Protein AF-A0A8B6FRA7-F1 (afdb_monomer)

Radius of gyration: 43.66 Å; Cα contacts (8 Å, |Δi|>4): 523; chains: 1; bounding box: 90×73×115 Å

Nearest PDB structures (foldseek):
  8s24-assembly1_A  TM=5.077E-01  e=8.334E-19  Homo sapiens
  6tay-assembly1_A  TM=5.262E-01  e=1.544E-18  Mus musculus
  6tax-assembly1_A  TM=4.973E-01  e=1.134E-18  Mus musculus
  7oim-assembly1_A  TM=4.992E-01  e=8.984E-18  Mus musculus

Mean predicted aligned error: 13.04 Å

Secondary structure (DSSP, 8-state):
-TTTSSS--HHHHHHHHHHHHHHHHHHTTT--TT-HHHHHHHHHH-TTHHHHHHHHHSHHHHHTS-HHHHHHHHHHHHHHHHHHHHHHHT--BHHHHHHHHHTHHHHHHHHHTSSS-HHHHHHHHHHHHHHHHHHHHHHHHHHHHHHHHHTTTEE-HHHHHHHHH----S-SBHHHHB----GGG--TT----B-SS-S-HHHHHHHHHHHHHTTSHHHHHHHHHHHHHHHHHHTSPEEHHHHIIIIIHHHHHHHHHHHHHHHHT-SBHHHHHHHHTTS-HHHHHHHHHHGGGGS--HHHHHHHHHHHHHHHHHHHHHHHHHHHHHHHHTT--S--HHHHHHHHHHHS----BGGG--HHHHHHHGGGTT--HHHHHHHHHHHHTHHHHHHHHHH-TTTHHHHHHHHHHHHHHHTT-HHHHHHHHHHHHHHHHTHHHHTS--TT--HHHHHHHHHHHHHHHHH-TTHHHHHHHHHHTHHHHHHHHHHTT-HHHHHHHHHHHHHHH-EEEE---GGG--SS-------EEEE--

pLDDT: mean 85.93, std 11.12, range [35.91, 97.31]

Organism: Mytilus galloprovincialis (NCBI:txid29158)

InterPro domains:
  IPR031248 E3 ubiquitin-protein ligase RNF213 [PTHR22605] (8-517)

Foldseek 3Di:
DVVPPPPDDLVVLLVVQAVVQVVQCVVCVVPDLVDLLSLLLVQLPDPCNLVLLLQLPDPSSVVSHDPVSNVSVVSSLVSLVVQQVLLLVQFHQQLSLVSCVVRVVSSLSNVVSDPDDSVSSVVSSVQLVQLVVVLVVLLVLLVVVVVLLVLLQADCVLSVVQSVVFDRPRRGTSCLQWPGDNSVVDCPPDDTGGPRGPDDSVCSVCSVVQVLQVVAPLLSVQLSVQSVVVCVVVVDHHYPVCSVVRRVVVSVVVVVVVLVLLQVLQDWLVNCCVRPVPDDLVSSLVRNCSVVVNPDCPSVVLSSVLNVLVVLLLLLLLVLVLVVLLCVLVVADAAAVLSVVSNVVSVPPPTGRSVPPDVVNSVSSVLCNPRDPLLSLLSVLVSVLSVVLVVCCVQPQVFPVVLVLLLVLQVLQCPPPPVSPVLSVLVSLLSVLLRLVRRVDDSHDHPVSVVVSSVSSVVSCVVPVCNSVSSVSNSVCSVLSVQSVVCSSDNVSSVVVVVVVCQVWNKDWDFDDPVPDDPDDPDDGPGDIDTHD

Structure (mmCIF, N/CA/C/O backbone):
data_AF-A0A8B6FRA7-F1
#
_entry.id   AF-A0A8B6FRA7-F1
#
loop_
_atom_site.group_PDB
_atom_site.id
_atom_site.type_symbol
_atom_site.label_atom_id
_atom_site.label_alt_id
_atom_site.label_comp_id
_atom_site.label_asym_id
_atom_site.label_entity_id
_atom_site.label_seq_id
_atom_site.pdbx_PDB_ins_code
_atom_site.Cartn_x
_atom_site.Cartn_y
_atom_site.Cartn_z
_atom_site.occupancy
_atom_site.B_iso_or_equiv
_atom_site.auth_seq_id
_atom_site.auth_comp_id
_atom_site.auth_asym_id
_atom_site.auth_atom_id
_atom_site.pdbx_PDB_model_num
ATOM 1 N N . MET A 1 1 ? 42.196 26.626 -29.239 1.00 47.09 1 MET A N 1
ATOM 2 C CA . MET A 1 1 ? 42.267 25.907 -30.532 1.00 47.09 1 MET A CA 1
ATOM 3 C C . MET A 1 1 ? 41.400 26.552 -31.620 1.00 47.09 1 MET A C 1
ATOM 5 O O . MET A 1 1 ? 41.957 26.868 -32.654 1.00 47.09 1 MET A O 1
ATOM 9 N N . ASN A 1 2 ? 40.110 26.863 -31.403 1.00 35.91 2 ASN A N 1
ATOM 10 C CA . ASN A 1 2 ? 39.228 27.420 -32.459 1.00 35.91 2 ASN A CA 1
ATOM 11 C C . ASN A 1 2 ? 39.610 28.796 -33.056 1.00 35.91 2 ASN A C 1
ATOM 13 O O . ASN A 1 2 ? 39.202 29.082 -34.174 1.00 35.91 2 ASN A O 1
ATOM 17 N N . ARG A 1 3 ? 40.375 29.644 -32.353 1.00 38.91 3 ARG A N 1
ATOM 18 C CA . ARG A 1 3 ? 40.830 30.947 -32.887 1.00 38.91 3 ARG A CA 1
ATOM 19 C C . ARG A 1 3 ? 42.131 30.885 -33.695 1.00 38.91 3 ARG A C 1
ATOM 21 O O . ARG A 1 3 ? 42.448 31.852 -34.362 1.00 38.91 3 ARG A O 1
ATOM 28 N N . PHE A 1 4 ? 42.870 29.775 -33.654 1.00 46.03 4 PHE A N 1
ATOM 29 C CA . PHE A 1 4 ? 44.224 29.730 -34.218 1.00 46.03 4 PHE A CA 1
ATOM 30 C C . PHE A 1 4 ? 44.296 29.269 -35.676 1.00 46.03 4 PHE A C 1
ATOM 32 O O . PHE A 1 4 ? 45.321 29.490 -36.293 1.00 46.03 4 PHE A O 1
ATOM 39 N N . CYS A 1 5 ? 43.262 28.648 -36.255 1.00 47.81 5 CYS A N 1
ATOM 40 C CA . CYS A 1 5 ? 43.378 28.089 -37.612 1.00 47.81 5 CYS A CA 1
ATOM 41 C C . CYS A 1 5 ? 42.981 29.05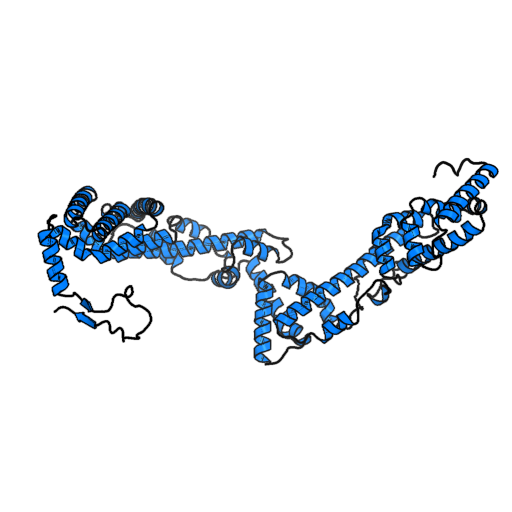3 -38.742 1.00 47.81 5 CYS A C 1
ATOM 43 O O . CYS A 1 5 ? 43.354 28.801 -39.878 1.00 47.81 5 CYS A O 1
ATOM 45 N N . ASN A 1 6 ? 42.265 30.147 -38.465 1.00 49.28 6 ASN A N 1
ATOM 46 C CA . ASN A 1 6 ? 41.717 31.007 -39.526 1.00 49.28 6 ASN A CA 1
ATOM 47 C C . ASN A 1 6 ? 42.654 32.154 -39.967 1.00 49.28 6 ASN A C 1
ATOM 49 O O . ASN A 1 6 ? 42.322 32.853 -40.917 1.00 49.28 6 ASN A O 1
ATOM 53 N N . GLU A 1 7 ? 43.804 32.345 -39.307 1.00 51.19 7 GLU A N 1
ATOM 54 C CA . GLU A 1 7 ? 44.728 33.481 -39.529 1.00 51.19 7 GLU A CA 1
ATOM 55 C C . GLU A 1 7 ? 46.169 33.050 -39.890 1.00 51.19 7 GLU A C 1
ATOM 57 O O . GLU A 1 7 ? 47.074 33.879 -39.932 1.00 51.19 7 GLU A O 1
ATOM 62 N N . LEU A 1 8 ? 46.414 31.756 -40.141 1.00 58.78 8 LEU A N 1
ATOM 63 C CA . LEU A 1 8 ? 47.759 31.212 -40.387 1.00 58.78 8 LEU A CA 1
ATOM 64 C C . LEU A 1 8 ? 48.103 31.146 -41.885 1.00 58.78 8 LEU A C 1
ATOM 66 O O . LEU A 1 8 ? 47.293 30.698 -42.694 1.00 58.78 8 LEU A O 1
ATOM 70 N N . ASP A 1 9 ? 49.344 31.496 -42.239 1.00 68.75 9 ASP A N 1
ATOM 71 C CA . ASP A 1 9 ? 49.954 31.186 -43.546 1.00 68.75 9 ASP A CA 1
ATOM 72 C C . ASP A 1 9 ? 50.008 29.652 -43.754 1.00 68.75 9 ASP A C 1
ATOM 74 O O . ASP A 1 9 ? 50.220 28.887 -42.810 1.00 68.75 9 ASP A O 1
ATOM 78 N N . ILE A 1 10 ? 49.865 29.192 -45.002 1.00 65.31 10 ILE A N 1
ATOM 79 C CA . ILE A 1 10 ? 50.029 27.803 -45.470 1.00 65.31 10 ILE A CA 1
ATOM 80 C C . ILE A 1 10 ? 51.246 27.097 -44.835 1.00 65.31 10 ILE A C 1
ATOM 82 O O . ILE A 1 10 ? 51.150 25.925 -44.455 1.00 65.31 10 ILE A O 1
ATOM 86 N N . LYS A 1 11 ? 52.391 27.779 -44.672 1.00 69.06 11 LYS A N 1
ATOM 87 C CA . LYS A 1 11 ? 53.570 27.201 -43.990 1.00 69.06 11 LYS A CA 1
ATOM 88 C C . LYS A 1 11 ? 53.316 26.906 -42.510 1.00 69.06 11 LYS A C 1
ATOM 90 O O . LYS A 1 11 ? 53.711 25.848 -42.018 1.00 69.06 11 LYS A O 1
ATOM 95 N N . GLN A 1 12 ? 52.650 27.817 -41.808 1.00 73.88 12 GLN A N 1
ATOM 96 C CA . GLN A 1 12 ? 52.301 27.662 -40.396 1.00 73.88 12 GLN A CA 1
ATOM 97 C C . GLN A 1 12 ? 51.203 26.603 -40.208 1.00 73.88 12 GLN A C 1
ATOM 99 O O . GLN A 1 12 ? 51.276 25.805 -39.274 1.00 73.88 12 GLN A O 1
ATOM 104 N N . MET A 1 13 ? 50.245 26.515 -41.140 1.00 71.62 13 MET A N 1
ATOM 105 C CA . MET A 1 13 ? 49.227 25.456 -41.168 1.00 71.62 13 MET A CA 1
ATOM 106 C C . MET A 1 13 ? 49.839 24.058 -41.318 1.00 71.62 13 MET A C 1
ATOM 108 O O . MET A 1 13 ? 49.395 23.118 -40.659 1.00 71.62 13 MET A O 1
ATOM 112 N N . LYS A 1 14 ? 50.886 23.910 -42.141 1.00 77.44 14 LYS A N 1
ATOM 113 C CA . LYS A 1 14 ? 51.572 22.625 -42.339 1.00 77.44 14 LYS A CA 1
ATOM 114 C C . LYS A 1 14 ? 52.324 22.166 -41.085 1.00 77.44 14 LYS A C 1
ATOM 116 O O . LYS A 1 14 ? 52.146 21.029 -40.663 1.00 77.44 14 LYS A O 1
ATOM 121 N N . ALA A 1 15 ? 53.080 23.059 -40.440 1.00 81.44 15 ALA A N 1
ATOM 122 C CA . ALA A 1 15 ? 53.765 22.754 -39.177 1.00 81.44 15 ALA A CA 1
ATOM 123 C C . ALA A 1 15 ? 52.777 22.389 -38.050 1.00 81.44 15 ALA A C 1
ATOM 125 O O . ALA A 1 15 ? 53.018 21.471 -37.265 1.00 81.44 15 ALA A O 1
ATOM 126 N N . PHE A 1 16 ? 51.633 23.076 -38.000 1.00 81.31 16 PHE A N 1
ATOM 127 C CA . PHE A 1 16 ? 50.560 22.778 -37.054 1.00 81.31 16 PHE A CA 1
ATOM 128 C C . PHE A 1 16 ? 49.886 21.422 -37.333 1.00 81.31 16 PHE A C 1
ATOM 130 O O . PHE A 1 16 ? 49.653 20.645 -36.405 1.00 81.31 16 PHE A O 1
ATOM 137 N N . GLY A 1 17 ? 49.621 21.104 -38.604 1.00 84.62 17 GLY A N 1
ATOM 138 C CA . GLY A 1 17 ? 49.092 19.805 -39.031 1.00 84.62 17 GLY A CA 1
ATOM 139 C C . GLY A 1 17 ? 50.029 18.637 -38.708 1.00 84.62 17 GLY A C 1
ATOM 140 O O . GLY A 1 17 ? 49.562 17.584 -38.266 1.00 84.62 17 GLY A O 1
ATOM 141 N N . ASP A 1 18 ? 51.343 18.835 -38.832 1.00 86.62 18 ASP A N 1
ATOM 142 C CA . ASP A 1 18 ? 52.355 17.847 -38.443 1.00 86.62 18 ASP A CA 1
ATOM 143 C C . ASP A 1 18 ? 52.380 17.591 -36.931 1.00 86.62 18 ASP A C 1
ATOM 145 O O . ASP A 1 18 ? 52.409 16.432 -36.506 1.00 86.62 18 ASP A O 1
ATOM 149 N N . LEU A 1 19 ? 52.313 18.647 -36.111 1.00 87.50 19 LEU A N 1
ATOM 150 C CA . LEU A 1 19 ? 52.236 18.520 -34.652 1.00 87.50 19 LEU A CA 1
ATOM 151 C C . LEU A 1 19 ? 50.970 17.765 -34.228 1.00 87.50 19 LEU A C 1
ATOM 153 O O . LEU A 1 19 ? 51.044 16.821 -33.443 1.00 87.50 19 LEU A O 1
ATOM 157 N N . LEU A 1 20 ? 49.812 18.143 -34.774 1.00 86.81 20 LEU A N 1
ATOM 158 C CA . LEU A 1 20 ? 48.545 17.479 -34.471 1.00 86.81 20 LEU A CA 1
ATOM 159 C C . LEU A 1 20 ? 48.527 16.021 -34.920 1.00 86.81 20 LEU A C 1
ATOM 161 O O . LEU A 1 20 ? 48.010 15.180 -34.184 1.00 86.81 20 LEU A O 1
ATOM 165 N N . SER A 1 21 ? 49.117 15.723 -36.081 1.00 91.12 21 SER A N 1
ATOM 166 C CA . SER A 1 21 ? 49.282 14.350 -36.563 1.00 91.12 21 SER A CA 1
ATOM 167 C C . SER A 1 21 ? 50.151 13.538 -35.611 1.00 91.12 21 SER A C 1
ATOM 169 O O . SER A 1 21 ? 49.771 12.431 -35.257 1.00 91.12 21 SER A O 1
ATOM 171 N N . SER A 1 22 ? 51.261 14.103 -35.126 1.00 91.12 22 SER A N 1
ATOM 172 C CA . SER A 1 22 ? 52.128 13.433 -34.152 1.00 91.12 22 SER A CA 1
ATOM 173 C C . SER A 1 22 ? 51.409 13.149 -32.832 1.00 91.12 22 SER A C 1
ATOM 175 O O . SER A 1 22 ? 51.535 12.054 -32.294 1.00 91.12 22 SER A O 1
ATOM 177 N N . VAL A 1 23 ? 50.644 14.117 -32.314 1.00 90.31 23 VAL A N 1
ATOM 178 C CA . VAL A 1 23 ? 49.872 13.946 -31.071 1.00 90.31 23 VAL A CA 1
ATOM 179 C C . VAL A 1 23 ? 48.789 12.885 -31.247 1.00 90.31 23 VAL A C 1
ATOM 181 O O . VAL A 1 23 ? 48.605 12.061 -30.357 1.00 90.31 23 VAL A O 1
ATOM 184 N N . PHE A 1 24 ? 48.090 12.892 -32.385 1.00 90.44 24 PHE A N 1
ATOM 185 C CA . PHE A 1 24 ? 47.056 11.910 -32.699 1.00 90.44 24 PHE A CA 1
ATOM 186 C C . PHE A 1 24 ? 47.642 10.505 -32.824 1.00 90.44 24 PHE A C 1
ATOM 188 O O . PHE A 1 24 ? 47.198 9.606 -32.121 1.00 90.44 24 PHE A O 1
ATOM 195 N N . GLU A 1 25 ? 48.672 10.336 -33.659 1.00 90.88 25 GLU A N 1
ATOM 196 C CA . GLU A 1 25 ? 49.343 9.057 -33.917 1.00 90.88 25 GLU A CA 1
ATOM 197 C C . GLU A 1 25 ? 49.913 8.431 -32.639 1.00 90.88 25 GLU A C 1
ATOM 199 O O . GLU A 1 25 ? 49.780 7.224 -32.453 1.00 90.88 25 GLU A O 1
ATOM 204 N N . GLU A 1 26 ? 50.495 9.236 -31.745 1.00 90.06 26 GLU A N 1
ATOM 205 C CA . GLU A 1 26 ? 50.970 8.751 -30.444 1.00 90.06 26 GLU A CA 1
ATOM 206 C C . GLU A 1 26 ? 49.801 8.341 -29.542 1.00 90.06 26 GLU A C 1
ATOM 208 O O . GLU A 1 26 ? 49.857 7.327 -28.851 1.00 90.06 26 GLU A O 1
ATOM 213 N N . LYS A 1 27 ? 48.700 9.099 -29.573 1.00 86.50 27 LYS A N 1
ATOM 214 C CA . LYS A 1 27 ? 47.527 8.813 -28.746 1.00 86.50 27 LYS A CA 1
ATOM 215 C C . LYS A 1 27 ? 46.750 7.570 -29.167 1.00 86.50 27 LYS A C 1
ATOM 217 O O . LYS A 1 27 ? 46.090 6.981 -28.308 1.00 86.50 27 LYS A O 1
ATOM 222 N N . ILE A 1 28 ? 46.831 7.178 -30.437 1.00 87.75 28 ILE A N 1
ATOM 223 C CA . ILE A 1 28 ? 46.158 5.988 -30.976 1.00 87.75 28 ILE A CA 1
ATOM 224 C C . ILE A 1 28 ? 47.093 4.782 -31.157 1.00 87.75 28 ILE A C 1
ATOM 226 O O . ILE A 1 28 ? 46.706 3.797 -31.774 1.00 87.75 28 ILE A O 1
ATOM 230 N N . LYS A 1 29 ? 48.331 4.852 -30.658 1.00 85.44 29 LYS A N 1
ATOM 231 C CA . LYS A 1 29 ? 49.367 3.837 -30.899 1.00 85.44 29 LYS A CA 1
ATOM 232 C C . LYS A 1 29 ? 48.988 2.436 -30.406 1.00 85.44 29 LYS A C 1
ATOM 234 O O . LYS A 1 29 ? 49.287 1.466 -31.093 1.00 85.44 29 LYS A O 1
ATOM 239 N N . ASP A 1 30 ? 48.296 2.365 -29.271 1.00 81.69 30 ASP A N 1
ATOM 240 C CA . ASP A 1 30 ? 47.848 1.116 -28.636 1.00 81.69 30 ASP A CA 1
ATOM 241 C C . ASP A 1 30 ? 46.350 0.846 -28.870 1.00 81.69 30 ASP A C 1
ATOM 243 O O . ASP A 1 30 ? 45.721 0.075 -28.147 1.00 81.69 30 ASP A O 1
ATOM 247 N N . VAL A 1 31 ? 45.746 1.531 -29.846 1.00 80.06 31 VAL A N 1
ATOM 248 C CA . VAL A 1 31 ? 44.321 1.404 -30.157 1.00 80.06 31 VAL A CA 1
ATOM 249 C C . VAL A 1 31 ? 44.120 0.346 -31.230 1.00 80.06 31 VAL A C 1
ATOM 251 O O . VAL A 1 31 ? 44.684 0.447 -32.320 1.00 80.06 31 VAL A O 1
ATOM 254 N N . ASP A 1 32 ? 43.256 -0.629 -30.948 1.00 81.31 32 ASP A N 1
ATOM 255 C CA . ASP A 1 32 ? 42.764 -1.538 -31.977 1.00 81.31 32 ASP A CA 1
ATOM 256 C C . ASP A 1 32 ? 41.790 -0.793 -32.901 1.00 81.31 32 ASP A C 1
ATOM 258 O O . ASP A 1 32 ? 40.669 -0.445 -32.527 1.00 81.31 32 ASP A O 1
ATOM 262 N N . LEU A 1 33 ? 42.243 -0.525 -34.126 1.00 80.31 33 LEU A N 1
ATOM 263 C CA . LEU A 1 33 ? 41.464 0.175 -35.144 1.00 80.31 33 LEU A CA 1
ATOM 264 C C . LEU A 1 33 ? 40.398 -0.714 -35.811 1.00 80.31 33 LEU A C 1
ATOM 266 O O . LEU A 1 33 ? 39.654 -0.222 -36.660 1.00 80.31 33 LEU A O 1
ATOM 270 N N . HIS A 1 34 ? 40.312 -1.998 -35.453 1.00 78.50 34 HIS A N 1
ATOM 271 C CA . HIS A 1 34 ? 39.285 -2.919 -35.941 1.00 78.50 34 HIS A CA 1
ATOM 272 C C . HIS A 1 34 ? 38.098 -3.068 -34.977 1.00 78.50 34 HIS A C 1
ATOM 274 O O . HIS A 1 34 ? 37.022 -3.492 -35.408 1.00 78.50 34 HIS A O 1
ATOM 280 N N . ASP A 1 35 ? 38.244 -2.670 -33.710 1.00 83.12 35 ASP A N 1
ATOM 281 C CA . ASP A 1 35 ? 37.153 -2.687 -32.733 1.00 83.12 35 ASP A CA 1
ATOM 282 C C . ASP A 1 35 ? 36.307 -1.407 -32.826 1.00 83.12 35 ASP A C 1
ATOM 284 O O . ASP A 1 35 ? 36.637 -0.346 -32.291 1.00 83.12 35 ASP A O 1
ATOM 288 N N . THR A 1 36 ? 35.148 -1.516 -33.476 1.00 80.69 36 THR A N 1
ATOM 289 C CA . THR A 1 36 ? 34.202 -0.404 -33.643 1.00 80.69 36 THR A CA 1
ATOM 290 C C . THR A 1 36 ? 33.663 0.150 -32.322 1.00 80.69 36 THR A C 1
ATOM 292 O O . THR A 1 36 ? 33.362 1.341 -32.232 1.00 80.69 36 THR A O 1
ATOM 295 N N . THR A 1 37 ? 33.541 -0.686 -31.288 1.00 80.81 37 THR A N 1
ATOM 296 C CA . THR A 1 37 ? 33.061 -0.260 -29.965 1.00 80.81 37 THR A CA 1
ATOM 297 C C . THR A 1 37 ? 34.130 0.573 -29.275 1.00 80.81 37 THR A C 1
ATOM 299 O O . THR A 1 37 ? 33.839 1.643 -28.730 1.00 80.81 37 THR A O 1
ATOM 302 N N . PHE A 1 38 ? 35.384 0.125 -29.357 1.00 83.19 38 PHE A N 1
ATOM 303 C CA . PHE A 1 38 ? 36.523 0.872 -28.844 1.00 83.19 38 PHE A CA 1
ATOM 304 C C . PHE A 1 38 ? 36.693 2.206 -29.580 1.00 83.19 38 PHE A C 1
ATOM 306 O O . PHE A 1 38 ? 36.809 3.247 -28.931 1.00 83.19 38 PHE A O 1
ATOM 313 N N . LEU A 1 39 ? 36.630 2.206 -30.918 1.00 89.62 39 LEU A N 1
ATOM 314 C CA . LEU A 1 39 ? 36.712 3.421 -31.737 1.00 89.62 39 LEU A CA 1
ATOM 315 C C . LEU A 1 39 ? 35.648 4.453 -31.346 1.00 89.62 39 LEU A C 1
ATOM 317 O O . LEU A 1 39 ? 35.962 5.636 -31.164 1.00 89.62 39 LEU A O 1
ATOM 321 N N . LEU A 1 40 ? 34.396 4.015 -31.184 1.00 90.50 40 LEU A N 1
ATOM 322 C CA . LEU A 1 40 ? 33.305 4.875 -30.735 1.00 90.50 40 LEU A CA 1
ATOM 323 C C . LEU A 1 40 ? 33.590 5.424 -29.333 1.00 90.50 40 LEU A C 1
ATOM 325 O O . LEU A 1 40 ? 33.582 6.637 -29.130 1.00 90.50 40 LEU A O 1
ATOM 329 N N . ASN A 1 41 ? 33.891 4.554 -28.369 1.00 89.62 41 ASN A N 1
ATOM 330 C CA . ASN A 1 41 ? 34.123 4.960 -26.986 1.00 89.62 41 ASN A CA 1
ATOM 331 C C . ASN A 1 41 ? 35.298 5.947 -26.854 1.00 89.62 41 ASN A C 1
ATOM 333 O O . ASN A 1 41 ? 35.199 6.944 -26.133 1.00 89.62 41 ASN A O 1
ATOM 337 N N . TYR A 1 42 ? 36.381 5.700 -27.594 1.00 88.88 42 TYR A N 1
ATOM 338 C CA . TYR A 1 42 ? 37.562 6.554 -27.648 1.00 88.88 42 TYR A CA 1
ATOM 339 C C . TYR A 1 42 ? 37.236 7.936 -28.224 1.00 88.88 42 TYR A C 1
ATOM 341 O O . TYR A 1 42 ? 37.560 8.955 -27.607 1.00 88.88 42 TYR A O 1
ATOM 349 N N . SER A 1 43 ? 36.517 7.974 -29.354 1.00 90.12 43 SER A N 1
ATOM 350 C CA . SER A 1 43 ? 36.062 9.221 -29.988 1.00 90.12 43 SER A CA 1
ATOM 351 C C . SER A 1 43 ? 35.250 10.080 -29.021 1.00 90.12 43 SER A C 1
ATOM 353 O O . SER A 1 43 ? 35.429 11.293 -28.953 1.00 90.12 43 SER A O 1
ATOM 355 N N . LEU A 1 44 ? 34.367 9.445 -28.246 1.00 90.56 44 LEU A N 1
ATOM 356 C CA . LEU A 1 44 ? 33.471 10.120 -27.308 1.00 90.56 44 LEU A CA 1
ATOM 357 C C . LEU A 1 44 ? 34.160 10.562 -26.008 1.00 90.56 44 LEU A C 1
ATOM 359 O O . LEU A 1 44 ? 33.672 11.475 -25.338 1.00 90.56 44 LEU A O 1
ATOM 363 N N . ALA A 1 45 ? 35.263 9.916 -25.624 1.00 90.00 45 ALA A N 1
ATOM 364 C CA . ALA A 1 45 ? 36.007 10.226 -24.404 1.00 90.00 45 ALA A CA 1
ATOM 365 C C . ALA A 1 45 ? 37.050 11.339 -24.601 1.00 90.00 45 ALA A C 1
ATOM 367 O O . ALA A 1 45 ? 37.359 12.084 -23.665 1.00 90.00 45 ALA A O 1
ATOM 368 N N . TRP A 1 46 ? 37.617 11.467 -25.802 1.00 90.88 46 TRP A N 1
ATOM 369 C CA . TRP A 1 46 ? 38.738 12.370 -26.034 1.00 90.88 46 TRP A CA 1
ATOM 370 C C . TRP A 1 46 ? 38.278 13.791 -26.403 1.00 90.88 46 TRP A C 1
ATOM 372 O O . TRP A 1 46 ? 37.917 14.083 -27.536 1.00 90.88 46 TRP A O 1
ATOM 382 N N . LYS A 1 47 ? 38.337 14.723 -25.441 1.00 89.00 47 LYS A N 1
ATOM 383 C CA . LYS A 1 47 ? 37.833 16.111 -25.592 1.00 89.00 47 LYS A CA 1
ATOM 384 C C . LYS A 1 47 ? 38.298 16.879 -26.850 1.00 89.00 47 LYS A C 1
ATOM 386 O O . LYS A 1 47 ? 37.490 17.619 -27.401 1.00 89.00 47 LYS A O 1
ATOM 391 N N . PRO A 1 48 ? 39.557 16.774 -27.319 1.00 90.50 48 PRO A N 1
ATOM 392 C CA . PRO A 1 48 ? 40.017 17.432 -28.545 1.00 90.50 48 PRO A CA 1
ATOM 393 C C . PRO A 1 48 ? 39.508 16.788 -29.843 1.00 90.50 48 PRO A C 1
ATOM 395 O O . PRO A 1 48 ? 39.641 17.403 -30.900 1.00 90.50 48 PRO A O 1
ATOM 398 N N . PHE A 1 49 ? 38.928 15.585 -29.793 1.00 92.00 49 PHE A N 1
ATOM 399 C CA . PHE A 1 49 ? 38.530 14.804 -30.966 1.00 92.00 49 PHE A CA 1
ATOM 400 C C . PHE A 1 49 ? 37.624 15.539 -31.977 1.00 92.00 49 PHE A C 1
ATOM 402 O O . PHE A 1 49 ? 37.903 15.446 -33.174 1.00 92.00 49 PHE A O 1
ATOM 409 N N . PRO A 1 50 ? 36.631 16.364 -31.572 1.00 91.31 50 PRO A N 1
ATOM 410 C CA . PRO A 1 50 ? 35.851 17.168 -32.519 1.00 91.31 50 PRO A CA 1
ATOM 411 C C . PRO A 1 50 ? 36.718 18.082 -33.401 1.00 91.31 50 PRO A C 1
ATOM 413 O O . PRO A 1 50 ? 36.413 18.294 -34.571 1.00 91.31 50 PRO A O 1
ATOM 416 N N . THR A 1 51 ? 37.843 18.582 -32.873 1.00 88.06 51 THR A N 1
ATOM 417 C CA . THR A 1 51 ? 38.783 19.426 -33.634 1.00 88.06 51 THR A CA 1
ATOM 418 C C . THR A 1 51 ? 39.468 18.629 -34.743 1.00 88.06 51 THR A C 1
ATOM 420 O O . THR A 1 51 ? 39.665 19.148 -35.839 1.00 88.06 51 THR A O 1
ATOM 423 N N . TYR A 1 52 ? 39.787 17.357 -34.490 1.00 90.81 52 TYR A N 1
ATOM 424 C CA . TYR A 1 52 ? 40.358 16.471 -35.502 1.00 90.81 52 TYR A CA 1
ATOM 425 C C . TYR A 1 52 ? 39.355 16.159 -36.617 1.00 90.81 52 TYR A C 1
ATOM 427 O O . TYR A 1 52 ? 39.724 16.207 -37.788 1.00 90.81 52 TYR A O 1
ATOM 435 N N . ILE A 1 53 ? 38.082 15.934 -36.277 1.00 91.56 53 ILE A N 1
ATOM 436 C CA . ILE A 1 53 ? 37.009 15.734 -37.264 1.00 91.56 53 ILE A CA 1
ATOM 437 C C . ILE A 1 53 ? 36.783 16.996 -38.105 1.00 91.56 53 ILE A C 1
ATOM 439 O O . ILE A 1 53 ? 36.728 16.916 -39.331 1.00 91.56 53 ILE A O 1
ATOM 443 N N . LYS A 1 54 ? 36.762 18.174 -37.473 1.00 88.38 54 LYS A N 1
ATOM 444 C CA . LYS A 1 54 ? 36.690 19.469 -38.163 1.00 88.38 54 LYS A CA 1
ATOM 445 C C . LYS A 1 54 ? 37.835 19.676 -39.156 1.00 88.38 54 LYS A C 1
ATOM 447 O O . LYS A 1 54 ? 37.623 20.168 -40.262 1.00 88.38 54 LYS A O 1
ATOM 452 N N . MET A 1 55 ? 39.061 19.321 -38.765 1.00 86.12 55 MET A N 1
ATOM 453 C CA . MET A 1 55 ? 40.224 19.417 -39.651 1.00 86.12 55 MET A CA 1
ATOM 454 C C . MET A 1 55 ? 40.168 18.409 -40.793 1.00 86.12 55 MET A C 1
ATOM 456 O O . MET A 1 55 ? 40.500 18.767 -41.917 1.00 86.12 55 MET A O 1
ATOM 460 N N . TYR A 1 56 ? 39.731 17.181 -40.516 1.00 89.50 56 TYR A N 1
ATOM 461 C CA . TYR A 1 56 ? 39.573 16.134 -41.520 1.00 89.50 56 TYR A CA 1
ATOM 462 C C . TYR A 1 56 ? 38.522 16.493 -42.582 1.00 89.50 56 TYR A C 1
ATOM 464 O O . TYR A 1 56 ? 38.768 16.294 -43.766 1.00 89.50 56 TYR A O 1
ATOM 472 N N . ASN A 1 57 ? 37.389 17.082 -42.183 1.00 86.75 57 ASN A N 1
ATOM 473 C CA . ASN A 1 57 ? 36.319 17.459 -43.117 1.00 86.75 57 ASN A CA 1
ATOM 474 C C . ASN A 1 57 ? 36.616 18.730 -43.928 1.00 86.75 57 ASN A C 1
ATOM 476 O O . ASN A 1 57 ? 35.951 18.995 -44.927 1.00 86.75 57 ASN A O 1
ATOM 480 N N . ASN A 1 58 ? 37.610 19.530 -43.534 1.00 85.81 58 ASN A N 1
ATOM 481 C CA . ASN A 1 58 ? 38.036 20.690 -44.310 1.00 85.81 58 ASN A CA 1
ATOM 482 C C . ASN A 1 58 ? 39.145 20.285 -45.294 1.00 85.81 58 ASN A C 1
ATOM 484 O O . ASN A 1 58 ? 40.273 20.037 -44.881 1.00 85.81 58 ASN A O 1
ATOM 488 N N . ASN A 1 59 ? 38.853 20.295 -46.598 1.00 78.50 59 ASN A N 1
ATOM 489 C CA . ASN A 1 59 ? 39.791 19.875 -47.651 1.00 78.50 59 ASN A CA 1
ATOM 490 C C . ASN A 1 59 ? 41.174 20.557 -47.589 1.00 78.50 59 ASN A C 1
ATOM 492 O O . ASN A 1 59 ? 42.183 19.937 -47.923 1.00 78.50 59 ASN A O 1
ATOM 496 N N . ILE A 1 60 ? 41.245 21.819 -47.152 1.00 79.94 60 ILE A N 1
ATOM 497 C CA . ILE A 1 60 ? 42.508 22.565 -47.040 1.00 79.94 60 ILE A CA 1
ATOM 498 C C . ILE A 1 60 ? 43.300 22.076 -45.821 1.00 79.94 60 ILE A C 1
ATOM 500 O O . ILE A 1 60 ? 44.477 21.740 -45.943 1.00 79.94 60 ILE A O 1
ATOM 504 N N . HIS A 1 61 ? 42.652 21.974 -44.658 1.00 79.81 61 HIS A N 1
ATOM 505 C CA . HIS A 1 61 ? 43.302 21.540 -43.416 1.00 79.81 61 HIS A CA 1
ATOM 506 C C . HIS A 1 61 ? 43.649 20.052 -43.418 1.00 79.81 61 HIS A C 1
ATOM 508 O O . HIS A 1 61 ? 44.700 19.667 -42.902 1.00 79.81 61 HIS A O 1
ATOM 514 N N . ALA A 1 62 ? 42.809 19.222 -44.038 1.00 83.81 62 ALA A N 1
ATOM 515 C CA . ALA A 1 62 ? 43.065 17.807 -44.218 1.00 83.81 62 ALA A CA 1
ATOM 516 C C . ALA A 1 62 ? 44.405 17.623 -44.930 1.00 83.81 62 ALA A C 1
ATOM 518 O O . ALA A 1 62 ? 45.239 16.863 -44.455 1.00 83.81 62 ALA A O 1
ATOM 519 N N . ASN A 1 63 ? 44.694 18.383 -45.994 1.00 84.75 63 ASN A N 1
ATOM 520 C CA . ASN A 1 63 ? 45.956 18.285 -46.731 1.00 84.75 63 ASN A CA 1
ATOM 521 C C . ASN A 1 63 ? 47.218 18.548 -45.888 1.00 84.75 63 ASN A C 1
ATOM 523 O O . ASN A 1 63 ? 48.272 18.011 -46.230 1.00 84.75 63 ASN A O 1
ATOM 527 N N . CYS A 1 64 ? 47.109 19.262 -44.765 1.00 86.12 64 CYS A N 1
ATOM 528 C CA . CYS A 1 64 ? 48.205 19.496 -43.822 1.00 86.12 64 CYS A CA 1
ATOM 529 C C . CYS A 1 64 ? 48.474 18.322 -42.859 1.00 86.12 64 CYS A C 1
ATOM 531 O O . CYS A 1 64 ? 49.487 18.343 -42.167 1.00 86.12 64 CYS A O 1
ATOM 533 N N . LEU A 1 65 ? 47.599 17.311 -42.789 1.00 88.38 65 LEU A N 1
ATOM 534 C CA . LEU A 1 65 ? 47.787 16.132 -41.935 1.00 88.38 65 LEU A CA 1
ATOM 535 C C . LEU A 1 65 ? 48.668 15.067 -42.609 1.00 88.38 65 LEU A C 1
ATOM 537 O O . LEU A 1 65 ? 48.631 14.884 -43.834 1.00 88.38 65 LEU A O 1
ATOM 541 N N . ARG A 1 66 ? 49.410 14.301 -41.801 1.00 92.50 66 ARG A N 1
ATOM 542 C CA . ARG A 1 66 ? 50.180 13.137 -42.270 1.00 92.50 66 ARG A CA 1
ATOM 543 C C . ARG A 1 66 ? 49.256 12.055 -42.822 1.00 92.50 66 ARG A C 1
ATOM 545 O O . ARG A 1 66 ? 48.121 11.905 -42.377 1.00 92.50 66 ARG A O 1
ATOM 552 N N . LYS A 1 67 ? 49.768 11.255 -43.764 1.00 90.12 67 LYS A N 1
ATOM 553 C CA . LYS A 1 67 ? 49.008 10.161 -44.390 1.00 90.12 67 LYS A CA 1
ATOM 554 C C . LYS A 1 67 ? 48.466 9.167 -43.354 1.00 90.12 67 LYS A C 1
ATOM 556 O O . LYS A 1 67 ? 47.271 8.922 -43.336 1.00 90.12 67 LYS A O 1
ATOM 561 N N . LYS A 1 68 ? 49.316 8.684 -42.441 1.00 89.50 68 LYS A N 1
ATOM 562 C CA . LYS A 1 68 ? 48.914 7.739 -41.385 1.00 89.50 68 LYS A CA 1
ATOM 563 C C . LYS A 1 68 ? 47.785 8.302 -40.509 1.00 89.50 68 LYS A C 1
ATOM 565 O O . LYS A 1 68 ? 46.770 7.640 -40.335 1.00 89.50 68 LYS A O 1
ATOM 570 N N . CYS A 1 69 ? 47.926 9.539 -40.024 1.00 90.75 69 CYS A N 1
ATOM 571 C CA . CYS A 1 69 ? 46.870 10.252 -39.301 1.00 90.75 69 CYS A CA 1
ATOM 572 C C . CYS A 1 69 ? 45.543 10.321 -40.087 1.00 90.75 69 CYS A C 1
ATOM 574 O O . CYS A 1 69 ? 44.492 9.996 -39.537 1.00 90.75 69 CYS A O 1
ATOM 576 N N . LYS A 1 70 ? 45.576 10.679 -41.381 1.00 90.88 70 LYS A N 1
ATOM 577 C CA . LYS A 1 70 ? 44.378 10.704 -42.246 1.00 90.88 70 LYS A CA 1
ATOM 578 C C . LYS A 1 70 ? 43.718 9.337 -42.380 1.00 90.88 70 LYS A C 1
ATOM 580 O O . LYS A 1 70 ? 42.494 9.248 -42.301 1.00 90.88 70 LYS A O 1
ATOM 585 N N . ASP A 1 71 ? 44.516 8.296 -42.595 1.00 91.00 71 ASP A N 1
ATOM 586 C CA . ASP A 1 71 ? 44.023 6.931 -42.777 1.00 91.00 71 ASP A CA 1
ATOM 587 C C . ASP A 1 71 ? 43.297 6.466 -41.502 1.00 91.00 71 ASP A C 1
ATOM 589 O O . ASP A 1 71 ? 42.159 6.002 -41.565 1.00 91.00 71 ASP A O 1
ATOM 593 N N . SER A 1 72 ? 43.879 6.710 -40.323 1.00 91.31 72 SER A N 1
ATOM 594 C CA . SER A 1 72 ? 43.231 6.422 -39.039 1.00 91.31 72 SER A CA 1
ATOM 595 C C . SER A 1 72 ? 41.980 7.276 -38.791 1.00 91.31 72 SER A C 1
ATOM 597 O O . SER A 1 72 ? 40.949 6.739 -38.392 1.00 91.31 72 SER A O 1
ATOM 599 N N . LEU A 1 73 ? 42.021 8.589 -39.055 1.00 92.19 73 LEU A N 1
ATOM 600 C CA . LEU A 1 73 ? 40.849 9.469 -38.919 1.00 92.19 73 LEU A CA 1
ATOM 601 C C . LEU A 1 73 ? 39.696 9.050 -39.833 1.00 92.19 73 LEU A C 1
ATOM 603 O O . LEU A 1 73 ? 38.538 9.167 -39.438 1.00 92.19 73 LEU A O 1
ATOM 607 N N . THR A 1 74 ? 40.003 8.510 -41.013 1.00 92.44 74 THR A N 1
ATOM 608 C CA . THR A 1 74 ? 39.000 7.956 -41.928 1.00 92.44 74 THR A CA 1
ATOM 609 C C . THR A 1 74 ? 38.249 6.793 -41.280 1.00 92.44 74 THR A C 1
ATOM 611 O O . THR A 1 74 ? 37.022 6.761 -41.349 1.00 92.44 74 THR A O 1
ATOM 614 N N . LEU A 1 75 ? 38.946 5.884 -40.587 1.00 92.31 75 LEU A N 1
ATOM 615 C CA . LEU A 1 75 ? 38.317 4.762 -39.875 1.00 92.31 75 LEU A CA 1
ATOM 616 C C . LEU A 1 75 ? 37.400 5.244 -38.746 1.00 92.31 75 LEU A C 1
ATOM 618 O O . LEU A 1 75 ? 36.250 4.812 -38.648 1.00 92.31 75 LEU A O 1
ATOM 622 N N . PHE A 1 76 ? 37.865 6.195 -37.932 1.00 92.88 76 PHE A N 1
ATOM 623 C CA . PHE A 1 76 ? 37.032 6.788 -36.886 1.00 92.88 76 PHE A CA 1
ATOM 624 C C . PHE A 1 76 ? 35.801 7.504 -37.457 1.00 92.88 76 PHE A C 1
ATOM 626 O O . PHE A 1 76 ? 34.693 7.334 -36.945 1.00 92.88 76 PHE A O 1
ATOM 633 N N . TYR A 1 77 ? 35.974 8.290 -38.522 1.00 92.38 77 TYR A N 1
ATOM 634 C CA . TYR A 1 77 ? 34.874 8.997 -39.172 1.00 92.38 77 TYR A CA 1
ATOM 635 C C . TYR A 1 77 ? 33.843 8.020 -39.746 1.00 92.38 77 TYR A C 1
ATOM 637 O O . TYR A 1 77 ? 32.645 8.210 -39.548 1.00 92.38 77 TYR A O 1
ATOM 645 N N . GLN A 1 78 ? 34.288 6.948 -40.409 1.00 92.56 78 GLN A N 1
ATOM 646 C CA . GLN A 1 78 ? 33.409 5.894 -40.923 1.00 92.56 78 GLN A CA 1
ATOM 647 C C . GLN A 1 78 ? 32.640 5.196 -39.797 1.00 92.56 78 GLN A C 1
ATOM 649 O O . GLN A 1 78 ? 31.432 4.998 -39.921 1.00 92.56 78 GLN A O 1
ATOM 654 N N . CYS A 1 79 ? 33.307 4.890 -38.681 1.00 93.00 79 CYS A N 1
ATOM 655 C CA . CYS A 1 79 ? 32.670 4.329 -37.492 1.00 93.00 79 CYS A CA 1
ATOM 656 C C . CYS A 1 79 ? 31.580 5.265 -36.939 1.00 93.00 79 CYS A C 1
ATOM 658 O O . CYS A 1 79 ? 30.441 4.846 -36.736 1.00 93.00 79 CYS A O 1
ATOM 660 N N . LEU A 1 80 ? 31.890 6.552 -36.751 1.00 93.50 80 LEU A N 1
ATOM 661 C CA . LEU A 1 80 ? 30.928 7.549 -36.267 1.00 93.50 80 LEU A CA 1
ATOM 662 C C . LEU A 1 80 ? 29.754 7.732 -37.230 1.00 93.50 80 LEU A C 1
ATOM 664 O O . LEU A 1 80 ? 28.601 7.751 -36.800 1.00 93.50 80 LEU A O 1
ATOM 668 N N . LYS A 1 81 ? 30.030 7.818 -38.535 1.00 92.81 81 LYS A N 1
ATOM 669 C CA . LYS A 1 81 ? 28.998 7.944 -39.567 1.00 92.81 81 LYS A CA 1
ATOM 670 C C . LYS A 1 81 ? 28.070 6.735 -39.553 1.00 92.81 81 LYS A C 1
ATOM 672 O O . LYS A 1 81 ? 26.857 6.908 -39.528 1.00 92.81 81 LYS A O 1
ATOM 677 N N . HIS A 1 82 ? 28.624 5.529 -39.445 1.00 93.69 82 HIS A N 1
ATOM 678 C CA . HIS A 1 82 ? 27.839 4.305 -39.319 1.00 93.69 82 HIS A CA 1
ATOM 679 C C . HIS A 1 82 ? 26.928 4.311 -38.079 1.00 93.69 82 HIS A C 1
ATOM 681 O O . HIS A 1 82 ? 25.757 3.938 -38.164 1.00 93.69 82 HIS A O 1
ATOM 687 N N . VAL A 1 83 ? 27.423 4.769 -36.925 1.00 93.88 83 VAL A N 1
ATOM 688 C CA . VAL A 1 83 ? 26.608 4.904 -35.703 1.00 93.88 83 VAL A CA 1
ATOM 689 C C . VAL A 1 83 ? 25.454 5.888 -35.916 1.00 93.88 83 VAL A C 1
ATOM 691 O O . VAL A 1 83 ? 24.315 5.592 -35.554 1.00 93.88 83 VAL A O 1
ATOM 694 N N . VAL A 1 84 ? 25.706 7.031 -36.556 1.00 94.00 84 VAL A N 1
ATOM 695 C CA . VAL A 1 84 ? 24.655 8.017 -36.842 1.00 94.00 84 VAL A CA 1
ATOM 696 C C . VAL A 1 84 ? 23.640 7.490 -37.867 1.00 94.00 84 VAL A C 1
ATOM 698 O O . VAL A 1 84 ? 22.431 7.615 -37.660 1.00 94.00 84 VAL A O 1
ATOM 701 N N . ASP A 1 85 ? 24.093 6.818 -38.922 1.00 93.88 85 ASP A N 1
ATOM 702 C CA . ASP A 1 85 ? 23.219 6.221 -39.938 1.00 93.88 85 ASP A CA 1
ATOM 703 C C . ASP A 1 85 ? 22.337 5.105 -39.347 1.00 93.88 85 ASP A C 1
ATOM 705 O O . ASP A 1 85 ? 21.149 4.976 -39.673 1.00 93.88 85 ASP A O 1
ATOM 709 N N . THR A 1 86 ? 22.885 4.304 -38.429 1.00 95.00 86 THR A N 1
ATOM 710 C CA . THR A 1 86 ? 22.137 3.247 -37.731 1.00 95.00 86 THR A CA 1
ATOM 711 C C . THR A 1 86 ? 21.161 3.796 -36.686 1.00 95.00 86 THR A C 1
ATOM 713 O O . THR A 1 86 ? 20.080 3.224 -36.527 1.00 95.00 86 THR A O 1
ATOM 716 N N . LEU A 1 87 ? 21.456 4.936 -36.044 1.00 94.44 87 LEU A N 1
ATOM 717 C CA . LEU A 1 87 ? 20.489 5.683 -35.223 1.00 94.44 87 LEU A CA 1
ATOM 718 C C . LEU A 1 87 ? 19.289 6.136 -36.060 1.00 94.44 87 LEU A C 1
ATOM 720 O O . LEU A 1 87 ? 18.139 5.858 -35.709 1.00 94.44 87 LEU A O 1
ATOM 724 N N . ILE A 1 88 ? 19.553 6.799 -37.190 1.00 92.62 88 ILE A N 1
ATOM 725 C CA . ILE A 1 88 ? 18.512 7.347 -38.069 1.00 92.62 88 ILE A CA 1
ATOM 726 C C . ILE A 1 88 ? 17.648 6.221 -38.653 1.00 92.62 88 ILE A C 1
ATOM 728 O O . ILE A 1 88 ? 16.421 6.323 -38.653 1.00 92.62 88 ILE A O 1
ATOM 732 N N . SER A 1 89 ? 18.269 5.127 -39.106 1.00 92.69 89 SER A N 1
ATOM 733 C CA . SER A 1 89 ? 17.554 3.975 -39.681 1.00 92.69 89 SER A CA 1
ATOM 734 C C . SER A 1 89 ? 16.889 3.056 -38.650 1.00 92.69 89 SER A C 1
ATOM 736 O O . SER A 1 89 ? 16.037 2.256 -39.024 1.00 92.69 89 SER A O 1
ATOM 738 N N . GLY A 1 90 ? 17.243 3.157 -37.364 1.00 93.94 90 GLY A N 1
ATOM 739 C CA . GLY A 1 90 ? 16.675 2.319 -36.298 1.00 93.94 90 GLY A CA 1
ATOM 740 C C . GLY A 1 90 ? 17.333 0.952 -36.136 1.00 93.94 90 GLY A C 1
ATOM 741 O O . GLY A 1 90 ? 16.800 0.096 -35.439 1.00 93.94 90 GLY A O 1
ATOM 742 N N . ASN A 1 91 ? 18.495 0.745 -36.751 1.00 95.25 91 ASN A N 1
ATOM 743 C CA . ASN A 1 91 ? 19.222 -0.527 -36.746 1.00 95.25 91 ASN A CA 1
ATOM 744 C C . ASN A 1 91 ? 20.444 -0.522 -35.815 1.00 95.25 91 ASN A C 1
ATOM 746 O O . ASN A 1 91 ? 21.293 -1.409 -35.918 1.00 95.25 91 ASN A O 1
ATOM 750 N N . ILE A 1 92 ? 20.562 0.487 -34.948 1.00 95.38 92 ILE A N 1
ATOM 751 C CA . ILE A 1 92 ? 21.674 0.627 -34.005 1.00 95.38 92 ILE A CA 1
ATOM 752 C C . ILE A 1 92 ? 21.733 -0.554 -33.025 1.00 95.38 92 ILE A C 1
ATOM 754 O O . ILE A 1 92 ? 20.699 -1.051 -32.576 1.00 95.38 92 ILE A O 1
ATOM 758 N N . LEU A 1 93 ? 22.951 -0.992 -32.698 1.00 95.19 93 LEU A N 1
ATOM 759 C CA . LEU A 1 93 ? 23.220 -1.926 -31.601 1.00 95.19 93 LEU A CA 1
ATOM 760 C C . LEU A 1 93 ? 22.912 -1.265 -30.255 1.00 95.19 93 LEU A C 1
ATOM 762 O O . LEU A 1 93 ? 23.310 -0.121 -30.036 1.00 95.19 93 LEU A O 1
ATOM 766 N N . VAL A 1 94 ? 22.256 -1.972 -29.337 1.00 95.25 94 VAL A N 1
ATOM 767 C CA . VAL A 1 94 ? 21.879 -1.402 -28.036 1.00 95.25 94 VAL A CA 1
ATOM 768 C C . VAL A 1 94 ? 23.092 -0.903 -27.258 1.00 95.25 94 VAL A C 1
ATOM 770 O O . VAL A 1 94 ? 23.042 0.202 -26.728 1.00 95.25 94 VAL A O 1
ATOM 773 N N . GLY A 1 95 ? 24.206 -1.636 -27.251 1.00 93.88 95 GLY A N 1
ATOM 774 C CA . GLY A 1 95 ? 25.437 -1.207 -26.583 1.00 93.88 95 GLY A CA 1
ATOM 775 C C . GLY A 1 95 ? 25.921 0.155 -27.089 1.00 93.88 95 GLY A C 1
ATOM 776 O O . GLY A 1 95 ? 26.236 1.042 -26.297 1.00 93.88 95 GLY A O 1
ATOM 777 N N . ASN A 1 96 ? 25.861 0.379 -28.406 1.00 93.94 96 ASN A N 1
ATOM 778 C CA . ASN A 1 96 ? 26.186 1.677 -28.999 1.00 93.94 96 ASN A CA 1
ATOM 779 C C . ASN A 1 96 ? 25.158 2.747 -28.616 1.00 93.94 96 ASN A C 1
ATOM 781 O O . ASN A 1 96 ? 25.547 3.868 -28.308 1.00 93.94 96 ASN A O 1
ATOM 785 N N . LEU A 1 97 ? 23.860 2.426 -28.599 1.00 95.31 97 LEU A N 1
ATOM 786 C CA . LEU A 1 97 ? 22.821 3.361 -28.156 1.00 95.31 97 LEU A CA 1
ATOM 787 C C . LEU A 1 97 ? 23.024 3.787 -26.693 1.00 95.31 97 LEU A C 1
ATOM 789 O O . LEU A 1 97 ? 22.866 4.965 -26.382 1.00 95.31 97 LEU A O 1
ATOM 793 N N . LEU A 1 98 ? 23.404 2.861 -25.811 1.00 93.94 98 LEU A N 1
ATOM 794 C CA . LEU A 1 98 ? 23.693 3.148 -24.405 1.00 93.94 98 LEU A CA 1
ATOM 795 C C . LEU A 1 98 ? 24.900 4.078 -24.256 1.00 93.94 98 LEU A C 1
ATOM 797 O O . LEU A 1 98 ? 24.803 5.079 -23.549 1.00 93.94 98 LEU A O 1
ATOM 801 N N . LEU A 1 99 ? 25.988 3.819 -24.991 1.00 92.69 99 LEU A N 1
ATOM 802 C CA . LEU A 1 99 ? 27.153 4.712 -25.034 1.00 92.69 99 LEU A CA 1
ATOM 803 C C . LEU A 1 99 ? 26.792 6.104 -25.572 1.00 92.69 99 LEU A C 1
ATOM 805 O O . LEU A 1 99 ? 27.259 7.118 -25.052 1.00 92.69 99 LEU A O 1
ATOM 809 N N . VAL A 1 100 ? 25.941 6.168 -26.601 1.00 92.62 100 VAL A N 1
ATOM 810 C CA . VAL A 1 100 ? 25.436 7.430 -27.159 1.00 92.62 100 VAL A CA 1
ATOM 811 C C . VAL A 1 100 ? 24.587 8.185 -26.138 1.00 92.62 100 VAL A C 1
ATOM 813 O O . VAL A 1 100 ? 24.747 9.395 -26.015 1.00 92.62 100 VAL A O 1
ATOM 816 N N . LYS A 1 101 ? 23.711 7.495 -25.399 1.00 92.50 101 LYS A N 1
ATOM 817 C CA . LYS A 1 101 ? 22.868 8.083 -24.347 1.00 92.50 101 LYS A CA 1
ATOM 818 C C . LYS A 1 101 ? 23.719 8.625 -23.197 1.00 92.50 101 LYS A C 1
ATOM 820 O O . LYS A 1 101 ? 23.463 9.723 -22.717 1.00 92.50 101 LYS A O 1
ATOM 825 N N . GLU A 1 102 ? 24.754 7.891 -22.792 1.00 93.31 102 GLU A N 1
ATOM 826 C CA . GLU A 1 102 ? 25.685 8.302 -21.735 1.00 93.31 102 GLU A CA 1
ATOM 827 C C . GLU A 1 102 ? 26.540 9.512 -22.150 1.00 93.31 102 GLU A C 1
ATOM 829 O O . GLU A 1 102 ? 26.718 10.448 -21.374 1.00 93.31 102 GLU A O 1
ATOM 834 N N . LYS A 1 103 ? 27.052 9.522 -23.388 1.00 92.81 103 LYS A N 1
ATOM 835 C CA . LYS A 1 103 ? 27.995 10.537 -23.897 1.00 92.81 103 LYS A CA 1
ATOM 836 C C . LYS A 1 103 ? 27.384 11.423 -24.985 1.00 92.81 103 LYS A C 1
ATOM 838 O O . LYS A 1 103 ? 28.068 11.829 -25.932 1.00 92.81 103 LYS A O 1
ATOM 843 N N . GLN A 1 104 ? 26.097 11.743 -24.846 1.00 91.19 104 GLN A N 1
ATOM 844 C CA . GLN A 1 104 ? 25.319 12.457 -25.863 1.00 91.19 104 GLN A CA 1
ATOM 845 C C . GLN A 1 104 ? 25.928 13.821 -26.217 1.00 91.19 104 GLN A C 1
ATOM 847 O O . GLN A 1 104 ? 25.980 14.185 -27.393 1.00 91.19 104 GLN A O 1
ATOM 852 N N . GLU A 1 105 ? 26.422 14.570 -25.227 1.00 91.81 105 GLU A N 1
ATOM 853 C CA . GLU A 1 105 ? 27.049 15.878 -25.453 1.00 91.81 105 GLU A CA 1
ATOM 854 C C . GLU A 1 105 ? 28.316 15.769 -26.308 1.00 91.81 105 GLU A C 1
ATOM 856 O O . GLU A 1 105 ? 28.455 16.496 -27.296 1.00 91.81 105 GLU A O 1
ATOM 861 N N . SER A 1 106 ? 29.203 14.820 -25.986 1.00 91.94 106 SER A N 1
ATOM 862 C CA . SER A 1 106 ? 30.422 14.565 -26.759 1.00 91.94 106 SER A CA 1
ATOM 863 C C . SER A 1 106 ? 30.089 14.230 -28.209 1.00 91.94 106 SER A C 1
ATOM 865 O O . SER A 1 106 ? 30.601 14.886 -29.119 1.00 91.94 106 SER A O 1
ATOM 867 N N . LEU A 1 107 ? 29.179 13.277 -28.449 1.00 92.25 107 LEU A N 1
ATOM 868 C CA . LEU A 1 107 ? 28.796 12.920 -29.817 1.00 92.25 107 LEU A CA 1
ATOM 869 C C . LEU A 1 107 ? 28.148 14.100 -30.542 1.00 92.25 107 LEU A C 1
ATOM 871 O O . LEU A 1 107 ? 28.458 14.351 -31.699 1.00 92.25 107 LEU A O 1
ATOM 875 N N . SER A 1 108 ? 27.302 14.869 -29.856 1.00 92.69 108 SER A N 1
ATOM 876 C CA . SER A 1 108 ? 26.660 16.057 -30.421 1.00 92.69 108 SER A CA 1
ATOM 877 C C . SER A 1 108 ? 27.683 17.089 -30.904 1.00 92.69 108 SER A C 1
ATOM 879 O O . SER A 1 108 ? 27.507 17.652 -31.983 1.00 92.69 108 SER A O 1
ATOM 881 N N . THR A 1 109 ? 28.776 17.315 -30.162 1.00 93.69 109 THR A N 1
ATOM 882 C CA . THR A 1 109 ? 29.859 18.204 -30.624 1.00 93.69 109 THR A CA 1
ATOM 883 C C . THR A 1 109 ? 30.598 17.660 -31.841 1.00 93.69 109 THR A C 1
ATOM 885 O O . THR A 1 109 ? 30.947 18.438 -32.720 1.00 93.69 109 THR A O 1
ATOM 888 N N . ILE A 1 110 ? 30.790 16.342 -31.925 1.00 92.88 110 ILE A N 1
ATOM 889 C CA . ILE A 1 110 ? 31.432 15.693 -33.071 1.00 92.88 110 ILE A CA 1
ATOM 890 C C . ILE A 1 110 ? 30.534 15.783 -34.310 1.00 92.88 110 ILE A C 1
ATOM 892 O O . ILE A 1 110 ? 30.999 16.193 -35.367 1.00 92.88 110 ILE A O 1
ATOM 896 N N . VAL A 1 111 ? 29.242 15.465 -34.175 1.00 92.81 111 VAL A N 1
ATOM 897 C CA . VAL A 1 111 ? 28.270 15.462 -35.282 1.00 92.81 111 VAL A CA 1
ATOM 898 C C . VAL A 1 111 ? 28.101 16.852 -35.897 1.00 92.81 111 VAL A C 1
ATOM 900 O O . VAL A 1 111 ? 27.917 16.943 -37.103 1.00 92.81 111 VAL A O 1
ATOM 903 N N . LYS A 1 112 ? 28.226 17.938 -35.117 1.00 92.62 112 LYS A N 1
ATOM 904 C CA . LYS A 1 112 ? 28.229 19.317 -35.656 1.00 92.62 112 LYS A CA 1
ATOM 905 C C . LYS A 1 112 ? 29.352 19.578 -36.655 1.00 92.62 112 LYS A C 1
ATOM 907 O O . LYS A 1 112 ? 29.204 20.434 -37.517 1.00 92.62 112 LYS A O 1
ATOM 912 N N . GLU A 1 113 ? 30.469 18.878 -36.500 1.00 91.56 113 GLU A N 1
ATOM 913 C CA . GLU A 1 113 ? 31.626 18.998 -37.382 1.00 91.56 113 GLU A CA 1
ATOM 914 C C . GLU A 1 113 ? 31.578 17.969 -38.523 1.00 91.56 113 GLU A C 1
ATOM 916 O O . GLU A 1 113 ? 32.462 17.990 -39.373 1.00 91.56 113 GLU A O 1
ATOM 921 N N . MET A 1 114 ? 30.582 17.070 -38.556 1.00 90.31 114 MET A N 1
ATOM 922 C CA . MET A 1 114 ? 30.360 16.071 -39.610 1.00 90.31 114 MET A CA 1
ATOM 923 C C . MET A 1 114 ? 29.340 16.556 -40.650 1.00 90.31 114 MET A C 1
ATOM 925 O O . MET A 1 114 ? 28.497 17.402 -40.371 1.00 90.31 114 MET A O 1
ATOM 929 N N . ASP A 1 115 ? 29.371 15.957 -41.842 1.00 87.00 115 ASP A N 1
ATOM 930 C CA . ASP A 1 115 ? 28.385 16.190 -42.906 1.00 87.00 115 ASP A CA 1
ATOM 931 C C . ASP A 1 115 ? 27.102 15.374 -42.657 1.00 87.00 115 ASP A C 1
ATOM 933 O O . ASP A 1 115 ? 26.796 14.406 -43.357 1.00 87.00 115 ASP A O 1
ATOM 937 N N . VAL A 1 116 ? 26.405 15.693 -41.560 1.00 86.94 116 VAL A N 1
ATOM 938 C CA . VAL A 1 116 ? 25.152 15.045 -41.152 1.00 86.94 116 VAL A CA 1
ATOM 939 C C . VAL A 1 116 ? 24.178 16.079 -40.584 1.00 86.94 116 VAL A C 1
ATOM 941 O O . VAL A 1 116 ? 24.574 17.028 -39.912 1.00 86.94 116 VAL A O 1
ATOM 944 N N . ASP A 1 117 ? 22.877 15.878 -40.806 1.00 89.94 117 ASP A N 1
ATOM 945 C CA . ASP A 1 117 ? 21.826 16.703 -40.205 1.00 89.94 117 ASP A CA 1
ATOM 946 C C . ASP A 1 117 ? 21.808 16.539 -38.671 1.00 89.94 117 ASP A C 1
ATOM 948 O O . ASP A 1 117 ? 21.300 15.555 -38.121 1.00 89.94 117 ASP A O 1
ATOM 952 N N . HIS A 1 118 ? 22.366 17.534 -37.974 1.00 90.94 118 HIS A N 1
ATOM 953 C CA . HIS A 1 118 ? 22.460 17.568 -36.512 1.00 90.94 118 HIS A CA 1
ATOM 954 C C . HIS A 1 118 ? 21.085 17.544 -35.831 1.00 90.94 118 HIS A C 1
ATOM 956 O O . HIS A 1 118 ? 20.905 16.857 -34.824 1.00 90.94 118 HIS A O 1
ATOM 962 N N . ALA A 1 119 ? 20.086 18.230 -36.395 1.00 90.62 119 ALA A N 1
ATOM 963 C CA . ALA A 1 119 ? 18.742 18.263 -35.825 1.00 90.62 119 ALA A CA 1
ATOM 964 C C . ALA A 1 119 ? 18.047 16.901 -35.954 1.00 90.62 119 ALA A C 1
ATOM 966 O O . ALA A 1 119 ? 17.337 16.472 -35.038 1.00 90.62 119 ALA A O 1
ATOM 967 N N . LEU A 1 120 ? 18.264 16.204 -37.072 1.00 91.19 120 LEU A N 1
ATOM 968 C CA . LEU A 1 120 ? 17.787 14.838 -37.265 1.00 91.19 120 LEU A CA 1
ATOM 969 C C . LEU A 1 120 ? 18.476 13.856 -36.308 1.00 91.19 120 LEU A C 1
ATOM 971 O O . LEU A 1 120 ? 17.799 13.001 -35.737 1.00 91.19 120 LEU A O 1
ATOM 975 N N . PHE A 1 121 ? 19.786 14.004 -36.090 1.00 92.12 121 PHE A N 1
ATOM 976 C CA . PHE A 1 121 ? 20.544 13.202 -35.126 1.00 92.12 121 PHE A CA 1
ATOM 977 C C . PHE A 1 121 ? 19.985 13.327 -33.702 1.00 92.12 121 PHE A C 1
ATOM 979 O O . PHE A 1 121 ? 19.699 12.306 -33.079 1.00 92.12 121 PHE A O 1
ATOM 986 N N . ILE A 1 122 ? 19.768 14.550 -33.200 1.00 91.88 122 ILE A N 1
ATOM 987 C CA . ILE A 1 122 ? 19.236 14.761 -31.841 1.00 91.88 122 ILE A CA 1
ATOM 988 C C . ILE A 1 122 ? 17.874 14.077 -31.675 1.00 91.88 122 ILE A C 1
ATOM 990 O O . ILE A 1 122 ? 17.674 13.313 -30.731 1.00 91.88 122 ILE A O 1
ATOM 994 N N . LYS A 1 123 ? 16.971 14.261 -32.646 1.00 92.06 123 LYS A N 1
ATOM 995 C CA . LYS A 1 123 ? 15.663 13.589 -32.643 1.00 92.06 123 LYS A CA 1
ATOM 996 C C . LYS A 1 123 ? 15.791 12.064 -32.700 1.00 92.06 123 LYS A C 1
ATOM 998 O O . LYS A 1 123 ? 14.975 11.367 -32.103 1.00 92.06 123 LYS A O 1
ATOM 1003 N N . ALA A 1 124 ? 16.784 11.536 -33.420 1.00 93.75 124 ALA A N 1
ATOM 1004 C CA . ALA A 1 124 ? 17.034 10.100 -33.484 1.00 93.75 124 ALA A CA 1
ATOM 1005 C C . ALA A 1 124 ? 17.474 9.561 -32.124 1.00 93.75 124 ALA A C 1
ATOM 1007 O O . ALA A 1 124 ? 16.913 8.571 -31.669 1.00 93.75 124 ALA A O 1
ATOM 1008 N N . VAL A 1 125 ? 18.403 10.225 -31.433 1.00 94.31 125 VAL A N 1
ATOM 1009 C CA . VAL A 1 125 ? 18.840 9.799 -30.093 1.00 94.31 125 VAL A CA 1
ATOM 1010 C C . VAL A 1 125 ? 17.666 9.750 -29.114 1.00 94.31 125 VAL A C 1
ATOM 1012 O O . VAL A 1 125 ? 17.483 8.735 -28.441 1.00 94.31 125 VAL A O 1
ATOM 1015 N N . GLU A 1 126 ? 16.836 10.795 -29.073 1.00 92.44 126 GLU A N 1
ATOM 1016 C CA . GLU A 1 126 ? 15.647 10.852 -28.209 1.00 92.44 126 GLU A CA 1
ATOM 1017 C C . GLU A 1 126 ? 14.656 9.719 -28.515 1.00 92.44 126 GLU A C 1
ATOM 1019 O O . GLU A 1 126 ? 14.223 9.001 -27.612 1.00 92.44 126 GLU A O 1
ATOM 1024 N N . LEU A 1 127 ? 14.333 9.517 -29.797 1.00 94.06 127 LEU A N 1
ATOM 1025 C CA . LEU A 1 127 ? 13.400 8.484 -30.249 1.00 94.06 127 LEU A CA 1
ATOM 1026 C C . LEU A 1 127 ? 13.894 7.073 -29.908 1.00 94.06 127 LEU A C 1
ATOM 1028 O O . LEU A 1 127 ? 13.145 6.281 -29.338 1.00 94.06 127 LEU A O 1
ATOM 1032 N N . ARG A 1 128 ? 15.150 6.763 -30.246 1.00 95.69 128 ARG A N 1
ATOM 1033 C CA . ARG A 1 128 ? 15.757 5.442 -30.025 1.00 95.69 128 ARG A CA 1
ATOM 1034 C C . ARG A 1 128 ? 15.905 5.151 -28.530 1.00 95.69 128 ARG A C 1
ATOM 1036 O O . ARG A 1 128 ? 15.662 4.029 -28.095 1.00 95.69 128 ARG A O 1
ATOM 1043 N N . SER A 1 129 ? 16.233 6.170 -27.732 1.00 94.81 129 SER A N 1
ATOM 1044 C CA . SER A 1 129 ? 16.276 6.053 -26.270 1.00 94.81 129 SER A CA 1
ATOM 1045 C C . SER A 1 129 ? 14.899 5.727 -25.695 1.00 94.81 129 SER A C 1
ATOM 1047 O O . SER A 1 129 ? 14.786 4.810 -24.889 1.00 94.81 129 SER A O 1
ATOM 1049 N N . ALA A 1 130 ? 13.842 6.409 -26.150 1.00 93.75 130 ALA A N 1
ATOM 1050 C CA . ALA A 1 130 ? 12.476 6.132 -25.707 1.00 93.75 130 ALA A CA 1
ATOM 1051 C C . ALA A 1 130 ? 11.986 4.730 -26.120 1.00 93.75 130 ALA A C 1
ATOM 1053 O O . ALA A 1 130 ? 11.258 4.081 -25.370 1.00 93.75 130 ALA A O 1
ATOM 1054 N N . GLU A 1 131 ? 12.384 4.251 -27.300 1.00 95.69 131 GLU A N 1
ATOM 1055 C CA . GLU A 1 131 ? 12.111 2.887 -27.769 1.00 95.69 131 GLU A CA 1
ATOM 1056 C C . GLU A 1 131 ? 12.765 1.825 -26.874 1.00 95.69 131 GLU A C 1
ATOM 1058 O O . GLU A 1 131 ? 12.109 0.858 -26.482 1.00 95.69 131 GLU A O 1
ATOM 1063 N N . TYR A 1 132 ? 14.028 2.029 -26.494 1.00 95.75 132 TYR A N 1
ATOM 1064 C CA . TYR A 1 132 ? 14.728 1.125 -25.585 1.00 95.75 132 TYR A CA 1
ATOM 1065 C C . TYR A 1 132 ? 14.193 1.200 -24.145 1.00 95.75 132 TYR A C 1
ATOM 1067 O O . TYR A 1 132 ? 13.974 0.169 -23.509 1.00 95.75 132 TYR A O 1
ATOM 1075 N N . ASP A 1 133 ? 13.882 2.398 -23.644 1.00 94.88 133 ASP A N 1
ATOM 1076 C CA . ASP A 1 133 ? 13.275 2.579 -22.320 1.00 94.88 133 ASP A CA 1
ATOM 1077 C C . ASP A 1 133 ? 11.902 1.876 -22.238 1.00 94.88 133 ASP A C 1
ATOM 1079 O O . ASP A 1 133 ? 11.548 1.299 -21.205 1.00 94.88 133 ASP A O 1
ATOM 1083 N N . ALA A 1 134 ? 11.140 1.852 -23.339 1.00 94.25 134 ALA A N 1
ATOM 1084 C CA . ALA A 1 134 ? 9.888 1.102 -23.429 1.00 94.25 134 ALA A CA 1
ATOM 1085 C C . ALA A 1 134 ? 10.101 -0.419 -23.344 1.00 94.25 134 ALA A C 1
ATOM 1087 O O . ALA A 1 134 ? 9.302 -1.103 -22.702 1.00 94.25 134 ALA A O 1
ATOM 1088 N N . TYR A 1 135 ? 11.180 -0.950 -23.929 1.00 94.50 135 TYR A N 1
ATOM 1089 C CA . TYR A 1 135 ? 11.556 -2.358 -23.767 1.00 94.50 135 TYR A CA 1
ATOM 1090 C C . TYR A 1 135 ? 11.882 -2.681 -22.309 1.00 94.50 135 TYR A C 1
ATOM 1092 O O . TYR A 1 135 ? 11.296 -3.607 -21.749 1.00 94.50 135 TYR A O 1
ATOM 1100 N N . GLN A 1 136 ? 12.725 -1.874 -21.660 1.00 94.44 136 GLN A N 1
ATOM 1101 C CA . GLN A 1 136 ? 13.068 -2.071 -20.249 1.00 94.44 136 GLN A CA 1
ATOM 1102 C C . GLN A 1 136 ? 11.827 -2.001 -19.351 1.00 94.44 136 GLN A C 1
ATOM 1104 O O . GLN A 1 136 ? 11.684 -2.760 -18.391 1.00 94.44 136 GLN A O 1
ATOM 1109 N N . GLN A 1 137 ? 10.892 -1.098 -19.659 1.00 94.75 137 GLN A N 1
ATOM 1110 C CA . GLN A 1 137 ? 9.630 -1.025 -18.934 1.00 94.75 137 GLN A CA 1
ATOM 1111 C C . GLN A 1 137 ? 8.753 -2.259 -19.172 1.00 94.75 137 GLN A C 1
ATOM 1113 O O . GLN A 1 137 ? 8.161 -2.762 -18.219 1.00 94.75 137 GLN A O 1
ATOM 1118 N N . CYS A 1 138 ? 8.680 -2.752 -20.409 1.00 94.69 138 CYS A N 1
ATOM 1119 C CA . CYS A 1 138 ? 7.959 -3.975 -20.749 1.00 94.69 138 CYS A CA 1
ATOM 1120 C C . CYS A 1 138 ? 8.531 -5.184 -20.000 1.00 94.69 138 CYS A C 1
ATOM 1122 O O . CYS A 1 138 ? 7.771 -5.930 -19.390 1.00 94.69 138 CYS A O 1
ATOM 1124 N N . GLU A 1 139 ? 9.858 -5.326 -19.962 1.00 94.50 139 GLU A N 1
ATOM 1125 C CA . GLU A 1 139 ? 10.548 -6.383 -19.218 1.00 94.50 139 GLU A CA 1
ATOM 1126 C C . GLU A 1 139 ? 10.209 -6.328 -17.718 1.00 94.50 139 GLU A C 1
ATOM 1128 O O . GLU A 1 139 ? 9.846 -7.337 -17.113 1.00 94.50 139 GLU A O 1
ATOM 1133 N N . ARG A 1 140 ? 10.269 -5.136 -17.104 1.00 95.62 140 ARG A N 1
ATOM 1134 C CA . ARG A 1 140 ? 9.892 -4.946 -15.691 1.00 95.62 140 ARG A CA 1
ATOM 1135 C C . ARG A 1 140 ? 8.428 -5.286 -15.431 1.00 95.62 140 ARG A C 1
ATOM 1137 O O . ARG A 1 140 ? 8.129 -5.936 -14.431 1.00 95.62 140 ARG A O 1
ATOM 1144 N N . ASN A 1 141 ? 7.528 -4.857 -16.314 1.00 96.12 141 ASN A N 1
ATOM 1145 C CA . ASN A 1 141 ? 6.106 -5.148 -16.182 1.00 96.12 141 ASN A CA 1
ATOM 1146 C C . ASN A 1 141 ? 5.832 -6.652 -16.296 1.00 96.12 141 ASN A C 1
ATOM 1148 O O . ASN A 1 141 ? 5.023 -7.168 -15.533 1.00 96.12 141 ASN A O 1
ATOM 1152 N N . LEU A 1 142 ? 6.520 -7.353 -17.201 1.00 95.94 142 LEU A N 1
ATOM 1153 C CA . LEU A 1 142 ? 6.364 -8.794 -17.378 1.00 95.94 142 LEU A CA 1
ATOM 1154 C C . LEU A 1 142 ? 6.820 -9.561 -16.128 1.00 95.94 142 LEU A C 1
ATOM 1156 O O . LEU A 1 142 ? 6.068 -10.393 -15.630 1.00 95.94 142 LEU A O 1
ATOM 1160 N N . LYS A 1 143 ? 7.966 -9.194 -15.529 1.00 95.88 143 LYS A N 1
ATOM 1161 C CA . LYS A 1 143 ? 8.422 -9.761 -14.239 1.00 95.88 143 LYS A CA 1
ATOM 1162 C C . LYS A 1 143 ? 7.391 -9.573 -13.126 1.00 95.88 143 LYS A C 1
ATOM 1164 O O . LYS A 1 143 ? 7.115 -10.491 -12.360 1.00 95.88 143 LYS A O 1
ATOM 1169 N N . GLN A 1 144 ? 6.814 -8.377 -13.025 1.00 96.62 144 GLN A N 1
ATOM 1170 C CA . GLN A 1 144 ? 5.792 -8.096 -12.017 1.00 96.62 144 GLN A CA 1
ATOM 1171 C C . GLN A 1 144 ? 4.489 -8.850 -12.294 1.00 96.62 144 GLN A C 1
ATOM 1173 O O . GLN A 1 144 ? 3.836 -9.301 -11.359 1.00 96.62 144 GLN A O 1
ATOM 1178 N N . PHE A 1 145 ? 4.119 -9.027 -13.559 1.00 97.31 145 PHE A N 1
ATOM 1179 C CA . PHE A 1 145 ? 2.939 -9.795 -13.927 1.00 97.31 145 PHE A CA 1
ATOM 1180 C C . PHE A 1 145 ? 3.106 -11.287 -13.641 1.00 97.31 145 PHE A C 1
ATOM 1182 O O . PHE A 1 145 ? 2.187 -11.885 -13.091 1.00 97.31 145 PHE A O 1
ATOM 1189 N N . ILE A 1 146 ? 4.283 -11.862 -13.902 1.00 96.50 146 ILE A N 1
ATOM 1190 C CA . ILE A 1 146 ? 4.628 -13.232 -13.489 1.00 96.50 146 ILE A CA 1
ATOM 1191 C C . ILE A 1 146 ? 4.474 -13.375 -11.969 1.00 96.50 146 ILE A C 1
ATOM 1193 O O . ILE A 1 146 ? 3.785 -14.276 -11.497 1.00 96.50 146 ILE A O 1
ATOM 1197 N N . TYR A 1 147 ? 5.003 -12.422 -11.192 1.00 96.25 147 TYR A N 1
ATOM 1198 C CA . TYR A 1 147 ? 4.800 -12.403 -9.741 1.00 96.25 147 TYR A CA 1
ATOM 1199 C C . TYR A 1 147 ? 3.311 -12.391 -9.352 1.00 96.25 147 TYR A C 1
ATOM 1201 O O . TYR A 1 147 ? 2.912 -13.127 -8.453 1.00 96.25 147 TYR A O 1
ATOM 1209 N N . LEU A 1 148 ? 2.473 -11.594 -10.024 1.00 96.75 148 LEU A N 1
ATOM 1210 C CA . LEU A 1 148 ? 1.025 -11.567 -9.777 1.00 96.75 148 LEU A CA 1
ATOM 1211 C C . LEU A 1 148 ? 0.334 -12.885 -10.145 1.00 96.75 148 LEU A C 1
ATOM 1213 O O . LEU A 1 148 ? -0.564 -13.314 -9.422 1.00 96.75 148 LEU A O 1
ATOM 1217 N N . CYS A 1 149 ? 0.755 -13.525 -11.233 1.00 95.75 149 CYS A N 1
ATOM 1218 C CA . CYS A 1 149 ? 0.250 -14.823 -11.671 1.00 95.75 149 CYS A CA 1
ATOM 1219 C C . CYS A 1 149 ? 0.580 -15.924 -10.649 1.00 95.75 149 CYS A C 1
ATOM 1221 O O . CYS A 1 149 ? -0.297 -16.710 -10.293 1.00 95.75 149 CYS A O 1
ATOM 1223 N N . HIS A 1 150 ? 1.788 -15.915 -10.077 1.00 94.25 150 HIS A N 1
ATOM 1224 C CA . HIS A 1 150 ? 2.180 -16.850 -9.017 1.00 94.25 150 HIS A CA 1
ATOM 1225 C C . HIS A 1 150 ? 1.320 -16.741 -7.751 1.00 94.25 150 HIS A C 1
ATOM 1227 O O . HIS A 1 150 ? 1.073 -17.746 -7.089 1.00 94.25 150 HIS A O 1
ATOM 1233 N N . ARG A 1 151 ? 0.789 -15.552 -7.425 1.00 93.50 151 ARG A N 1
ATOM 1234 C CA . ARG A 1 151 ? -0.166 -15.385 -6.305 1.00 93.50 151 ARG A CA 1
ATOM 1235 C C . ARG A 1 151 ? -1.470 -16.161 -6.508 1.00 93.50 151 ARG A C 1
ATOM 1237 O O . ARG A 1 151 ? -2.222 -16.341 -5.553 1.00 93.50 151 ARG A O 1
ATOM 1244 N N . CYS A 1 152 ? -1.747 -16.568 -7.744 1.00 91.31 152 CYS A N 1
ATOM 1245 C CA . CYS A 1 152 ? -2.931 -17.306 -8.158 1.00 91.31 152 CYS A CA 1
ATOM 1246 C C . CYS A 1 152 ? -2.592 -18.718 -8.655 1.00 91.31 152 CYS A C 1
ATOM 1248 O O . CYS A 1 152 ? -3.398 -19.291 -9.378 1.00 91.31 152 CYS A O 1
ATOM 1250 N N . GLU A 1 153 ? -1.415 -19.259 -8.312 1.00 90.56 153 GLU A N 1
ATOM 1251 C CA . GLU A 1 153 ? -0.993 -20.619 -8.696 1.00 90.56 153 GLU A CA 1
ATOM 1252 C C . GLU A 1 153 ? -1.059 -20.872 -10.216 1.00 90.56 153 GLU A C 1
ATOM 1254 O O . GLU A 1 153 ? -1.357 -21.975 -10.678 1.00 90.56 153 GLU A O 1
ATOM 1259 N N . ALA A 1 154 ? -0.812 -19.829 -11.012 1.00 92.38 154 ALA A N 1
ATOM 1260 C CA . ALA A 1 154 ? -0.792 -19.942 -12.462 1.00 92.38 154 ALA A CA 1
ATOM 1261 C C . ALA A 1 154 ? 0.525 -20.547 -12.964 1.00 92.38 154 ALA A C 1
ATOM 1263 O O . ALA A 1 154 ? 1.591 -20.257 -12.419 1.00 92.38 154 ALA A O 1
ATOM 1264 N N . ASN A 1 155 ? 0.448 -21.318 -14.046 1.00 92.88 155 ASN A N 1
ATOM 1265 C CA . ASN A 1 155 ? 1.605 -21.732 -14.820 1.00 92.88 155 ASN A CA 1
ATOM 1266 C C . ASN A 1 155 ? 2.099 -20.554 -15.676 1.00 92.88 155 ASN A C 1
ATOM 1268 O O . ASN A 1 155 ? 1.395 -20.071 -16.565 1.00 92.88 155 ASN A O 1
ATOM 1272 N N . THR A 1 156 ? 3.315 -20.082 -15.403 1.00 94.75 156 THR A N 1
ATOM 1273 C CA . THR A 1 156 ? 3.961 -18.981 -16.134 1.00 94.75 156 THR A CA 1
ATOM 1274 C C . THR A 1 156 ? 5.208 -19.408 -16.899 1.00 94.75 156 THR A C 1
ATOM 1276 O O . THR A 1 156 ? 5.924 -18.537 -17.391 1.00 94.75 156 THR A O 1
ATOM 1279 N N . GLU A 1 157 ? 5.458 -20.713 -17.045 1.00 93.81 157 GLU A N 1
ATOM 1280 C CA . GLU A 1 157 ? 6.676 -21.264 -17.657 1.00 93.81 157 GLU A CA 1
ATOM 1281 C C . GLU A 1 157 ? 6.926 -20.670 -19.052 1.00 93.81 157 GLU A C 1
ATOM 1283 O O . GLU A 1 157 ? 8.013 -20.180 -19.337 1.00 93.81 157 GLU A O 1
ATOM 1288 N N . HIS A 1 158 ? 5.883 -20.549 -19.882 1.00 92.88 158 HIS A N 1
ATOM 1289 C CA . HIS A 1 158 ? 5.988 -19.912 -21.199 1.00 92.88 158 HIS A CA 1
ATOM 1290 C C . HIS A 1 158 ? 6.470 -18.445 -21.143 1.00 92.88 158 HIS A C 1
ATOM 1292 O O . HIS A 1 158 ? 7.237 -18.014 -22.008 1.00 92.88 158 HIS A O 1
ATOM 1298 N N . LEU A 1 159 ? 6.037 -17.665 -20.144 1.00 93.75 159 LEU A N 1
ATOM 1299 C CA . LEU A 1 159 ? 6.459 -16.268 -19.995 1.00 93.75 159 LEU A CA 1
ATOM 1300 C C . LEU A 1 159 ? 7.907 -16.177 -19.512 1.00 93.75 159 LEU A C 1
ATOM 1302 O O . LEU A 1 159 ? 8.665 -15.343 -20.005 1.00 93.75 159 LEU A O 1
ATOM 1306 N N . GLU A 1 160 ? 8.285 -17.023 -18.558 1.00 94.50 160 GLU A N 1
ATOM 1307 C CA . GLU A 1 160 ? 9.647 -17.090 -18.026 1.00 94.50 160 GLU A CA 1
ATOM 1308 C C . GLU A 1 160 ? 10.637 -17.539 -19.106 1.00 94.50 160 GLU A C 1
ATOM 1310 O O . GLU A 1 160 ? 11.655 -16.875 -19.313 1.00 94.50 160 GLU A O 1
ATOM 1315 N N . ASP A 1 161 ? 10.280 -18.564 -19.882 1.00 94.06 161 ASP A N 1
ATOM 1316 C CA . ASP A 1 161 ? 11.021 -19.019 -21.057 1.00 94.06 161 ASP A CA 1
ATOM 1317 C C . ASP A 1 161 ? 11.207 -17.897 -22.079 1.00 94.06 161 ASP A C 1
ATOM 1319 O O . ASP A 1 161 ? 12.317 -17.672 -22.566 1.00 94.06 161 ASP A O 1
ATOM 1323 N N . ALA A 1 162 ? 10.141 -17.157 -22.404 1.00 91.88 162 ALA A N 1
ATOM 1324 C CA . ALA A 1 162 ? 10.218 -16.040 -23.344 1.00 91.88 162 ALA A CA 1
ATOM 1325 C C . ALA A 1 162 ? 11.186 -14.948 -22.855 1.00 91.88 162 ALA A C 1
ATOM 1327 O O . ALA A 1 162 ? 11.924 -14.366 -23.654 1.00 91.88 162 ALA A O 1
ATOM 1328 N N . MET A 1 163 ? 11.227 -14.693 -21.544 1.00 91.81 163 MET A N 1
ATOM 1329 C CA . MET A 1 163 ? 12.179 -13.764 -20.932 1.00 91.81 163 MET A CA 1
ATOM 1330 C C . MET A 1 163 ? 13.610 -14.301 -20.904 1.00 91.81 163 MET A C 1
ATOM 1332 O O . MET A 1 163 ? 14.559 -13.527 -21.002 1.00 91.81 163 MET A O 1
ATOM 1336 N N . GLN A 1 164 ? 13.788 -15.610 -20.753 1.00 90.12 164 GLN A N 1
ATOM 1337 C CA . GLN A 1 164 ? 15.109 -16.224 -20.698 1.00 90.12 164 GLN A CA 1
ATOM 1338 C C . GLN A 1 164 ? 15.734 -16.348 -22.093 1.00 90.12 164 GLN A C 1
ATOM 1340 O O . GLN A 1 164 ? 16.935 -16.124 -22.250 1.00 90.12 164 GLN A O 1
ATOM 1345 N N . ARG A 1 165 ? 14.915 -16.636 -23.114 1.00 89.06 165 ARG A N 1
ATOM 1346 C CA . ARG A 1 165 ? 15.316 -16.672 -24.531 1.00 89.06 165 ARG A CA 1
ATOM 1347 C C . ARG A 1 165 ? 15.751 -15.306 -25.045 1.00 89.06 165 ARG A C 1
ATOM 1349 O O . ARG A 1 165 ? 16.641 -15.235 -25.890 1.00 89.06 165 ARG A O 1
ATOM 1356 N N . PHE A 1 166 ? 15.135 -14.234 -24.547 1.00 87.38 166 PHE A N 1
ATOM 1357 C CA . PHE A 1 166 ? 15.460 -12.874 -24.951 1.00 87.38 166 PHE A CA 1
ATOM 1358 C C . PHE A 1 166 ? 16.020 -12.059 -23.786 1.00 87.38 166 PHE A C 1
ATOM 1360 O O . PHE A 1 166 ? 15.283 -11.457 -23.005 1.00 87.38 166 PHE A O 1
ATOM 1367 N N . LYS A 1 167 ? 17.351 -11.976 -23.723 1.00 84.50 167 LYS A N 1
ATOM 1368 C CA . LYS A 1 167 ? 18.064 -11.083 -22.813 1.00 84.50 167 LYS A CA 1
ATOM 1369 C C . LYS A 1 167 ? 19.047 -10.240 -23.605 1.00 84.50 167 LYS A C 1
ATOM 1371 O O . LYS A 1 167 ? 20.011 -10.763 -24.152 1.00 84.50 167 LYS A O 1
ATOM 1376 N N . ASP A 1 168 ? 18.793 -8.939 -23.657 1.00 86.06 168 ASP A N 1
ATOM 1377 C CA . ASP A 1 168 ? 19.722 -8.025 -24.306 1.00 86.06 168 ASP A CA 1
ATOM 1378 C C . ASP A 1 168 ? 20.994 -7.838 -23.463 1.00 86.06 168 ASP A C 1
ATOM 1380 O O . ASP A 1 168 ? 20.934 -7.494 -22.280 1.00 86.06 168 ASP A O 1
ATOM 1384 N N . ASP A 1 169 ? 22.142 -8.071 -24.092 1.00 87.31 169 ASP A N 1
ATOM 1385 C CA . ASP A 1 169 ? 23.489 -7.873 -23.549 1.00 87.31 169 ASP A CA 1
ATOM 1386 C C . ASP A 1 169 ? 24.213 -6.681 -24.211 1.00 87.31 169 ASP A C 1
ATOM 1388 O O . ASP A 1 169 ? 25.414 -6.489 -24.028 1.00 87.31 169 ASP A O 1
ATOM 1392 N N . GLY A 1 170 ? 23.487 -5.874 -24.995 1.00 87.38 170 GLY A N 1
ATOM 1393 C CA . GLY A 1 170 ? 24.028 -4.783 -25.800 1.00 87.38 170 GLY A CA 1
ATOM 1394 C C . GLY A 1 170 ? 24.412 -5.174 -27.232 1.00 87.38 170 GLY A C 1
ATOM 1395 O O . GLY A 1 170 ? 24.611 -4.283 -28.064 1.00 87.38 170 GLY A O 1
ATOM 1396 N N . SER A 1 171 ? 24.478 -6.466 -27.569 1.00 89.69 171 SER A N 1
ATOM 1397 C CA . SER A 1 171 ? 24.825 -6.933 -28.921 1.00 89.69 171 SER A CA 1
ATOM 1398 C C . SER A 1 171 ? 23.626 -6.999 -29.878 1.00 89.69 171 SER A C 1
ATOM 1400 O O . SER A 1 171 ? 23.788 -7.205 -31.087 1.00 89.69 171 SER A O 1
ATOM 1402 N N . THR A 1 172 ? 22.407 -6.777 -29.380 1.00 93.81 172 THR A N 1
ATOM 1403 C CA . THR A 1 172 ? 21.195 -6.818 -30.201 1.00 93.81 172 THR A CA 1
ATOM 1404 C C . THR A 1 172 ? 20.978 -5.498 -30.932 1.00 93.81 172 THR A C 1
ATOM 1406 O O . THR A 1 172 ? 21.205 -4.412 -30.402 1.00 93.81 172 THR A O 1
ATOM 1409 N N . LYS A 1 173 ? 20.477 -5.567 -32.169 1.00 94.88 173 LYS A N 1
ATOM 1410 C CA . LYS A 1 173 ? 19.985 -4.381 -32.882 1.00 94.88 173 LYS A CA 1
ATOM 1411 C C . LYS A 1 173 ? 18.610 -3.973 -32.358 1.00 94.88 173 LYS A C 1
ATOM 1413 O O . LYS A 1 173 ? 17.742 -4.825 -32.183 1.00 94.88 173 LYS A O 1
ATOM 1418 N N . LEU A 1 174 ? 18.373 -2.673 -32.200 1.00 95.31 174 LEU A N 1
ATOM 1419 C CA . LEU A 1 174 ? 17.127 -2.147 -31.632 1.00 95.31 174 LEU A CA 1
ATOM 1420 C C . LEU A 1 174 ? 15.867 -2.575 -32.407 1.00 95.31 174 LEU A C 1
ATOM 1422 O O . LEU A 1 174 ? 14.828 -2.843 -31.807 1.00 95.31 174 LEU A O 1
ATOM 1426 N N . ASN A 1 175 ? 15.961 -2.717 -33.730 1.00 94.19 175 ASN A N 1
ATOM 1427 C CA . ASN A 1 175 ? 14.862 -3.199 -34.573 1.00 94.19 175 ASN A CA 1
ATOM 1428 C C . ASN A 1 175 ? 14.442 -4.660 -34.314 1.00 94.19 175 ASN A C 1
ATOM 1430 O O . ASN A 1 175 ? 13.397 -5.078 -34.804 1.00 94.19 175 ASN A O 1
ATOM 1434 N N . ARG A 1 176 ? 15.240 -5.441 -33.573 1.00 93.25 176 ARG A N 1
ATOM 1435 C CA . ARG A 1 176 ? 14.859 -6.776 -33.084 1.00 93.25 176 ARG A CA 1
ATOM 1436 C C . ARG A 1 176 ? 14.149 -6.723 -31.731 1.00 93.25 176 ARG A C 1
ATOM 1438 O O . ARG A 1 176 ? 13.475 -7.676 -31.369 1.00 93.25 176 ARG A O 1
ATOM 1445 N N . ILE A 1 177 ? 14.285 -5.617 -31.001 1.00 93.62 177 ILE A N 1
ATOM 1446 C CA . ILE A 1 177 ? 13.655 -5.400 -29.694 1.00 93.62 177 ILE A CA 1
ATOM 1447 C C . ILE A 1 177 ? 12.258 -4.799 -29.858 1.00 93.62 177 ILE A C 1
ATOM 1449 O O . ILE A 1 177 ? 11.300 -5.205 -29.195 1.00 93.62 177 ILE A O 1
ATOM 1453 N N . CYS A 1 178 ? 12.133 -3.813 -30.745 1.00 93.56 178 CYS A N 1
ATOM 1454 C CA . CYS A 1 178 ? 10.886 -3.105 -30.995 1.00 93.56 178 CYS A CA 1
ATOM 1455 C C . CYS A 1 178 ? 10.726 -2.749 -32.473 1.00 93.56 178 CYS A C 1
ATOM 1457 O O . CYS A 1 178 ? 11.696 -2.660 -33.227 1.00 93.56 178 CYS A O 1
ATOM 1459 N N . GLN A 1 179 ? 9.486 -2.494 -32.876 1.00 91.75 179 GLN A N 1
ATOM 1460 C CA . GLN A 1 179 ? 9.170 -2.007 -34.210 1.00 91.75 179 GLN A CA 1
ATOM 1461 C C . GLN A 1 179 ? 9.536 -0.521 -34.326 1.00 91.75 179 GLN A C 1
ATOM 1463 O O . GLN A 1 179 ? 8.756 0.339 -33.925 1.00 91.75 179 GLN A O 1
ATOM 1468 N N . THR A 1 180 ? 10.726 -0.227 -34.853 1.00 92.50 180 THR A N 1
ATOM 1469 C CA . THR A 1 180 ? 11.283 1.132 -34.887 1.00 92.50 180 THR A CA 1
ATOM 1470 C C . THR A 1 180 ? 10.537 2.058 -35.847 1.00 92.50 180 THR A C 1
ATOM 1472 O O . THR A 1 180 ? 10.131 1.671 -36.945 1.00 92.50 180 THR A O 1
ATOM 1475 N N . ALA A 1 181 ? 10.361 3.318 -35.442 1.00 91.38 181 ALA A N 1
ATOM 1476 C CA . ALA A 1 181 ? 9.731 4.323 -36.294 1.00 91.38 181 ALA A CA 1
ATOM 1477 C C . ALA A 1 181 ? 10.684 4.881 -37.360 1.00 91.38 181 ALA A C 1
ATOM 1479 O O . ALA A 1 181 ? 11.867 5.131 -37.103 1.00 91.38 181 ALA A O 1
ATOM 1480 N N . ASP A 1 182 ? 10.131 5.182 -38.536 1.00 89.50 182 ASP A N 1
ATOM 1481 C CA . ASP A 1 182 ? 10.817 5.965 -39.562 1.00 89.50 182 ASP A CA 1
ATOM 1482 C C . ASP A 1 182 ? 10.786 7.449 -39.175 1.00 89.50 182 ASP A C 1
ATOM 1484 O O . ASP A 1 182 ? 9.775 8.144 -39.328 1.00 89.50 182 ASP A O 1
ATOM 1488 N N . ILE A 1 183 ? 11.915 7.939 -38.662 1.00 87.44 183 ILE A N 1
ATOM 1489 C CA . ILE A 1 183 ? 12.056 9.313 -38.178 1.00 87.44 183 ILE A CA 1
ATOM 1490 C C . ILE A 1 183 ? 11.776 10.363 -39.264 1.00 87.44 183 ILE A C 1
ATOM 1492 O O . ILE A 1 183 ? 11.336 11.471 -38.950 1.00 87.44 183 ILE A O 1
ATOM 1496 N N . LYS A 1 184 ? 11.962 10.014 -40.545 1.00 83.06 184 LYS A N 1
ATOM 1497 C CA . LYS A 1 184 ? 11.761 10.928 -41.677 1.00 83.06 184 LYS A CA 1
ATOM 1498 C C . LYS A 1 184 ? 10.281 11.120 -42.022 1.00 83.06 184 LYS A C 1
ATOM 1500 O O . LYS A 1 184 ? 9.931 12.129 -42.625 1.00 83.06 184 LYS A O 1
ATOM 1505 N N . LYS A 1 185 ? 9.403 10.195 -41.615 1.00 80.44 185 LYS A N 1
ATOM 1506 C CA . LYS A 1 185 ? 7.954 10.227 -41.907 1.00 80.44 185 LYS A CA 1
ATOM 1507 C C . LYS A 1 185 ? 7.106 10.903 -40.822 1.00 80.44 185 LYS A C 1
ATOM 1509 O O . LYS A 1 185 ? 5.893 11.020 -40.977 1.00 80.44 185 LYS A O 1
ATOM 1514 N N . GLY A 1 186 ? 7.740 11.401 -39.758 1.00 73.81 186 GLY A N 1
ATOM 1515 C CA . GLY A 1 186 ? 7.081 12.096 -38.651 1.00 73.81 186 GLY A CA 1
ATOM 1516 C C . GLY A 1 186 ? 6.476 11.146 -37.608 1.00 73.81 186 GLY A C 1
ATOM 1517 O O . GLY A 1 186 ? 5.817 10.165 -37.927 1.00 73.81 186 GLY A O 1
ATOM 1518 N N . ILE A 1 187 ? 6.680 11.465 -36.324 1.00 80.62 187 ILE A N 1
ATOM 1519 C CA . ILE A 1 187 ? 6.471 10.531 -35.197 1.00 80.62 187 ILE A CA 1
ATOM 1520 C C . ILE A 1 187 ? 5.340 10.927 -34.229 1.00 80.62 187 ILE A C 1
ATOM 1522 O O . ILE A 1 187 ? 5.223 10.364 -33.146 1.00 80.62 187 ILE A O 1
ATOM 1526 N N . LYS A 1 188 ? 4.468 11.882 -34.592 1.00 77.44 188 LYS A N 1
ATOM 1527 C CA . LYS A 1 188 ? 3.493 12.495 -33.656 1.00 77.44 188 LYS A CA 1
ATOM 1528 C C . LYS A 1 188 ? 2.545 11.508 -32.952 1.00 77.44 188 LYS A C 1
ATOM 1530 O O . LYS A 1 188 ? 2.093 11.799 -31.851 1.00 77.44 188 LYS A O 1
ATOM 1535 N N . LYS A 1 189 ? 2.219 10.372 -33.579 1.00 80.00 189 LYS A N 1
ATOM 1536 C CA . LYS A 1 189 ? 1.322 9.336 -33.022 1.00 80.00 189 LYS A CA 1
ATOM 1537 C C . LYS A 1 189 ? 2.029 8.011 -32.731 1.00 80.00 189 LYS A C 1
ATOM 1539 O O . LYS A 1 189 ? 1.369 7.023 -32.427 1.00 80.00 189 LYS A O 1
ATOM 1544 N N . TYR A 1 190 ? 3.351 7.973 -32.852 1.00 86.19 190 TYR A N 1
ATOM 1545 C CA . TYR A 1 190 ? 4.102 6.746 -32.653 1.00 86.19 190 TYR A CA 1
ATOM 1546 C C . TYR A 1 190 ? 4.124 6.336 -31.173 1.00 86.19 190 TYR A C 1
ATOM 1548 O O . TYR A 1 190 ? 4.222 7.167 -30.261 1.00 86.19 190 TYR A O 1
ATOM 1556 N N . ARG A 1 191 ? 4.024 5.027 -30.950 1.00 84.25 191 ARG A N 1
ATOM 1557 C CA . ARG A 1 191 ? 4.207 4.366 -29.661 1.00 84.25 191 ARG A CA 1
ATOM 1558 C C . ARG A 1 191 ? 5.117 3.160 -29.891 1.00 84.25 191 ARG A C 1
ATOM 1560 O O . ARG A 1 191 ? 4.801 2.377 -30.788 1.00 84.25 191 ARG A O 1
ATOM 1567 N N . PRO A 1 192 ? 6.212 3.009 -29.123 1.00 89.06 192 PRO A N 1
ATOM 1568 C CA . PRO A 1 192 ? 7.078 1.847 -29.248 1.00 89.06 192 PRO A CA 1
ATOM 1569 C C . PRO A 1 192 ? 6.284 0.555 -29.066 1.00 89.06 192 PRO A C 1
ATOM 1571 O O . PRO A 1 192 ? 5.587 0.386 -28.065 1.00 89.06 192 PRO A O 1
ATOM 1574 N N . LYS A 1 193 ? 6.387 -0.348 -30.042 1.00 89.69 193 LYS A N 1
ATOM 1575 C CA . LYS A 1 193 ? 5.783 -1.679 -29.980 1.00 89.69 193 LYS A CA 1
ATOM 1576 C C . LYS A 1 193 ? 6.881 -2.707 -29.769 1.00 89.69 193 LYS A C 1
ATOM 1578 O O . LYS A 1 193 ? 7.700 -2.919 -30.661 1.00 89.69 193 LYS A O 1
ATOM 1583 N N . ILE A 1 194 ? 6.902 -3.312 -28.588 1.00 93.50 194 ILE A N 1
ATOM 1584 C CA . ILE A 1 194 ? 7.910 -4.308 -28.222 1.00 93.50 194 ILE A CA 1
ATOM 1585 C C . ILE A 1 194 ? 7.598 -5.623 -28.937 1.00 93.50 194 ILE A C 1
ATOM 1587 O O . ILE A 1 194 ? 6.447 -6.056 -28.974 1.00 93.50 194 ILE A O 1
ATOM 1591 N N . ILE A 1 195 ? 8.625 -6.215 -29.542 1.00 92.62 195 ILE A N 1
ATOM 1592 C CA . ILE A 1 195 ? 8.568 -7.501 -30.257 1.00 92.62 195 ILE A CA 1
ATOM 1593 C C . ILE A 1 195 ? 9.633 -8.489 -29.757 1.00 92.62 195 ILE A C 1
ATOM 1595 O O . ILE A 1 195 ? 9.723 -9.592 -30.277 1.00 92.62 195 ILE A O 1
ATOM 1599 N N . ALA A 1 196 ? 10.426 -8.079 -28.761 1.00 91.00 196 ALA A N 1
ATOM 1600 C CA . ALA A 1 196 ? 11.494 -8.855 -28.140 1.00 91.00 196 ALA A CA 1
ATOM 1601 C C . ALA A 1 196 ? 11.023 -10.191 -27.544 1.00 91.00 196 ALA A C 1
ATOM 1603 O O . ALA A 1 196 ? 11.727 -11.191 -27.626 1.00 91.00 196 ALA A O 1
ATOM 1604 N N . PHE A 1 197 ? 9.840 -10.198 -26.929 1.00 91.25 197 PHE A N 1
ATOM 1605 C CA . PHE A 1 197 ? 9.314 -11.353 -26.210 1.00 91.25 197 PHE A CA 1
ATOM 1606 C C . PHE A 1 197 ? 8.304 -12.108 -27.076 1.00 91.25 197 PHE A C 1
ATOM 1608 O O . PHE A 1 197 ? 7.393 -11.498 -27.641 1.00 91.25 197 PHE A O 1
ATOM 1615 N N . GLU A 1 198 ? 8.424 -13.435 -27.128 1.00 88.44 198 GLU A N 1
ATOM 1616 C CA . GLU A 1 198 ? 7.453 -14.341 -27.759 1.00 88.44 198 GLU A CA 1
ATOM 1617 C C . GLU A 1 198 ? 6.204 -14.504 -26.872 1.00 88.44 198 GLU A C 1
ATOM 1619 O O . GLU A 1 198 ? 5.888 -15.597 -26.424 1.00 88.44 198 GLU A O 1
ATOM 1624 N N . VAL A 1 199 ? 5.516 -13.400 -26.573 1.00 89.50 199 VAL A N 1
ATOM 1625 C CA . VAL A 1 199 ? 4.331 -13.349 -25.700 1.00 89.50 199 VAL A CA 1
ATOM 1626 C C . VAL A 1 199 ? 3.142 -12.798 -26.484 1.00 89.50 199 VAL A C 1
ATOM 1628 O O . VAL A 1 199 ? 3.307 -11.964 -27.381 1.00 89.50 199 VAL A O 1
ATOM 1631 N N . ASP A 1 200 ? 1.928 -13.238 -26.139 1.00 89.88 200 ASP A N 1
ATOM 1632 C CA . ASP A 1 200 ? 0.700 -12.712 -26.737 1.00 89.88 200 ASP A CA 1
ATOM 1633 C C . ASP A 1 200 ? 0.641 -11.175 -26.624 1.00 89.88 200 ASP A C 1
ATOM 1635 O O . ASP A 1 200 ? 0.793 -10.579 -25.552 1.00 89.88 200 ASP A O 1
ATOM 1639 N N . LYS A 1 201 ? 0.384 -10.523 -27.761 1.00 87.81 201 LYS A N 1
ATOM 1640 C CA . LYS A 1 201 ? 0.268 -9.066 -27.876 1.00 87.81 201 LYS A CA 1
ATOM 1641 C C . LYS A 1 201 ? -0.817 -8.505 -26.960 1.00 87.81 201 LYS A C 1
ATOM 1643 O O . LYS A 1 201 ? -0.622 -7.423 -26.414 1.00 87.81 201 LYS A O 1
AT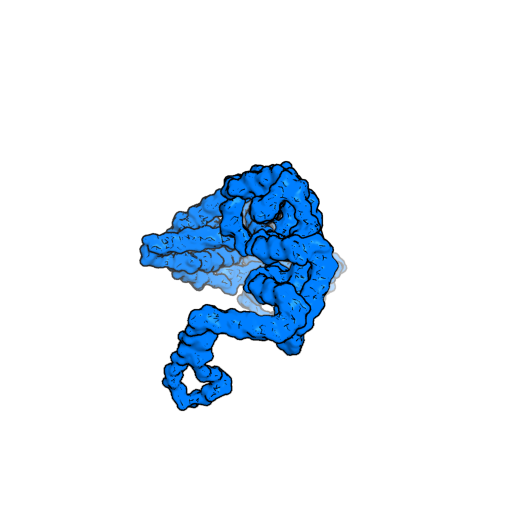OM 1648 N N . GLN A 1 202 ? -1.920 -9.229 -26.765 1.00 89.06 202 GLN A N 1
ATOM 1649 C CA . GLN A 1 202 ? -3.000 -8.802 -25.875 1.00 89.06 202 GLN A CA 1
ATOM 1650 C C . GLN A 1 202 ? -2.516 -8.701 -24.426 1.00 89.06 202 GLN A C 1
ATOM 1652 O O . GLN A 1 202 ? -2.828 -7.730 -23.740 1.00 89.06 202 GLN A O 1
ATOM 1657 N N . ILE A 1 203 ? -1.690 -9.651 -23.974 1.00 90.44 203 ILE A N 1
ATOM 1658 C CA . ILE A 1 203 ? -1.096 -9.616 -22.632 1.00 90.44 203 ILE A CA 1
ATOM 1659 C C . ILE A 1 203 ? -0.191 -8.388 -22.508 1.00 90.44 203 ILE A C 1
ATOM 1661 O O . ILE A 1 203 ? -0.358 -7.598 -21.578 1.00 90.44 203 ILE A O 1
ATOM 1665 N N . LEU A 1 204 ? 0.716 -8.179 -23.472 1.00 91.75 204 LEU A N 1
ATOM 1666 C CA . LEU A 1 204 ? 1.650 -7.046 -23.454 1.00 91.75 204 LEU A CA 1
ATOM 1667 C C . LEU A 1 204 ? 0.939 -5.683 -23.434 1.00 91.75 204 LEU A C 1
ATOM 1669 O O . LEU A 1 204 ? 1.399 -4.762 -22.759 1.00 91.75 204 LEU A O 1
ATOM 1673 N N . GLU A 1 205 ? -0.189 -5.549 -24.134 1.00 91.44 205 GLU A N 1
ATOM 1674 C CA . GLU A 1 205 ? -1.000 -4.325 -24.153 1.00 91.44 205 GLU A CA 1
ATOM 1675 C C . GLU A 1 205 ? -1.705 -4.055 -22.812 1.00 91.44 205 GLU A C 1
ATOM 1677 O O . GLU A 1 205 ? -1.872 -2.895 -22.428 1.00 91.44 205 GLU A O 1
ATOM 1682 N N . LEU A 1 206 ? -2.073 -5.104 -22.068 1.00 94.31 206 LEU A N 1
ATOM 1683 C CA . LEU A 1 206 ? -2.730 -4.992 -20.760 1.00 94.31 206 LEU A CA 1
ATOM 1684 C C . LEU A 1 206 ? -1.750 -4.743 -19.606 1.00 94.31 206 LEU A C 1
ATOM 1686 O O . LEU A 1 206 ? -2.135 -4.130 -18.604 1.00 94.31 206 LEU A O 1
ATOM 1690 N N . LEU A 1 207 ? -0.492 -5.180 -19.739 1.00 94.38 207 LEU A N 1
ATOM 1691 C CA . LEU A 1 207 ? 0.527 -5.102 -18.687 1.00 94.38 207 LEU A CA 1
ATOM 1692 C C . LEU A 1 207 ? 0.610 -3.729 -17.996 1.00 94.38 207 LEU A C 1
ATOM 1694 O O . LEU A 1 207 ? 0.550 -3.697 -16.766 1.00 94.38 207 LEU A O 1
ATOM 1698 N N . PRO A 1 208 ? 0.719 -2.583 -18.703 1.00 92.88 208 PRO A N 1
ATOM 1699 C CA . PRO A 1 208 ? 0.854 -1.290 -18.034 1.00 92.88 208 PRO A CA 1
ATOM 1700 C C . PRO A 1 208 ? -0.322 -0.964 -17.108 1.00 92.88 208 PRO A C 1
ATOM 1702 O O . PRO A 1 208 ? -0.126 -0.363 -16.052 1.00 92.88 208 PRO A O 1
ATOM 1705 N N . GLU A 1 209 ? -1.538 -1.361 -17.487 1.00 93.31 209 GLU A N 1
ATOM 1706 C CA . GLU A 1 209 ? -2.739 -1.109 -16.694 1.00 93.31 209 GLU A CA 1
ATOM 1707 C C . GLU A 1 209 ? -2.826 -2.062 -15.498 1.00 93.31 209 GLU A C 1
ATOM 1709 O O . GLU A 1 209 ? -3.056 -1.596 -14.382 1.00 93.31 209 GLU A O 1
ATOM 1714 N N . ILE A 1 210 ? -2.562 -3.359 -15.707 1.00 95.69 210 ILE A N 1
ATOM 1715 C CA . ILE A 1 210 ? -2.510 -4.368 -14.634 1.00 95.69 210 ILE A CA 1
ATOM 1716 C C . ILE A 1 210 ? -1.517 -3.930 -13.558 1.00 95.69 210 ILE A C 1
ATOM 1718 O O . ILE A 1 210 ? -1.869 -3.829 -12.382 1.00 95.69 210 ILE A O 1
ATOM 1722 N N . ILE A 1 211 ? -0.298 -3.589 -13.979 1.00 95.19 211 ILE A N 1
ATOM 1723 C CA . ILE A 1 211 ? 0.778 -3.169 -13.084 1.00 95.19 211 ILE A CA 1
ATOM 1724 C C . ILE A 1 211 ? 0.471 -1.833 -12.402 1.00 95.19 211 ILE A C 1
ATOM 1726 O O . ILE A 1 211 ? 0.829 -1.617 -11.246 1.00 95.19 211 ILE A O 1
ATOM 1730 N N . SER A 1 212 ? -0.207 -0.909 -13.085 1.00 92.38 212 SER A N 1
ATOM 1731 C CA . SER A 1 212 ? -0.633 0.338 -12.449 1.00 92.38 212 SER A CA 1
ATOM 1732 C C . SER A 1 212 ? -1.662 0.090 -11.344 1.00 92.38 212 SER A C 1
ATOM 1734 O O . SER A 1 212 ? -1.570 0.721 -10.291 1.00 92.38 212 SER A O 1
ATOM 1736 N N . CYS A 1 213 ? -2.625 -0.807 -11.569 1.00 92.25 213 CYS A N 1
ATOM 1737 C CA . CYS A 1 213 ? -3.622 -1.192 -10.572 1.00 92.25 213 CYS A CA 1
ATOM 1738 C C . CYS A 1 213 ? -2.991 -1.944 -9.393 1.00 92.25 213 CYS A C 1
ATOM 1740 O O . CYS A 1 213 ? -3.332 -1.671 -8.244 1.00 92.25 213 CYS A O 1
ATOM 1742 N N . SER A 1 214 ? -2.017 -2.822 -9.649 1.00 93.38 214 SER A N 1
ATOM 1743 C CA . SER A 1 214 ? -1.379 -3.665 -8.630 1.00 93.38 214 SER A CA 1
ATOM 1744 C C . SER A 1 214 ? -0.453 -2.932 -7.657 1.00 93.38 214 SER A C 1
ATOM 1746 O O . SER A 1 214 ? 0.132 -3.567 -6.783 1.00 93.38 214 SER A O 1
ATOM 1748 N N . LYS A 1 215 ? -0.298 -1.608 -7.782 1.00 92.12 215 LYS A N 1
ATOM 1749 C CA . LYS A 1 215 ? 0.470 -0.795 -6.825 1.00 92.12 215 LYS A CA 1
ATOM 1750 C C . LYS A 1 215 ? -0.211 -0.689 -5.459 1.00 92.12 215 LYS A C 1
ATOM 1752 O O . LYS A 1 215 ? 0.487 -0.484 -4.472 1.00 92.12 215 LYS A O 1
ATOM 1757 N N . GLY A 1 216 ? -1.543 -0.777 -5.420 1.00 90.56 216 GLY A N 1
ATOM 1758 C CA . GLY A 1 216 ? -2.347 -0.620 -4.207 1.00 90.56 216 GLY A CA 1
ATOM 1759 C C . GLY A 1 216 ? -2.829 -1.946 -3.620 1.00 90.56 216 GLY A C 1
ATOM 1760 O O . GLY A 1 216 ? -3.167 -2.884 -4.350 1.00 90.56 216 GLY A O 1
ATOM 1761 N N . ILE A 1 217 ? -2.914 -2.013 -2.290 1.00 90.62 217 ILE A N 1
ATOM 1762 C CA . ILE A 1 217 ? -3.433 -3.181 -1.571 1.00 90.62 217 ILE A CA 1
ATOM 1763 C C . ILE A 1 217 ? -4.915 -3.457 -1.858 1.00 90.62 217 ILE A C 1
ATOM 1765 O O . ILE A 1 217 ? -5.332 -4.615 -1.806 1.00 90.62 217 ILE A O 1
ATOM 1769 N N . PHE A 1 218 ? -5.720 -2.444 -2.195 1.00 91.00 218 PHE A N 1
ATOM 1770 C CA . PHE A 1 218 ? -7.137 -2.645 -2.518 1.00 91.00 218 PHE A CA 1
ATOM 1771 C C . PHE A 1 218 ? -7.316 -3.523 -3.750 1.00 91.00 218 PHE A C 1
ATOM 1773 O O . PHE A 1 218 ? -8.072 -4.495 -3.716 1.00 91.00 218 PHE A O 1
ATOM 1780 N N . PHE A 1 219 ? -6.573 -3.222 -4.814 1.00 94.25 219 PHE A N 1
ATOM 1781 C CA . PHE A 1 219 ? -6.611 -4.028 -6.024 1.00 94.25 219 PHE A CA 1
ATOM 1782 C C . PHE A 1 219 ? -6.006 -5.416 -5.789 1.00 94.25 219 PHE A C 1
ATOM 1784 O O . PHE A 1 219 ? -6.605 -6.407 -6.193 1.00 94.25 219 PHE A O 1
ATOM 1791 N N . LEU A 1 220 ? -4.872 -5.511 -5.082 1.00 94.38 220 LEU A N 1
ATOM 1792 C CA . LEU A 1 220 ? -4.251 -6.804 -4.762 1.00 94.38 220 LEU A CA 1
ATOM 1793 C C . LEU A 1 220 ? -5.178 -7.715 -3.944 1.00 94.38 220 LEU A C 1
ATOM 1795 O O . LEU A 1 220 ? -5.226 -8.915 -4.186 1.00 94.38 220 LEU A O 1
ATOM 1799 N N . THR A 1 221 ? -5.972 -7.153 -3.029 1.00 92.50 221 THR A N 1
ATOM 1800 C CA . THR A 1 221 ? -6.959 -7.924 -2.256 1.00 92.50 221 THR A CA 1
ATOM 1801 C C . THR A 1 221 ? -8.035 -8.525 -3.167 1.00 92.50 221 THR A C 1
ATOM 1803 O O . THR A 1 221 ? -8.429 -9.676 -2.982 1.00 92.50 221 THR A O 1
ATOM 1806 N N . MET A 1 222 ? -8.502 -7.770 -4.167 1.00 94.56 222 MET A N 1
ATOM 1807 C CA . MET A 1 222 ? -9.457 -8.270 -5.164 1.00 94.56 222 MET A CA 1
ATOM 1808 C C . MET A 1 222 ? -8.810 -9.308 -6.082 1.00 94.56 222 MET A C 1
ATOM 1810 O O . MET A 1 222 ? -9.408 -10.350 -6.328 1.00 94.56 222 MET A O 1
ATOM 1814 N N . TRP A 1 223 ? -7.582 -9.053 -6.538 1.00 97.06 223 TRP A N 1
ATOM 1815 C CA . TRP A 1 223 ? -6.796 -9.994 -7.335 1.00 97.06 223 TRP A CA 1
ATOM 1816 C C . TRP A 1 223 ? -6.675 -11.350 -6.634 1.00 97.06 223 TRP A C 1
ATOM 1818 O O . TRP A 1 223 ? -7.050 -12.371 -7.202 1.00 97.06 223 TRP A O 1
ATOM 1828 N N . ASP A 1 224 ? -6.260 -11.361 -5.365 1.00 95.06 224 ASP A N 1
ATOM 1829 C CA . ASP A 1 224 ? -6.128 -12.590 -4.578 1.00 95.06 224 ASP A CA 1
ATOM 1830 C C . ASP A 1 224 ? -7.476 -13.282 -4.344 1.00 95.06 224 ASP A C 1
ATOM 1832 O O . ASP A 1 224 ? -7.557 -14.510 -4.375 1.00 95.06 224 ASP A O 1
ATOM 1836 N N . LYS A 1 225 ? -8.542 -12.508 -4.094 1.00 94.31 225 LYS A N 1
ATOM 1837 C CA . LYS A 1 225 ? -9.907 -13.026 -3.913 1.00 94.31 225 LYS A CA 1
ATOM 1838 C C . LYS A 1 225 ? -10.361 -13.788 -5.158 1.00 94.31 225 LYS A C 1
ATOM 1840 O O . LYS A 1 225 ? -10.765 -14.942 -5.034 1.00 94.31 225 LYS A O 1
ATOM 1845 N N . TYR A 1 226 ? -10.281 -13.167 -6.335 1.00 95.75 226 TYR A N 1
ATOM 1846 C CA . TYR A 1 226 ? -10.684 -13.808 -7.587 1.00 95.75 226 TYR A CA 1
ATOM 1847 C C . TYR A 1 226 ? -9.748 -14.958 -7.959 1.00 95.75 226 TYR A C 1
ATOM 1849 O O . TYR A 1 226 ? -10.229 -16.034 -8.299 1.00 95.75 226 TYR A O 1
ATOM 1857 N N . GLY A 1 227 ? -8.434 -14.789 -7.794 1.00 94.88 227 GLY A N 1
ATOM 1858 C CA . GLY A 1 227 ? -7.455 -15.853 -8.014 1.00 94.88 227 GLY A CA 1
ATOM 1859 C C . GLY A 1 227 ? -7.778 -17.116 -7.220 1.00 94.88 227 GLY A C 1
ATOM 1860 O O . GLY A 1 227 ? -7.948 -18.185 -7.800 1.00 94.88 227 GLY A O 1
ATOM 1861 N N . LYS A 1 228 ? -7.976 -16.988 -5.901 1.00 93.00 228 LYS A N 1
ATOM 1862 C CA . LYS A 1 228 ? -8.336 -18.120 -5.031 1.00 93.00 228 LYS A CA 1
ATOM 1863 C C . LYS A 1 228 ? -9.648 -18.787 -5.438 1.00 93.00 228 LYS A C 1
ATOM 1865 O O . LYS A 1 228 ? -9.727 -20.010 -5.425 1.00 93.00 228 LYS A O 1
ATOM 1870 N N . GLN A 1 229 ? -10.666 -18.009 -5.806 1.00 93.75 229 GLN A N 1
ATOM 1871 C CA . GLN A 1 229 ? -11.954 -18.554 -6.252 1.00 93.75 229 GLN A CA 1
ATOM 1872 C C . GLN A 1 229 ? -11.813 -19.389 -7.528 1.00 93.75 229 GLN A C 1
ATOM 1874 O O . GLN A 1 229 ? -12.416 -20.457 -7.635 1.00 93.75 229 GLN A O 1
ATOM 1879 N N . VAL A 1 230 ? -11.015 -18.919 -8.489 1.00 93.50 230 VAL A N 1
ATOM 1880 C CA . VAL A 1 230 ? -10.805 -19.619 -9.761 1.00 93.50 230 VAL A CA 1
ATOM 1881 C C . VAL A 1 230 ? -9.976 -20.886 -9.547 1.00 93.50 230 VAL A C 1
ATOM 1883 O O . VAL A 1 230 ? -10.385 -21.944 -10.019 1.00 93.50 230 VAL A O 1
ATOM 1886 N N . VAL A 1 231 ? -8.887 -20.820 -8.771 1.00 91.88 231 VAL A N 1
ATOM 1887 C CA . VAL A 1 231 ? -8.066 -21.998 -8.422 1.00 91.88 231 VAL A CA 1
ATOM 1888 C C . VAL A 1 231 ? -8.912 -23.073 -7.737 1.00 91.88 231 VAL A C 1
ATOM 1890 O O . VAL A 1 231 ? -8.900 -24.227 -8.160 1.00 91.88 231 VAL A O 1
ATOM 1893 N N . GLN A 1 232 ? -9.716 -22.698 -6.737 1.00 90.88 232 GLN A N 1
ATOM 1894 C CA . GLN A 1 232 ? -10.601 -23.632 -6.030 1.00 90.88 232 GLN A CA 1
ATOM 1895 C C . GLN A 1 232 ? -11.638 -24.276 -6.954 1.00 90.88 232 GLN A C 1
ATOM 1897 O O . GLN A 1 232 ? -11.960 -25.451 -6.796 1.00 90.88 232 GLN A O 1
ATOM 1902 N N . LYS A 1 233 ? -12.164 -23.518 -7.921 1.00 91.62 233 LYS A N 1
ATOM 1903 C CA . LYS A 1 233 ? -13.154 -24.018 -8.879 1.00 91.62 233 LYS A CA 1
ATOM 1904 C C . LYS A 1 233 ? -12.540 -24.972 -9.904 1.00 91.62 233 LYS A C 1
ATOM 1906 O O . LYS A 1 233 ? -13.178 -25.957 -10.262 1.00 91.62 233 LYS A O 1
ATOM 1911 N N . MET A 1 234 ? -11.344 -24.661 -10.401 1.00 89.00 234 MET A N 1
ATOM 1912 C CA . MET A 1 234 ? -10.678 -25.457 -11.435 1.00 89.00 234 MET A CA 1
ATOM 1913 C C . MET A 1 234 ? -9.956 -26.679 -10.859 1.00 89.00 234 MET A C 1
ATOM 1915 O O . MET A 1 234 ? -9.813 -27.677 -11.560 1.00 89.00 234 MET A O 1
ATOM 1919 N N . ASN A 1 235 ? -9.517 -26.611 -9.598 1.00 89.12 235 ASN A N 1
ATOM 1920 C CA . ASN A 1 235 ? -8.744 -27.650 -8.914 1.00 89.12 235 ASN A CA 1
ATOM 1921 C C . ASN A 1 235 ? -7.483 -28.084 -9.693 1.00 89.12 235 ASN A C 1
ATOM 1923 O O . ASN A 1 235 ? -7.134 -29.263 -9.751 1.00 89.12 235 ASN A O 1
ATOM 1927 N N . ARG A 1 236 ? -6.827 -27.115 -10.338 1.00 89.94 236 ARG A N 1
ATOM 1928 C CA . ARG A 1 236 ? -5.560 -27.254 -11.067 1.00 89.94 236 ARG A CA 1
ATOM 1929 C C . ARG A 1 236 ? -4.870 -25.895 -11.182 1.00 89.94 236 ARG A C 1
ATOM 1931 O O . ARG A 1 236 ? -5.498 -24.867 -10.928 1.00 89.94 236 ARG A O 1
ATOM 1938 N N . GLN A 1 237 ? -3.616 -25.901 -11.632 1.00 88.19 237 GLN A N 1
ATOM 1939 C CA . GLN A 1 237 ? -2.917 -24.675 -12.018 1.00 88.19 237 GLN A CA 1
ATOM 1940 C C . GLN A 1 237 ? -3.636 -23.968 -13.173 1.00 88.19 237 GLN A C 1
ATOM 1942 O O . GLN A 1 237 ? -4.214 -24.615 -14.055 1.00 88.19 237 GLN A O 1
ATOM 1947 N N . LEU A 1 238 ? -3.608 -22.636 -13.134 1.00 90.44 238 LEU A N 1
ATOM 1948 C CA . LEU A 1 238 ? -4.263 -21.772 -14.117 1.00 90.44 238 LEU A CA 1
ATOM 1949 C C . LEU A 1 238 ? -3.317 -21.420 -15.262 1.00 90.44 238 LEU A C 1
ATOM 1951 O O . LEU A 1 238 ? -2.141 -21.155 -15.040 1.00 90.44 238 LEU A O 1
ATOM 1955 N N . GLU A 1 239 ? -3.843 -21.336 -16.474 1.00 92.62 239 GLU A N 1
ATOM 1956 C CA . GLU A 1 239 ? -3.118 -20.768 -17.606 1.00 92.62 239 GLU A CA 1
ATOM 1957 C C . GLU A 1 239 ? -3.164 -19.235 -17.562 1.00 92.62 239 GLU A C 1
ATOM 1959 O O . GLU A 1 239 ? -4.112 -18.624 -17.055 1.00 92.62 239 GLU A O 1
ATOM 1964 N N . VAL A 1 240 ? -2.169 -18.573 -18.156 1.00 92.81 240 VAL A N 1
ATOM 1965 C CA . VAL A 1 240 ? -2.097 -17.098 -18.178 1.00 92.81 240 VAL A CA 1
ATOM 1966 C C . VAL A 1 240 ? -3.339 -16.467 -18.823 1.00 92.81 240 VAL A C 1
ATOM 1968 O O . VAL A 1 240 ? -3.816 -15.426 -18.367 1.00 92.81 240 VAL A O 1
ATOM 1971 N N . ALA A 1 241 ? -3.907 -17.100 -19.853 1.00 91.94 241 ALA A N 1
ATOM 1972 C CA . ALA A 1 241 ? -5.144 -16.636 -20.483 1.00 91.94 241 ALA A CA 1
ATOM 1973 C C . ALA A 1 241 ? -6.330 -16.633 -19.498 1.00 91.94 241 ALA A C 1
ATOM 1975 O O . ALA A 1 241 ? -7.108 -15.678 -19.463 1.00 91.94 241 ALA A O 1
ATOM 1976 N N . GLU A 1 242 ? -6.418 -17.646 -18.632 1.00 92.31 242 GLU A N 1
ATOM 1977 C CA . GLU A 1 242 ? -7.459 -17.758 -17.605 1.00 92.31 242 GLU A CA 1
ATOM 1978 C C . GLU A 1 242 ? -7.283 -16.701 -16.508 1.00 92.31 242 GLU A C 1
ATOM 1980 O O . GLU A 1 242 ? -8.269 -16.186 -15.981 1.00 92.31 242 GLU A O 1
ATOM 1985 N N . ILE A 1 243 ? -6.040 -16.312 -16.196 1.00 94.69 243 ILE A N 1
ATOM 1986 C CA . ILE A 1 243 ? -5.765 -15.181 -15.296 1.00 94.69 243 ILE A CA 1
ATOM 1987 C C . ILE A 1 243 ? -6.321 -13.880 -15.874 1.00 94.69 243 ILE A C 1
ATOM 1989 O O . ILE A 1 243 ? -6.947 -13.097 -15.154 1.00 94.69 243 ILE A O 1
ATOM 1993 N N . ILE A 1 244 ? -6.144 -13.640 -17.174 1.00 94.81 244 ILE A N 1
ATOM 1994 C CA . ILE A 1 244 ? -6.706 -12.449 -17.817 1.00 94.81 244 ILE A CA 1
ATOM 1995 C C . ILE A 1 244 ? -8.240 -12.479 -17.767 1.00 94.81 244 ILE A C 1
ATOM 1997 O O . ILE A 1 244 ? -8.861 -11.497 -17.352 1.00 94.81 244 ILE A O 1
ATOM 2001 N N . GLU A 1 245 ? -8.855 -13.598 -18.144 1.00 94.50 245 GLU A N 1
ATOM 2002 C CA . GLU A 1 245 ? -10.310 -13.700 -18.268 1.00 94.50 245 GLU A CA 1
ATOM 2003 C C . GLU A 1 245 ? -11.033 -13.721 -16.914 1.00 94.50 245 GLU A C 1
ATOM 2005 O O . GLU A 1 245 ? -12.018 -13.008 -16.711 1.00 94.50 245 GLU A O 1
ATOM 2010 N N . HIS A 1 246 ? -10.543 -14.525 -15.972 1.00 95.12 246 HIS A N 1
ATOM 2011 C CA . HIS A 1 246 ? -11.260 -14.851 -14.741 1.00 95.12 246 HIS A CA 1
ATOM 2012 C C . HIS A 1 246 ? -10.716 -14.153 -13.491 1.00 95.12 246 HIS A C 1
ATOM 2014 O O . HIS A 1 246 ? -11.389 -14.172 -12.461 1.00 95.12 246 HIS A O 1
ATOM 2020 N N . VAL A 1 247 ? -9.546 -13.506 -13.559 1.00 96.25 247 VAL A N 1
ATOM 2021 C CA . VAL A 1 247 ? -8.986 -12.731 -12.436 1.00 96.25 247 VAL A CA 1
ATOM 2022 C C . VAL A 1 247 ? -8.923 -11.246 -12.775 1.00 96.25 247 VAL A C 1
ATOM 2024 O O . VAL A 1 247 ? -9.560 -10.438 -12.100 1.00 96.25 247 VAL A O 1
ATOM 2027 N N . TRP A 1 248 ? -8.212 -10.865 -13.839 1.00 96.25 248 TRP A N 1
ATOM 2028 C CA . TRP A 1 248 ? -7.998 -9.458 -14.189 1.00 96.25 248 TRP A CA 1
ATOM 2029 C C . TRP A 1 248 ? -9.297 -8.715 -14.503 1.00 96.25 248 TRP A C 1
ATOM 2031 O O . TRP A 1 248 ? -9.562 -7.678 -13.892 1.00 96.25 248 TRP A O 1
ATOM 2041 N N . ILE A 1 249 ? -10.108 -9.219 -15.440 1.00 95.88 249 ILE A N 1
ATOM 2042 C CA . ILE A 1 249 ? -11.354 -8.559 -15.859 1.00 95.88 249 ILE A CA 1
ATOM 2043 C C . ILE A 1 249 ? -12.307 -8.316 -14.671 1.00 95.88 249 ILE A C 1
ATOM 2045 O O . ILE A 1 249 ? -12.687 -7.154 -14.463 1.00 95.88 249 ILE A O 1
ATOM 2049 N N . PRO A 1 250 ? -12.673 -9.329 -13.857 1.00 96.88 250 PRO A N 1
ATOM 2050 C CA . PRO A 1 250 ? -13.585 -9.110 -12.738 1.00 96.88 250 PRO A CA 1
ATOM 2051 C C . PRO A 1 250 ? -12.962 -8.261 -11.622 1.00 96.88 250 PRO A C 1
ATOM 2053 O O . PRO A 1 250 ? -13.626 -7.347 -11.126 1.00 96.88 250 PRO A O 1
ATOM 2056 N N . ALA A 1 251 ? -11.681 -8.459 -11.279 1.00 96.75 251 ALA A N 1
ATOM 2057 C CA . ALA A 1 251 ? -11.005 -7.636 -10.270 1.00 96.75 251 ALA A CA 1
ATOM 2058 C C . ALA A 1 251 ? -10.955 -6.160 -10.684 1.00 96.75 251 ALA A C 1
ATOM 2060 O O . ALA A 1 251 ? -11.218 -5.269 -9.878 1.00 96.75 251 ALA A O 1
ATOM 2061 N N . LYS A 1 252 ? -10.682 -5.879 -11.962 1.00 95.69 252 LYS A N 1
ATOM 2062 C CA . LYS A 1 252 ? -10.690 -4.522 -12.516 1.00 95.69 252 LYS A CA 1
ATOM 2063 C C . LYS A 1 252 ? -12.076 -3.889 -12.451 1.00 95.69 252 LYS A C 1
ATOM 2065 O O . LYS A 1 252 ? -12.184 -2.698 -12.154 1.00 95.69 252 LYS A O 1
ATOM 2070 N N . GLN A 1 253 ? -13.129 -4.647 -12.748 1.00 96.25 253 GLN A N 1
ATOM 2071 C CA . GLN A 1 253 ? -14.500 -4.147 -12.681 1.00 96.25 253 GLN A CA 1
ATOM 2072 C C . GLN A 1 253 ? -14.915 -3.837 -11.237 1.00 96.25 253 GLN A C 1
ATOM 2074 O O . GLN A 1 253 ? -15.437 -2.750 -10.981 1.00 96.25 253 GLN A O 1
ATOM 2079 N N . GLU A 1 254 ? -14.629 -4.736 -10.290 1.00 95.19 254 GLU A N 1
ATOM 2080 C CA . GLU A 1 254 ? -14.884 -4.509 -8.862 1.00 95.19 254 GLU A CA 1
ATOM 2081 C C . GLU A 1 254 ? -14.082 -3.306 -8.346 1.00 95.19 254 GLU A C 1
ATOM 2083 O O . GLU A 1 254 ? -14.642 -2.422 -7.698 1.00 95.19 254 GLU A O 1
ATOM 2088 N N . PHE A 1 255 ? -12.810 -3.189 -8.733 1.00 94.31 255 PHE A N 1
ATOM 2089 C CA . PHE A 1 255 ? -11.962 -2.061 -8.357 1.00 94.31 255 PHE A CA 1
ATOM 2090 C C . PHE A 1 255 ? -12.482 -0.731 -8.908 1.00 94.31 255 PHE A C 1
ATOM 2092 O O . PHE A 1 255 ? -12.557 0.256 -8.179 1.00 94.31 255 PHE A O 1
ATOM 2099 N N . LYS A 1 256 ? -12.909 -0.688 -10.177 1.00 93.62 256 LYS A N 1
ATOM 2100 C CA . LYS A 1 256 ? -13.532 0.508 -10.769 1.00 93.62 256 LYS A CA 1
ATOM 2101 C C . LYS A 1 256 ? -14.809 0.910 -10.034 1.00 93.62 256 LYS A C 1
ATOM 2103 O O . LYS A 1 256 ? -15.022 2.102 -9.804 1.00 93.62 256 LYS A O 1
ATOM 2108 N N . ASN A 1 257 ? -15.637 -0.060 -9.651 1.00 94.19 257 ASN A N 1
ATOM 2109 C CA . ASN A 1 257 ? -16.851 0.199 -8.881 1.00 94.19 257 ASN A CA 1
ATOM 2110 C C . ASN A 1 257 ? -16.517 0.751 -7.492 1.00 94.19 257 ASN A C 1
ATOM 2112 O O . ASN A 1 257 ? -17.079 1.777 -7.113 1.00 94.19 257 ASN A O 1
ATOM 2116 N N . LEU A 1 258 ? -15.548 0.153 -6.795 1.00 92.75 258 LEU A N 1
ATOM 2117 C CA . LEU A 1 258 ? -15.068 0.641 -5.504 1.00 92.75 258 LEU A CA 1
ATOM 2118 C C . LEU A 1 258 ? -14.531 2.075 -5.606 1.00 92.75 258 LEU A C 1
ATOM 2120 O O . LEU A 1 258 ? -14.897 2.936 -4.815 1.00 92.75 258 LEU A O 1
ATOM 2124 N N . VAL A 1 259 ? -13.698 2.377 -6.605 1.00 91.50 259 VAL A N 1
ATOM 2125 C CA . VAL A 1 259 ? -13.183 3.740 -6.820 1.00 91.50 259 VAL A CA 1
ATOM 2126 C C . VAL A 1 259 ? -14.331 4.728 -7.051 1.00 91.50 259 VAL A C 1
ATOM 2128 O O . VAL A 1 259 ? -14.321 5.832 -6.503 1.00 91.50 259 VAL A O 1
ATOM 2131 N N . LYS A 1 260 ? -15.351 4.340 -7.824 1.00 92.88 260 LYS A N 1
ATOM 2132 C CA . LYS A 1 260 ? -16.533 5.174 -8.075 1.00 92.88 260 LYS A CA 1
ATOM 2133 C C . LYS A 1 260 ? -17.337 5.435 -6.794 1.00 92.88 260 LYS A C 1
ATOM 2135 O O . LYS A 1 260 ? -17.717 6.585 -6.553 1.00 92.88 260 LYS A O 1
ATOM 2140 N N . THR A 1 261 ? -17.595 4.416 -5.974 1.00 94.06 261 THR A N 1
ATOM 2141 C CA . THR A 1 261 ? -18.358 4.554 -4.717 1.00 94.06 261 THR A CA 1
ATOM 2142 C C . THR A 1 261 ? -17.561 5.303 -3.648 1.00 94.06 261 THR A C 1
ATOM 2144 O O . THR A 1 261 ? -18.116 6.155 -2.952 1.00 94.06 261 THR A O 1
ATOM 2147 N N . LEU A 1 262 ? -16.243 5.098 -3.582 1.00 92.19 262 LEU A N 1
ATOM 2148 C CA . LEU A 1 262 ? -15.336 5.885 -2.747 1.00 92.19 262 LEU A CA 1
ATOM 2149 C C . LEU A 1 262 ? -15.349 7.360 -3.150 1.00 92.19 262 LEU A C 1
ATOM 2151 O O . LEU A 1 262 ? -15.476 8.220 -2.289 1.00 92.19 262 LEU A O 1
ATOM 2155 N N . LYS A 1 263 ? -15.284 7.698 -4.438 1.00 91.12 263 LYS A N 1
ATOM 2156 C CA . LYS A 1 263 ? -15.269 9.104 -4.882 1.00 91.12 263 LYS A CA 1
ATOM 2157 C C . LYS A 1 263 ? -16.596 9.832 -4.696 1.00 91.12 263 LYS A C 1
ATOM 2159 O O . LYS A 1 263 ? -16.603 10.973 -4.245 1.00 91.12 263 LYS A O 1
ATOM 2164 N N . SER A 1 264 ? -17.712 9.174 -4.990 1.00 92.19 264 SE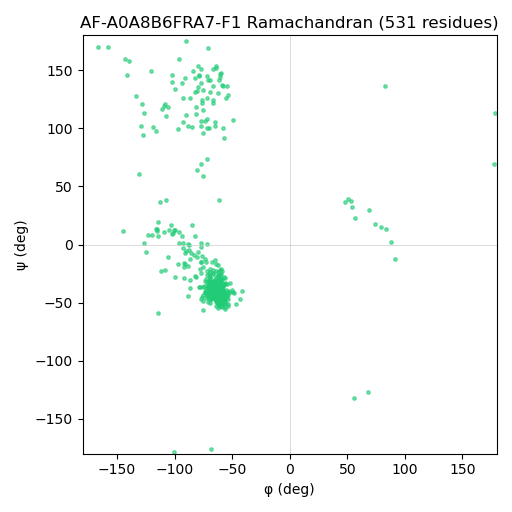R A N 1
ATOM 2165 C CA . SER A 1 264 ? -19.065 9.723 -4.778 1.00 92.19 264 SER A CA 1
ATOM 2166 C C . SER A 1 264 ? -19.461 9.775 -3.299 1.00 92.19 264 SER A C 1
ATOM 2168 O O . SER A 1 264 ? -20.207 10.660 -2.877 1.00 92.19 264 SER A O 1
ATOM 2170 N N . GLY A 1 265 ? -18.928 8.851 -2.496 1.00 91.62 265 GLY A N 1
ATOM 2171 C CA . GLY A 1 265 ? -19.316 8.668 -1.098 1.00 91.62 265 GLY A CA 1
ATOM 2172 C C . GLY A 1 265 ? -20.610 7.888 -0.956 1.00 91.62 265 GLY A C 1
ATOM 2173 O O . GLY A 1 265 ? -21.198 7.900 0.121 1.00 91.62 265 GLY A O 1
ATOM 2174 N N . ASP A 1 266 ? -21.023 7.223 -2.036 1.00 93.94 266 ASP A N 1
ATOM 2175 C CA . ASP A 1 266 ? -22.141 6.288 -2.050 1.00 93.94 266 ASP A CA 1
ATOM 2176 C C . ASP A 1 266 ? -21.794 4.971 -1.346 1.00 93.94 266 ASP A C 1
ATOM 2178 O O . ASP A 1 266 ? -22.697 4.213 -1.000 1.00 93.94 266 ASP A O 1
ATOM 2182 N N . ILE A 1 267 ? -20.499 4.713 -1.108 1.00 92.31 267 ILE A N 1
ATOM 2183 C CA . ILE A 1 267 ? -20.056 3.583 -0.292 1.00 92.31 267 ILE A CA 1
ATOM 2184 C C . ILE A 1 267 ? -20.669 3.669 1.106 1.00 92.31 267 ILE A C 1
ATOM 2186 O O . ILE A 1 267 ? -20.727 4.737 1.726 1.00 92.31 267 ILE A O 1
ATOM 2190 N N . MET A 1 268 ? -21.130 2.525 1.586 1.00 90.62 268 MET A N 1
ATOM 2191 C CA . MET A 1 268 ? -21.741 2.392 2.897 1.00 90.62 268 MET A CA 1
ATOM 2192 C C . MET A 1 268 ? -20.665 2.382 3.989 1.00 90.62 268 MET A C 1
ATOM 2194 O O . MET A 1 268 ? -19.539 1.942 3.749 1.00 90.62 268 MET A O 1
ATOM 2198 N N . PHE A 1 269 ? -20.977 2.844 5.200 1.00 86.94 269 PHE A N 1
ATOM 2199 C CA . PHE A 1 269 ? -19.997 2.868 6.288 1.00 86.94 269 PHE A CA 1
ATOM 2200 C C . PHE A 1 269 ? -19.497 1.475 6.678 1.00 86.94 269 PHE A C 1
ATOM 2202 O O . PHE A 1 269 ? -18.305 1.328 6.942 1.00 86.94 269 PHE A O 1
ATOM 2209 N N . ARG A 1 270 ? -20.358 0.448 6.695 1.00 85.25 270 ARG A N 1
ATOM 2210 C CA . ARG A 1 270 ? -19.915 -0.926 7.002 1.00 85.25 270 ARG A CA 1
ATOM 2211 C C . ARG A 1 270 ? -19.029 -1.491 5.904 1.00 85.25 270 ARG A C 1
ATOM 2213 O O . ARG A 1 270 ? -18.014 -2.104 6.205 1.00 85.25 270 ARG A O 1
ATOM 2220 N N . GLU A 1 271 ? -19.396 -1.274 4.644 1.00 88.44 271 GLU A N 1
ATOM 2221 C CA . GLU A 1 271 ? -18.573 -1.688 3.504 1.00 88.44 271 GLU A CA 1
ATOM 2222 C C . GLU A 1 271 ? -17.200 -1.008 3.558 1.00 88.44 271 GLU A C 1
ATOM 2224 O O . GLU A 1 271 ? -16.168 -1.670 3.447 1.00 88.44 271 GLU A O 1
ATOM 2229 N N . PHE A 1 272 ? -17.178 0.299 3.827 1.00 87.69 272 PHE A N 1
ATOM 2230 C CA . PHE A 1 272 ? -15.941 1.042 4.018 1.00 87.69 272 PHE A CA 1
ATOM 2231 C C . PHE A 1 272 ? -15.121 0.492 5.191 1.00 87.69 272 PHE A C 1
ATOM 2233 O O . PHE A 1 272 ? -13.914 0.337 5.053 1.00 87.69 272 PHE A O 1
ATOM 2240 N N . ASP A 1 273 ? -15.737 0.165 6.328 1.00 84.62 273 ASP A N 1
ATOM 2241 C CA . ASP A 1 273 ? -15.031 -0.384 7.492 1.00 84.62 273 ASP A CA 1
ATOM 2242 C C . ASP A 1 273 ? -14.476 -1.798 7.234 1.00 84.62 273 ASP A C 1
ATOM 2244 O O . ASP A 1 273 ? -13.349 -2.098 7.616 1.00 84.62 273 ASP A O 1
ATOM 2248 N N . ILE A 1 274 ? -15.189 -2.646 6.487 1.00 86.00 274 ILE A N 1
ATOM 2249 C CA . ILE A 1 274 ? -14.690 -3.969 6.068 1.00 86.00 274 ILE A CA 1
ATOM 2250 C C . ILE A 1 274 ? -13.445 -3.834 5.180 1.00 86.00 274 ILE A C 1
ATOM 2252 O O . ILE A 1 274 ? -12.472 -4.575 5.339 1.00 86.00 274 ILE A O 1
ATOM 2256 N N . ILE A 1 275 ? -13.464 -2.886 4.242 1.00 84.00 275 ILE A N 1
ATOM 2257 C CA . ILE A 1 275 ? -12.368 -2.686 3.288 1.00 84.00 275 ILE A CA 1
ATOM 2258 C C . ILE A 1 275 ? -11.190 -1.971 3.960 1.00 84.00 275 ILE A C 1
ATOM 2260 O O . ILE A 1 275 ? -10.041 -2.392 3.818 1.00 84.00 275 ILE A O 1
ATOM 2264 N N . CYS A 1 276 ? -11.472 -0.902 4.705 1.00 83.00 276 CYS A N 1
ATOM 2265 C CA . CYS A 1 276 ? -10.493 0.082 5.160 1.00 83.00 276 CYS A CA 1
ATOM 2266 C C . CYS A 1 276 ? -10.184 0.011 6.665 1.00 83.00 276 CYS A C 1
ATOM 2268 O O . CYS A 1 276 ? -9.128 0.480 7.086 1.00 83.00 276 CYS A O 1
ATOM 2270 N N . GLY A 1 277 ? -11.073 -0.554 7.485 1.00 77.69 277 GLY A N 1
ATOM 2271 C CA . GLY A 1 277 ? -11.036 -0.465 8.953 1.00 77.69 277 GLY A CA 1
ATOM 2272 C C . GLY A 1 277 ? -9.820 -1.128 9.602 1.00 77.69 277 GLY A C 1
ATOM 2273 O O . GLY A 1 277 ? -9.405 -0.725 10.688 1.00 77.69 277 GLY A O 1
ATOM 2274 N N . LYS A 1 278 ? -9.188 -2.079 8.903 1.00 82.25 278 LYS A N 1
ATOM 2275 C CA . LYS A 1 278 ? -7.942 -2.745 9.324 1.00 82.25 278 LYS A CA 1
ATOM 2276 C C . LYS A 1 278 ? -6.675 -1.900 9.143 1.00 82.25 278 LYS A C 1
ATOM 2278 O O . LYS A 1 278 ? -5.611 -2.299 9.611 1.00 82.25 278 LYS A O 1
ATOM 2283 N N . TYR A 1 279 ? -6.755 -0.762 8.453 1.00 82.31 279 TYR A N 1
ATOM 2284 C CA . TYR A 1 279 ? -5.598 0.086 8.176 1.00 82.31 279 TYR A CA 1
ATOM 2285 C C . TYR A 1 279 ? -5.561 1.303 9.103 1.00 82.31 279 TYR A C 1
ATOM 2287 O O . TYR A 1 279 ? -6.573 1.958 9.351 1.00 82.31 279 TYR A O 1
ATOM 2295 N N . ALA A 1 280 ? -4.360 1.654 9.568 1.00 85.00 280 ALA A N 1
ATOM 2296 C CA . ALA A 1 280 ? -4.125 2.951 10.195 1.00 85.00 280 ALA A CA 1
ATOM 2297 C C . ALA A 1 280 ? -4.455 4.087 9.210 1.00 85.00 280 ALA A C 1
ATOM 2299 O O . ALA A 1 280 ? -4.234 3.943 8.005 1.00 85.00 280 ALA A O 1
ATOM 2300 N N . VAL A 1 281 ? -4.937 5.226 9.720 1.00 85.31 281 VAL A N 1
ATOM 2301 C CA . VAL A 1 281 ? -5.406 6.363 8.901 1.00 85.31 281 VAL A CA 1
ATOM 2302 C C . VAL A 1 281 ? -4.347 6.826 7.896 1.00 85.31 281 VAL A C 1
ATOM 2304 O O . VAL A 1 281 ? -4.660 7.047 6.726 1.00 85.31 281 VAL A O 1
ATOM 2307 N N . ASP A 1 282 ? -3.079 6.889 8.308 1.00 86.88 282 ASP A N 1
ATOM 2308 C CA . ASP A 1 282 ? -1.975 7.288 7.429 1.00 86.88 282 ASP A CA 1
ATOM 2309 C C . ASP A 1 282 ? -1.722 6.288 6.296 1.00 86.88 282 ASP A C 1
ATOM 2311 O O . ASP A 1 282 ? -1.459 6.682 5.157 1.00 86.88 282 ASP A O 1
ATOM 2315 N N . ASN A 1 283 ? -1.835 4.990 6.585 1.00 88.25 283 ASN A N 1
ATOM 2316 C CA . ASN A 1 283 ? -1.678 3.935 5.584 1.00 88.25 283 ASN A CA 1
ATOM 2317 C C . ASN A 1 283 ? -2.859 3.932 4.611 1.00 88.25 283 ASN A C 1
ATOM 2319 O O . ASN A 1 283 ? -2.652 3.846 3.403 1.00 88.25 283 ASN A O 1
ATOM 2323 N N . LEU A 1 284 ? -4.079 4.121 5.120 1.00 88.62 284 LEU A N 1
ATOM 2324 C CA . LEU A 1 284 ? -5.276 4.282 4.301 1.00 88.62 284 LEU A CA 1
ATOM 2325 C C . LEU A 1 284 ? -5.158 5.498 3.376 1.00 88.62 284 LEU A C 1
ATOM 2327 O O . LEU A 1 284 ? -5.479 5.416 2.194 1.00 88.62 284 LEU A O 1
ATOM 2331 N N . ARG A 1 285 ? -4.648 6.625 3.880 1.00 89.62 285 ARG A N 1
ATOM 2332 C CA . ARG A 1 285 ? -4.434 7.824 3.065 1.00 89.62 285 ARG A CA 1
ATOM 2333 C C . ARG A 1 285 ? -3.435 7.575 1.940 1.00 89.62 285 ARG A C 1
ATOM 2335 O O . ARG A 1 285 ? -3.689 7.995 0.815 1.00 89.62 285 ARG A O 1
ATOM 2342 N N . LYS A 1 286 ? -2.312 6.909 2.231 1.00 89.12 286 LYS A N 1
ATOM 2343 C CA . LYS A 1 286 ? -1.316 6.527 1.215 1.00 89.12 286 LYS A CA 1
ATOM 2344 C C . LYS A 1 286 ? -1.931 5.615 0.157 1.00 89.12 286 LYS A C 1
ATOM 2346 O O . LYS A 1 286 ? -1.737 5.866 -1.025 1.00 89.12 286 LYS A O 1
ATOM 2351 N N . GLU A 1 287 ? -2.718 4.631 0.577 1.00 89.81 287 GLU A N 1
ATOM 2352 C CA . GLU A 1 287 ? -3.408 3.713 -0.329 1.00 89.81 287 GLU A CA 1
ATOM 2353 C C . GLU A 1 287 ? -4.407 4.444 -1.237 1.00 89.81 287 GLU A C 1
ATOM 2355 O O . GLU A 1 287 ? -4.369 4.298 -2.457 1.00 89.81 287 GLU A O 1
ATOM 2360 N N . LEU A 1 288 ? -5.248 5.317 -0.675 1.00 89.62 288 LEU A N 1
ATOM 2361 C CA . LEU A 1 288 ? -6.210 6.104 -1.449 1.00 89.62 288 LEU A CA 1
ATOM 2362 C C . LEU A 1 288 ? -5.521 7.044 -2.454 1.00 89.62 288 LEU A C 1
ATOM 2364 O O . LEU A 1 288 ? -6.079 7.301 -3.517 1.00 89.62 288 LEU A O 1
ATOM 2368 N N . LYS A 1 289 ? -4.302 7.526 -2.165 1.00 90.06 289 LYS A N 1
ATOM 2369 C CA . LYS A 1 289 ? -3.507 8.336 -3.109 1.00 90.06 289 LYS A CA 1
ATOM 2370 C C . LYS A 1 289 ? -3.005 7.542 -4.314 1.00 90.06 289 LYS A C 1
ATOM 2372 O O . LYS A 1 289 ? -2.730 8.141 -5.351 1.00 90.06 289 LYS A O 1
ATOM 2377 N N . LEU A 1 290 ? -2.881 6.219 -4.212 1.00 89.44 290 LEU A N 1
ATOM 2378 C CA . LEU A 1 290 ? -2.495 5.387 -5.355 1.00 89.44 290 LEU A CA 1
ATOM 2379 C C . LEU A 1 290 ? -3.609 5.323 -6.412 1.00 89.44 290 LEU A C 1
ATOM 2381 O O . LEU A 1 290 ? -3.326 5.097 -7.590 1.00 89.44 290 LEU A O 1
ATOM 2385 N N . ILE A 1 291 ? -4.858 5.604 -6.026 1.00 84.94 291 ILE A N 1
ATOM 2386 C CA . ILE A 1 291 ? -5.993 5.703 -6.947 1.00 84.94 291 ILE A CA 1
ATOM 2387 C C . ILE A 1 291 ? -5.796 6.924 -7.862 1.00 84.94 291 ILE A C 1
ATOM 2389 O O . ILE A 1 291 ? -5.661 8.058 -7.407 1.00 84.94 291 ILE A O 1
ATOM 2393 N N . GLU A 1 292 ? -5.763 6.676 -9.175 1.00 70.19 292 GLU A N 1
ATOM 2394 C CA . GLU A 1 292 ? -5.564 7.683 -10.237 1.00 70.19 292 GLU A CA 1
ATOM 2395 C C . GLU A 1 292 ? -4.277 8.526 -10.136 1.00 70.19 292 GLU A C 1
ATOM 2397 O O . GLU A 1 292 ? -4.180 9.611 -10.719 1.00 70.19 292 GLU A O 1
ATOM 2402 N N . GLY A 1 293 ? -3.257 8.022 -9.437 1.00 68.31 293 GLY A N 1
ATOM 2403 C CA . GLY A 1 293 ? -1.964 8.698 -9.324 1.00 68.31 293 GLY A CA 1
ATOM 2404 C C . GLY A 1 293 ? -2.009 9.990 -8.504 1.00 68.31 293 GLY A C 1
ATOM 2405 O O . GLY A 1 293 ? -1.240 10.906 -8.783 1.00 68.31 293 GLY A O 1
ATOM 2406 N N . GLY A 1 294 ? -2.919 10.083 -7.529 1.00 63.59 294 GLY A N 1
ATOM 2407 C CA . GLY A 1 294 ? -2.913 11.138 -6.510 1.00 63.59 294 GLY A CA 1
ATOM 2408 C C . GLY A 1 294 ? -3.355 12.522 -6.987 1.00 63.59 294 GLY A C 1
ATOM 2409 O O . GLY A 1 294 ? -3.071 13.511 -6.321 1.00 63.59 294 GLY A O 1
ATOM 2410 N N . LYS A 1 295 ? -4.036 12.621 -8.135 1.00 69.81 295 LYS A N 1
ATOM 2411 C CA . LYS A 1 295 ? -4.398 13.913 -8.752 1.00 69.81 295 LYS A CA 1
ATOM 2412 C C . LYS A 1 295 ? -5.492 14.691 -8.013 1.00 69.81 295 LYS A C 1
ATOM 2414 O O . LYS A 1 295 ? -5.536 15.911 -8.130 1.00 69.81 295 LYS A O 1
ATOM 2419 N N . ASP A 1 296 ? -6.368 14.009 -7.277 1.00 72.88 296 ASP A N 1
ATOM 2420 C CA . ASP A 1 296 ? -7.448 14.629 -6.503 1.00 72.88 296 ASP A CA 1
ATOM 2421 C C . ASP A 1 296 ? -7.425 14.113 -5.061 1.00 72.88 296 ASP A C 1
ATOM 2423 O O . ASP A 1 296 ? -7.864 13.000 -4.775 1.00 72.88 296 ASP A O 1
ATOM 2427 N N . GLU A 1 297 ? -6.889 14.924 -4.147 1.00 81.75 297 GLU A N 1
ATOM 2428 C CA . GLU A 1 297 ? -6.825 14.594 -2.718 1.00 81.75 297 GLU A CA 1
ATOM 2429 C C . GLU A 1 297 ? -8.050 15.081 -1.927 1.00 81.75 297 GLU A C 1
ATOM 2431 O O . GLU A 1 297 ? -8.189 14.755 -0.744 1.00 81.75 297 GLU A O 1
ATOM 2436 N N . LYS A 1 298 ? -8.958 15.855 -2.540 1.00 88.50 298 LYS A N 1
ATOM 2437 C CA . LYS A 1 298 ? -10.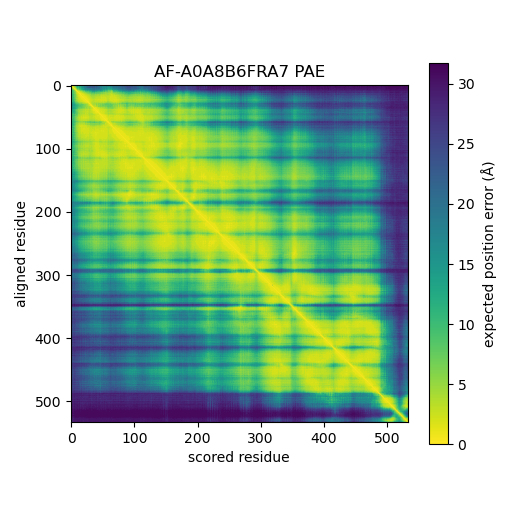061 16.489 -1.806 1.00 88.50 298 LYS A CA 1
ATOM 2438 C C . LYS A 1 298 ? -11.059 15.451 -1.307 1.00 88.50 298 LYS A C 1
ATOM 2440 O O . LYS A 1 298 ? -11.441 15.479 -0.137 1.00 88.50 298 LYS A O 1
ATOM 2445 N N . TRP A 1 299 ? -11.456 14.518 -2.171 1.00 89.56 299 TRP A N 1
ATOM 2446 C CA . TRP A 1 299 ? -12.363 13.434 -1.784 1.00 89.56 299 TRP A CA 1
ATOM 2447 C C . TRP A 1 299 ? -11.710 12.483 -0.766 1.00 89.56 299 TRP A C 1
ATOM 2449 O O . TRP A 1 299 ? -12.404 11.979 0.113 1.00 89.56 299 TRP A O 1
ATOM 2459 N N . ILE A 1 300 ? -10.382 12.295 -0.818 1.00 90.31 300 ILE A N 1
ATOM 2460 C CA . ILE A 1 300 ? -9.633 11.472 0.149 1.00 90.31 300 ILE A CA 1
ATOM 2461 C C . ILE A 1 300 ? -9.770 12.067 1.551 1.00 90.31 300 ILE A C 1
ATOM 2463 O O . ILE A 1 300 ? -10.166 11.369 2.484 1.00 90.31 300 ILE A O 1
ATOM 2467 N N . GLY A 1 301 ? -9.495 13.369 1.693 1.00 89.56 301 GLY A N 1
ATOM 2468 C CA . GLY A 1 301 ? -9.655 14.072 2.967 1.00 89.56 301 GLY A CA 1
ATOM 2469 C C . GLY A 1 301 ? -11.088 13.992 3.496 1.00 89.56 301 GLY A C 1
ATOM 2470 O O . GLY A 1 301 ? -11.292 13.724 4.676 1.00 89.56 301 GLY A O 1
ATOM 2471 N N . GLN A 1 302 ? -12.081 14.132 2.611 1.00 91.12 302 GLN A N 1
ATOM 2472 C CA . GLN A 1 302 ? -13.493 13.989 2.977 1.00 91.12 302 GLN A CA 1
ATOM 2473 C C . GLN A 1 302 ? -13.840 12.584 3.485 1.00 91.12 302 GLN A C 1
ATOM 2475 O O . GLN A 1 302 ? -14.590 12.468 4.450 1.00 91.12 302 GLN A O 1
ATOM 2480 N N . ARG A 1 303 ? -13.313 11.515 2.870 1.00 90.06 303 ARG A N 1
ATOM 2481 C CA . ARG A 1 303 ? -13.586 10.136 3.316 1.00 90.06 303 ARG A CA 1
ATOM 2482 C C . ARG A 1 303 ? -12.949 9.817 4.653 1.00 90.06 303 ARG A C 1
ATOM 2484 O O . ARG A 1 303 ? -13.594 9.180 5.480 1.00 90.06 303 ARG A O 1
ATOM 2491 N N . ILE A 1 304 ? -11.725 10.285 4.877 1.00 89.25 304 ILE A N 1
ATOM 2492 C CA . ILE A 1 304 ? -11.046 10.118 6.164 1.00 89.25 304 ILE A CA 1
ATOM 2493 C C . ILE A 1 304 ? -11.837 10.826 7.272 1.00 89.25 304 ILE A C 1
ATOM 2495 O O . ILE A 1 304 ? -12.179 10.197 8.269 1.00 89.25 304 ILE A O 1
ATOM 2499 N N . ASP A 1 305 ? -12.222 12.084 7.054 1.00 89.19 305 ASP A N 1
ATOM 2500 C CA . ASP A 1 305 ? -13.026 12.860 8.006 1.00 89.19 305 ASP A CA 1
ATOM 2501 C C . ASP A 1 305 ? -14.396 12.206 8.283 1.00 89.19 305 ASP A C 1
ATOM 2503 O O . ASP A 1 305 ? -14.821 12.086 9.432 1.00 89.19 305 ASP A O 1
ATOM 2507 N N . GLN A 1 306 ? -15.084 11.711 7.251 1.00 89.00 306 GLN A N 1
ATOM 2508 C CA . GLN A 1 306 ? -16.346 10.981 7.416 1.00 89.00 306 GLN A CA 1
ATOM 2509 C C . GLN A 1 306 ? -16.174 9.678 8.206 1.00 89.00 306 GLN A C 1
ATOM 2511 O O . GLN A 1 306 ? -17.010 9.379 9.057 1.00 89.00 306 GLN A O 1
ATOM 2516 N N . MET A 1 307 ? -15.103 8.919 7.957 1.00 85.31 307 MET A N 1
ATOM 2517 C CA . MET A 1 307 ? -14.789 7.700 8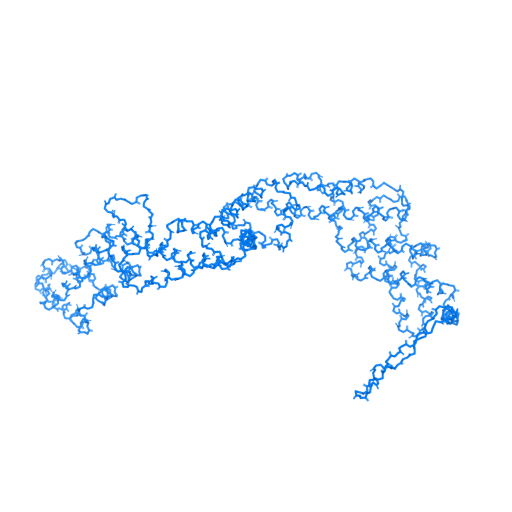.707 1.00 85.31 307 MET A CA 1
ATOM 2518 C C . MET A 1 307 ? -14.559 8.009 10.191 1.00 85.31 307 MET A C 1
ATOM 2520 O O . MET A 1 307 ? -15.130 7.341 11.051 1.00 85.31 307 MET A O 1
ATOM 2524 N N . GLU A 1 308 ? -13.750 9.021 10.508 1.00 85.25 308 GLU A N 1
ATOM 2525 C CA . GLU A 1 308 ? -13.494 9.428 11.895 1.00 85.25 308 GLU A CA 1
ATOM 2526 C C . GLU A 1 308 ? -14.780 9.875 12.592 1.00 85.25 308 GLU A C 1
ATOM 2528 O O . GLU A 1 308 ? -15.078 9.442 13.707 1.00 85.25 308 GLU A O 1
ATOM 2533 N N . LYS A 1 309 ? -15.603 10.679 11.910 1.00 85.25 309 LYS A N 1
ATOM 2534 C CA . LYS A 1 309 ? -16.909 11.105 12.426 1.00 85.25 309 LYS A CA 1
ATOM 2535 C C . LYS A 1 309 ? -17.853 9.932 12.670 1.00 85.25 309 LYS A C 1
ATOM 2537 O O . LYS A 1 309 ? -18.576 9.950 13.659 1.00 85.25 309 LYS A O 1
ATOM 2542 N N . TYR A 1 310 ? -17.838 8.915 11.816 1.00 82.69 310 TYR A N 1
ATOM 2543 C CA . TYR A 1 310 ? -18.648 7.716 12.011 1.00 82.69 310 TYR A CA 1
ATOM 2544 C C . TYR A 1 310 ? -18.165 6.854 13.179 1.00 82.69 310 TYR A C 1
ATOM 2546 O O . TYR A 1 310 ? -18.988 6.419 13.982 1.00 82.69 310 TYR A O 1
ATOM 2554 N N . LYS A 1 311 ? -16.848 6.679 13.354 1.00 80.88 311 LYS A N 1
ATOM 2555 C CA . LYS A 1 311 ? -16.294 6.026 14.556 1.00 80.88 311 LYS A CA 1
ATOM 2556 C C . LYS A 1 311 ? -16.716 6.761 15.830 1.00 80.88 311 LYS A C 1
ATOM 2558 O O . LYS A 1 311 ? -17.144 6.135 16.796 1.00 80.88 311 LYS A O 1
ATOM 2563 N N . ASN A 1 312 ? -16.674 8.092 15.805 1.00 82.06 312 ASN A N 1
ATOM 2564 C CA . ASN A 1 312 ? -17.167 8.914 16.906 1.00 82.06 312 ASN A CA 1
ATOM 2565 C C . ASN A 1 312 ? -18.669 8.712 17.138 1.00 82.06 312 ASN A C 1
ATOM 2567 O O . ASN A 1 312 ? -19.082 8.526 18.276 1.00 82.06 312 ASN A O 1
ATOM 2571 N N . LEU A 1 313 ? -19.478 8.667 16.077 1.00 82.25 313 LEU A N 1
ATOM 2572 C CA . LEU A 1 313 ? -20.916 8.414 16.167 1.00 82.25 313 LEU A CA 1
ATOM 2573 C C . LEU A 1 313 ? -21.235 7.061 16.825 1.00 82.25 313 LEU A C 1
ATOM 2575 O O . LEU A 1 313 ? -22.125 6.990 17.669 1.00 82.25 313 LEU A O 1
ATOM 2579 N N . GLN A 1 314 ? -20.485 6.005 16.493 1.00 80.25 314 GLN A N 1
ATOM 2580 C CA . GLN A 1 314 ? -20.621 4.699 17.147 1.00 80.25 314 GLN A CA 1
ATOM 2581 C C . GLN A 1 314 ? -20.273 4.762 18.640 1.00 80.25 314 GLN A C 1
ATOM 2583 O O . GLN A 1 314 ? -20.973 4.169 19.462 1.00 80.25 314 GLN A O 1
ATOM 2588 N N . ASN A 1 315 ? -19.221 5.500 19.005 1.00 81.19 315 ASN A N 1
ATOM 2589 C CA . ASN A 1 315 ? -18.862 5.714 20.407 1.00 81.19 315 ASN A CA 1
ATOM 2590 C C . ASN A 1 315 ? -19.941 6.508 21.151 1.00 81.19 315 ASN A C 1
ATOM 2592 O O . ASN A 1 315 ? -20.280 6.151 22.275 1.00 81.19 315 ASN A O 1
ATOM 2596 N N . TYR A 1 316 ? -20.536 7.522 20.516 1.00 86.69 316 TYR A N 1
ATOM 2597 C CA . TYR A 1 316 ? -21.652 8.275 21.089 1.00 86.69 316 TYR A CA 1
ATOM 2598 C C . TYR A 1 316 ? -22.868 7.388 21.329 1.00 86.69 316 TYR A C 1
ATOM 2600 O O . TYR A 1 316 ? -23.504 7.525 22.367 1.00 86.69 316 TYR A O 1
ATOM 2608 N N . GLY A 1 317 ? -23.152 6.444 20.428 1.00 86.62 317 GLY A N 1
ATOM 2609 C CA . GLY A 1 317 ? -24.223 5.473 20.638 1.00 86.62 317 GLY A CA 1
ATOM 2610 C C . GLY A 1 317 ? -23.984 4.575 21.846 1.00 86.62 317 GLY A C 1
ATOM 2611 O O . GLY A 1 317 ? -24.857 4.475 22.703 1.00 86.62 317 GLY A O 1
ATOM 2612 N N . LYS A 1 318 ? -22.778 4.007 21.978 1.00 87.62 318 LYS A N 1
ATOM 2613 C CA . LYS A 1 318 ? -22.398 3.200 23.153 1.00 87.62 318 LYS A CA 1
ATOM 2614 C C . LYS A 1 318 ? -22.403 4.013 24.450 1.00 87.62 318 LYS A C 1
ATOM 2616 O O . LYS A 1 318 ? -22.828 3.518 25.486 1.00 87.62 318 LYS A O 1
ATOM 2621 N N . GLY A 1 319 ? -21.934 5.260 24.396 1.00 90.94 319 GLY A N 1
ATOM 2622 C CA . GLY A 1 319 ? -21.969 6.191 25.524 1.00 90.94 319 GLY A CA 1
ATOM 2623 C C . GLY A 1 319 ? -23.400 6.518 25.952 1.00 90.94 319 GLY A C 1
ATOM 2624 O O . GLY A 1 319 ? -23.721 6.454 27.132 1.00 90.94 319 GLY A O 1
ATOM 2625 N N . ALA A 1 320 ? -24.282 6.815 24.998 1.00 91.31 320 ALA A N 1
ATOM 2626 C CA . ALA A 1 320 ? -25.688 7.081 25.277 1.00 91.31 320 ALA A CA 1
ATOM 2627 C C . ALA A 1 320 ? -26.400 5.847 25.849 1.00 91.31 320 ALA A C 1
ATOM 2629 O O . ALA A 1 320 ? -27.176 5.977 26.792 1.00 91.31 320 ALA A O 1
ATOM 2630 N N . GLU A 1 321 ? -26.102 4.659 25.316 1.00 91.94 321 GLU A N 1
ATOM 2631 C CA . GLU A 1 321 ? -26.622 3.382 25.808 1.00 91.94 321 GLU A CA 1
ATOM 2632 C C . GLU A 1 321 ? -26.294 3.178 27.287 1.00 91.94 321 GLU A C 1
ATOM 2634 O O . GLU A 1 321 ? -27.213 3.032 28.094 1.00 91.94 321 GLU A O 1
ATOM 2639 N N . ILE A 1 322 ? -25.012 3.260 27.665 1.00 93.38 322 ILE A N 1
ATOM 2640 C CA . ILE A 1 322 ? -24.622 3.034 29.059 1.00 93.38 322 ILE A CA 1
ATOM 2641 C C . ILE A 1 322 ? -25.191 4.098 30.005 1.00 93.38 322 ILE A C 1
ATOM 2643 O O . ILE A 1 322 ? -25.598 3.770 31.115 1.00 93.38 322 ILE A O 1
ATOM 2647 N N . ILE A 1 323 ? -25.290 5.361 29.576 1.00 92.88 323 ILE A N 1
ATOM 2648 C CA . ILE A 1 323 ? -25.905 6.421 30.393 1.00 92.88 323 ILE A CA 1
ATOM 2649 C C . ILE A 1 323 ? -27.391 6.126 30.630 1.00 92.88 323 ILE A C 1
ATOM 2651 O O . ILE A 1 323 ? -27.881 6.288 31.746 1.00 92.88 323 ILE A O 1
ATOM 2655 N N . ILE A 1 324 ? -28.115 5.665 29.606 1.00 91.88 324 ILE A N 1
ATOM 2656 C CA . ILE A 1 324 ? -29.526 5.275 29.736 1.00 91.88 324 ILE A CA 1
ATOM 2657 C C . ILE A 1 324 ? -29.678 4.066 30.662 1.00 91.88 324 ILE A C 1
ATOM 2659 O O . ILE A 1 324 ? -30.644 4.000 31.422 1.00 91.88 324 ILE A O 1
ATOM 2663 N N . GLU A 1 325 ? -28.752 3.111 30.611 1.00 93.56 325 GLU A N 1
ATOM 2664 C CA . GLU A 1 325 ? -28.745 1.981 31.539 1.00 93.56 325 GLU A CA 1
ATOM 2665 C C . GLU A 1 325 ? -28.513 2.435 32.983 1.00 93.56 325 GLU A C 1
ATOM 2667 O O . GLU A 1 325 ? -29.309 2.076 33.844 1.00 93.56 325 GLU A O 1
ATOM 2672 N N . VAL A 1 326 ? -27.512 3.286 33.245 1.00 93.19 326 VAL A N 1
ATOM 2673 C CA . VAL A 1 326 ? -27.262 3.874 34.577 1.00 93.19 326 VAL A CA 1
ATOM 2674 C C . VAL A 1 326 ? -28.496 4.628 35.079 1.00 93.19 326 VAL A C 1
ATOM 2676 O O . VAL A 1 326 ? -28.921 4.445 36.21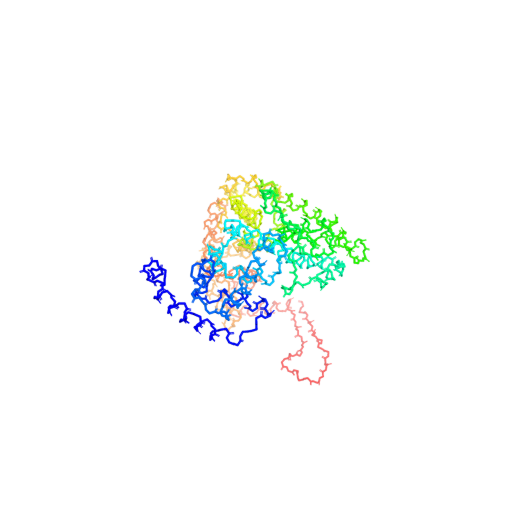7 1.00 93.19 326 VAL A O 1
ATOM 2679 N N . PHE A 1 327 ? -29.124 5.430 34.219 1.00 90.69 327 PHE A N 1
ATOM 2680 C CA . PHE A 1 327 ? -30.353 6.153 34.544 1.00 90.69 327 PHE A CA 1
ATOM 2681 C C . PHE A 1 327 ? -31.474 5.220 35.022 1.00 90.69 327 PHE A C 1
ATOM 2683 O O . PHE A 1 327 ? -32.133 5.509 36.022 1.00 90.69 327 PHE A O 1
ATOM 2690 N N . ARG A 1 328 ? -31.679 4.093 34.329 1.00 91.19 328 ARG A N 1
ATOM 2691 C CA . ARG A 1 328 ? -32.688 3.091 34.707 1.00 91.19 328 ARG A CA 1
ATOM 2692 C C . ARG A 1 328 ? -32.320 2.379 36.005 1.00 91.19 328 ARG A C 1
ATOM 2694 O O . ARG A 1 328 ? -33.176 2.230 36.869 1.00 91.19 328 ARG A O 1
ATOM 2701 N N . GLU A 1 329 ? -31.062 1.975 36.134 1.00 93.75 329 GLU A N 1
ATOM 2702 C CA . GLU A 1 329 ? -30.548 1.176 37.250 1.00 93.75 329 GLU A CA 1
ATOM 2703 C C . GLU A 1 329 ? -30.601 1.937 38.588 1.00 93.75 329 GLU A C 1
ATOM 2705 O O . GLU A 1 329 ? -30.936 1.377 39.635 1.00 93.75 329 GLU A O 1
ATOM 2710 N N . PHE A 1 330 ? -30.341 3.247 38.552 1.00 90.19 330 PHE A N 1
ATOM 2711 C CA . PHE A 1 330 ? -30.385 4.129 39.723 1.00 90.19 330 PHE A CA 1
ATOM 2712 C C . PHE A 1 330 ? -31.666 4.972 39.824 1.00 90.19 330 PHE A C 1
ATOM 2714 O O . PHE A 1 330 ? -31.742 5.848 40.681 1.00 90.19 330 PHE A O 1
ATOM 2721 N N . GLN A 1 331 ? -32.676 4.696 38.988 1.00 89.94 331 GLN A N 1
ATOM 2722 C CA . GLN A 1 331 ? -34.006 5.329 39.019 1.00 89.94 331 GLN A CA 1
ATOM 2723 C C . GLN A 1 331 ? -33.976 6.868 39.059 1.00 89.94 331 GLN A C 1
ATOM 2725 O O . GLN A 1 331 ? -34.775 7.505 39.753 1.00 89.94 331 GLN A O 1
ATOM 2730 N N . LEU A 1 332 ? -33.054 7.472 38.309 1.00 90.75 332 LEU A N 1
ATOM 2731 C CA . LEU A 1 332 ? -32.980 8.926 38.184 1.00 90.75 332 LEU A CA 1
ATOM 2732 C C . LEU A 1 332 ? -34.237 9.429 37.440 1.00 90.75 332 LEU A C 1
ATOM 2734 O O . LEU A 1 332 ? -34.844 8.701 36.657 1.00 90.75 332 LEU A O 1
ATOM 2738 N N . LYS A 1 333 ? -34.676 10.660 37.703 1.00 88.81 333 LYS A N 1
ATOM 2739 C CA . LYS A 1 333 ? -35.970 11.218 37.258 1.00 88.81 333 LYS A CA 1
ATOM 2740 C C . LYS A 1 333 ? -35.857 12.521 36.471 1.00 88.81 333 LYS A C 1
ATOM 2742 O O . LYS A 1 333 ? -36.867 12.993 35.948 1.00 88.81 333 LYS A O 1
ATOM 2747 N N . GLY A 1 334 ? -34.664 13.107 36.362 1.00 88.88 334 GLY A N 1
ATOM 2748 C CA . GLY A 1 334 ? -34.471 14.333 35.590 1.00 88.88 334 GLY A CA 1
ATOM 2749 C C . GLY A 1 334 ? -34.641 14.146 34.077 1.00 88.88 334 GLY A C 1
ATOM 2750 O O . GLY A 1 334 ? -34.994 13.081 33.568 1.00 88.88 334 GLY A O 1
ATOM 2751 N N . ASN A 1 335 ? -34.401 15.213 33.312 1.00 88.75 335 ASN A N 1
ATOM 2752 C CA . ASN A 1 335 ? -34.564 15.184 31.857 1.00 88.75 335 ASN A CA 1
ATOM 2753 C C . ASN A 1 335 ? -33.338 14.566 31.161 1.00 88.75 335 ASN A C 1
ATOM 2755 O O . ASN A 1 335 ? -32.283 15.196 31.096 1.00 88.75 335 ASN A O 1
ATOM 2759 N N . PHE A 1 336 ? -33.512 13.383 30.563 1.00 87.69 336 PHE A N 1
ATOM 2760 C CA . PHE A 1 336 ? -32.491 12.687 29.760 1.00 87.69 336 PHE A CA 1
ATOM 2761 C C . PHE A 1 336 ? -32.883 12.515 28.289 1.00 87.69 336 PHE A C 1
ATOM 2763 O O . PHE A 1 336 ? -32.217 11.787 27.548 1.00 87.69 336 PHE A O 1
ATOM 2770 N N . LYS A 1 337 ? -33.929 13.215 27.831 1.00 87.25 337 LYS A N 1
ATOM 2771 C CA . LYS A 1 337 ? -34.399 13.137 26.443 1.00 87.25 337 LYS A CA 1
ATOM 2772 C C . LYS A 1 337 ? -33.286 13.368 25.408 1.00 87.25 337 LYS A C 1
ATOM 2774 O O . LYS A 1 337 ? -33.218 12.585 24.473 1.00 87.25 337 LYS A O 1
ATOM 2779 N N . PRO A 1 338 ? -32.346 14.323 25.573 1.00 88.19 338 PRO A N 1
ATOM 2780 C CA . PRO A 1 338 ? -31.252 14.489 24.611 1.00 88.19 338 PRO A CA 1
ATOM 2781 C C . PRO A 1 338 ? -30.353 13.253 24.463 1.00 88.19 338 PRO A C 1
ATOM 2783 O O . PRO A 1 338 ? -29.885 12.967 23.365 1.00 88.19 338 PRO A O 1
ATOM 2786 N N . ILE A 1 339 ? -30.125 12.503 25.545 1.00 89.81 339 ILE A N 1
ATOM 2787 C CA . ILE A 1 339 ? -29.342 11.260 25.514 1.00 89.81 339 ILE A CA 1
ATOM 2788 C C . ILE A 1 339 ? -30.147 10.145 24.844 1.00 89.81 339 ILE A C 1
ATOM 2790 O O . ILE A 1 339 ? -29.599 9.403 24.035 1.00 89.81 339 ILE A O 1
ATOM 2794 N N . GLN A 1 340 ? -31.450 10.062 25.130 1.00 86.88 340 GLN A N 1
ATOM 2795 C CA . GLN A 1 340 ? -32.366 9.130 24.466 1.00 86.88 340 GLN A CA 1
ATOM 2796 C C . GLN A 1 340 ? -32.455 9.402 22.965 1.00 86.88 340 GLN A C 1
ATOM 2798 O O . GLN A 1 340 ? -32.312 8.468 22.187 1.00 86.88 340 GLN A O 1
ATOM 2803 N N . ASP A 1 341 ? -32.582 10.666 22.557 1.00 83.88 341 ASP A N 1
ATOM 2804 C CA . ASP A 1 341 ? -32.585 11.076 21.155 1.00 83.88 341 ASP A CA 1
ATOM 2805 C C . ASP A 1 341 ? -31.268 10.652 20.474 1.00 83.88 341 ASP A C 1
ATOM 2807 O O . ASP A 1 341 ? -31.290 10.055 19.401 1.00 83.88 341 ASP A O 1
ATOM 2811 N N . ILE A 1 342 ? -30.106 10.888 21.107 1.00 85.75 342 ILE A N 1
ATOM 2812 C CA . ILE A 1 342 ? -28.803 10.443 20.574 1.00 85.75 342 ILE A CA 1
ATOM 2813 C C . ILE A 1 342 ? -28.743 8.920 20.472 1.00 85.75 342 ILE A C 1
ATOM 2815 O O . ILE A 1 342 ? -28.287 8.400 19.451 1.00 85.75 342 ILE A O 1
ATOM 2819 N N . PHE A 1 343 ? -29.200 8.204 21.499 1.00 85.62 343 PHE A N 1
ATOM 2820 C CA . PHE A 1 343 ? -29.269 6.751 21.471 1.00 85.62 343 PHE A CA 1
ATOM 2821 C C . PHE A 1 343 ? -30.166 6.291 20.329 1.00 85.62 343 PHE A C 1
ATOM 2823 O O . PHE A 1 343 ? -29.693 5.567 19.479 1.00 85.62 343 PHE A O 1
ATOM 2830 N N . GLU A 1 344 ? -31.400 6.763 20.188 1.00 80.38 344 GLU A N 1
ATOM 2831 C CA . GLU A 1 344 ? -32.293 6.378 19.086 1.00 80.38 344 GLU A CA 1
ATOM 2832 C C . GLU A 1 344 ? -31.701 6.679 17.701 1.00 80.38 344 GLU A C 1
ATOM 2834 O O . GLU A 1 344 ? -31.777 5.842 16.798 1.00 80.38 344 GLU A O 1
ATOM 2839 N N . MET A 1 345 ? -31.032 7.825 17.546 1.00 73.69 345 MET A N 1
ATOM 2840 C CA . MET A 1 345 ? -30.341 8.211 16.310 1.00 73.69 345 MET A CA 1
ATOM 2841 C C . MET A 1 345 ? -29.135 7.316 15.971 1.00 73.69 345 MET A C 1
ATOM 2843 O O . MET A 1 345 ? -28.726 7.273 14.812 1.00 73.69 345 MET A O 1
ATOM 2847 N N . THR A 1 346 ? -28.554 6.627 16.956 1.00 76.38 346 THR A N 1
ATOM 2848 C CA . THR A 1 346 ? -27.334 5.800 16.819 1.00 76.38 346 THR A CA 1
ATOM 2849 C C . THR A 1 346 ? -27.593 4.293 16.973 1.00 76.38 346 THR A C 1
ATOM 2851 O O . THR A 1 346 ? -26.826 3.481 16.462 1.00 76.38 346 THR A O 1
ATOM 2854 N N . LYS A 1 347 ? -28.691 3.915 17.638 1.00 66.94 347 LYS A N 1
ATOM 2855 C CA . LYS A 1 347 ? -29.141 2.554 17.986 1.00 66.94 347 LYS A CA 1
ATOM 2856 C C . LYS A 1 347 ? -29.627 1.781 16.768 1.00 66.94 347 LYS A C 1
ATOM 2858 O O . LYS A 1 347 ? -29.603 0.553 16.740 1.00 66.94 347 LYS A O 1
ATOM 2863 N N . GLY A 1 348 ? -30.018 2.492 15.719 1.00 54.50 348 GLY A N 1
ATOM 2864 C CA . GLY A 1 348 ? -30.130 1.899 14.404 1.00 54.50 348 GLY A CA 1
ATOM 2865 C C . GLY A 1 348 ? -28.738 1.769 13.818 1.00 54.50 348 GLY A C 1
ATOM 2866 O O . GLY A 1 348 ? -28.207 2.750 13.310 1.00 54.50 348 GLY A O 1
ATOM 2867 N N . GLY A 1 349 ? -28.195 0.554 13.766 1.00 54.91 349 GLY A N 1
ATOM 2868 C CA . GLY A 1 349 ? -27.115 0.197 12.8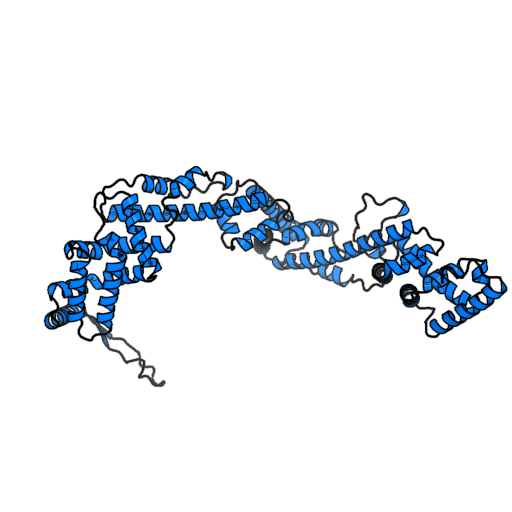45 1.00 54.91 349 GLY A CA 1
ATOM 2869 C C . GLY A 1 349 ? -27.522 0.348 11.370 1.00 54.91 349 GLY A C 1
ATOM 2870 O O . GLY A 1 349 ? -27.165 -0.507 10.565 1.00 54.91 349 GLY A O 1
ATOM 2871 N N . GLN A 1 350 ? -28.299 1.377 11.021 1.00 61.66 350 GLN A N 1
ATOM 2872 C CA . GLN A 1 350 ? -28.542 1.830 9.672 1.00 61.66 350 GLN A CA 1
ATOM 2873 C C . GLN A 1 350 ? -27.180 2.162 9.101 1.00 61.66 350 GLN A C 1
ATOM 2875 O O . GLN A 1 350 ? -26.563 3.181 9.393 1.00 61.66 350 GLN A O 1
ATOM 2880 N N . ASP A 1 351 ? -26.688 1.217 8.326 1.00 76.88 351 ASP A N 1
ATOM 2881 C CA . ASP A 1 351 ? -25.647 1.502 7.383 1.00 76.88 351 ASP A CA 1
ATOM 2882 C C . ASP A 1 351 ? -26.232 2.510 6.393 1.00 76.88 351 ASP A C 1
ATOM 2884 O O . ASP A 1 351 ? -27.345 2.330 5.890 1.00 76.88 351 ASP A O 1
ATOM 2888 N N . PHE A 1 352 ? -25.523 3.600 6.145 1.00 82.00 352 PHE A N 1
ATOM 2889 C CA . PHE A 1 352 ? -25.917 4.578 5.143 1.00 82.00 352 PHE A CA 1
ATOM 2890 C C . PHE A 1 352 ? -24.683 5.053 4.378 1.00 82.00 352 PHE A C 1
ATOM 2892 O O . PHE A 1 352 ? -23.565 4.958 4.892 1.00 82.00 352 PHE A O 1
ATOM 2899 N N . PRO A 1 353 ? -24.872 5.576 3.157 1.00 88.50 353 PRO A N 1
ATOM 2900 C CA . PRO A 1 353 ? -23.783 6.134 2.374 1.00 88.50 353 PRO A CA 1
ATOM 2901 C C . PRO A 1 353 ? -23.013 7.217 3.130 1.00 88.50 353 PRO A C 1
ATOM 2903 O O . PRO A 1 353 ? -23.624 8.107 3.731 1.00 88.50 353 PRO A O 1
ATOM 2906 N N . MET A 1 354 ? -21.682 7.200 3.056 1.00 89.50 354 MET A N 1
ATOM 2907 C CA . MET A 1 354 ? -20.831 8.167 3.763 1.00 89.50 354 MET A CA 1
ATOM 2908 C C . MET A 1 354 ? -21.190 9.628 3.440 1.00 89.50 354 MET A C 1
ATOM 2910 O O . MET A 1 354 ? -21.134 10.498 4.312 1.00 89.50 354 MET A O 1
ATOM 2914 N N . ASN A 1 355 ? -21.624 9.914 2.207 1.00 88.62 355 ASN A N 1
ATOM 2915 C CA . ASN A 1 355 ? -22.054 11.248 1.776 1.00 88.62 355 ASN A CA 1
ATOM 2916 C C . ASN A 1 355 ? -23.355 11.751 2.434 1.00 88.62 355 ASN A C 1
ATOM 2918 O O . ASN A 1 355 ? -23.614 12.955 2.414 1.00 88.62 355 ASN A O 1
ATOM 2922 N N . LYS A 1 356 ? -24.145 10.877 3.070 1.00 86.25 356 LYS A N 1
ATOM 2923 C CA . LYS A 1 356 ? -25.367 11.253 3.799 1.00 86.25 356 LYS A CA 1
ATOM 2924 C C . LYS A 1 356 ? -25.112 11.625 5.260 1.00 86.25 356 LYS A C 1
ATOM 2926 O O . LYS A 1 356 ? -26.063 11.978 5.960 1.00 86.25 356 LYS A O 1
ATOM 2931 N N . LEU A 1 357 ? -23.862 11.596 5.729 1.00 82.88 357 LEU A N 1
ATOM 2932 C CA . LEU A 1 357 ? -23.516 12.015 7.086 1.00 82.88 357 LEU A CA 1
ATOM 2933 C C . LEU A 1 357 ? -23.787 13.519 7.282 1.00 82.88 357 LEU A C 1
ATOM 2935 O O . LEU A 1 357 ? -23.047 14.381 6.806 1.00 82.88 357 LEU A O 1
ATOM 2939 N N . LYS A 1 358 ? -24.865 13.846 8.003 1.00 78.81 358 LYS A N 1
ATOM 2940 C CA . LYS A 1 358 ? -25.309 15.233 8.205 1.00 78.81 358 LYS A CA 1
ATOM 2941 C C . LYS A 1 358 ? -24.504 15.923 9.317 1.00 78.81 358 LYS A C 1
ATOM 2943 O O . LYS A 1 358 ? -24.469 15.412 10.434 1.00 78.81 358 LYS A O 1
ATOM 2948 N N . PRO A 1 359 ? -23.987 17.150 9.115 1.00 78.88 359 PRO A N 1
ATOM 2949 C CA . PRO A 1 359 ? -23.312 17.908 10.177 1.00 78.88 359 PRO A CA 1
ATOM 2950 C C . PRO A 1 359 ? -24.187 18.173 11.411 1.00 78.88 359 PRO A C 1
ATOM 2952 O O . PRO A 1 359 ? -23.677 18.265 12.524 1.00 78.88 359 PRO A O 1
ATOM 2955 N N . LYS A 1 360 ? -25.512 18.281 11.225 1.00 77.12 360 LYS A N 1
ATOM 2956 C CA . LYS A 1 360 ? -26.475 18.459 12.322 1.00 77.12 360 LYS A CA 1
ATOM 2957 C C . LYS A 1 360 ? -26.434 17.289 13.315 1.00 77.12 360 LYS A C 1
ATOM 2959 O O . LYS A 1 360 ? -26.443 17.547 14.511 1.00 77.12 360 LYS A O 1
ATOM 2964 N N . LEU A 1 361 ? -26.301 16.054 12.817 1.00 76.50 361 LEU A N 1
ATOM 2965 C CA . LEU A 1 361 ? -26.164 14.850 13.643 1.00 76.50 361 LEU A CA 1
ATOM 2966 C C . LEU A 1 361 ? -24.937 14.964 14.555 1.00 76.50 361 LEU A C 1
ATOM 2968 O O . LEU A 1 361 ? -25.054 14.845 15.767 1.00 76.50 361 LEU A O 1
ATOM 2972 N N . MET A 1 362 ? -23.783 15.324 13.987 1.00 80.69 362 MET A N 1
ATOM 2973 C CA . MET A 1 362 ? -22.544 15.485 14.758 1.00 80.69 362 MET A CA 1
ATOM 2974 C C . MET A 1 362 ? -22.641 16.583 15.823 1.00 80.69 362 MET A C 1
ATOM 2976 O O . MET A 1 362 ? -22.095 16.427 16.910 1.00 80.69 362 MET A O 1
ATOM 2980 N N . LYS A 1 363 ? -23.347 17.686 15.538 1.00 81.12 363 LYS A N 1
ATOM 2981 C CA . LYS A 1 363 ? -23.584 18.750 16.527 1.00 81.12 363 LYS A CA 1
ATOM 2982 C C . LYS A 1 363 ? -24.473 18.279 17.679 1.00 81.12 363 LYS A C 1
ATOM 2984 O O . LYS A 1 363 ? -24.214 18.655 18.814 1.00 81.12 363 LYS A O 1
ATOM 2989 N N . GLN A 1 364 ? -25.492 17.468 17.399 1.00 77.69 364 GLN A N 1
ATOM 2990 C CA . GLN A 1 364 ? -26.386 16.923 18.427 1.00 77.69 364 GLN A CA 1
ATOM 2991 C C . GLN A 1 364 ? -25.661 15.918 19.328 1.00 77.69 364 GLN A C 1
ATOM 2993 O O . GLN A 1 364 ? -25.847 15.946 20.538 1.00 77.69 364 GLN A O 1
ATOM 2998 N N . CYS A 1 365 ? -24.764 15.103 18.769 1.00 82.75 365 CYS A N 1
ATOM 2999 C CA . CYS A 1 365 ? -23.972 14.151 19.549 1.00 82.75 365 CYS A CA 1
ATOM 3000 C C . CYS A 1 365 ? -22.763 14.775 20.271 1.00 82.75 365 CYS A C 1
ATOM 3002 O O . CYS A 1 365 ? -22.111 14.093 21.057 1.00 82.75 365 CYS A O 1
ATOM 3004 N N . ALA A 1 366 ? -22.453 16.057 20.041 1.00 82.00 366 ALA A N 1
ATOM 3005 C CA . ALA A 1 366 ? -21.273 16.720 20.606 1.00 82.00 366 ALA A CA 1
ATOM 3006 C C . ALA A 1 366 ? -21.260 16.750 22.144 1.00 82.00 366 ALA A C 1
ATOM 3008 O O . ALA A 1 366 ? -20.189 16.843 22.736 1.00 82.00 366 ALA A O 1
ATOM 3009 N N . VAL A 1 367 ? -22.424 16.620 22.786 1.00 86.06 367 VAL A N 1
ATOM 3010 C CA . VAL A 1 367 ? -22.537 16.473 24.245 1.00 86.06 367 VAL A CA 1
ATOM 3011 C C . VAL A 1 367 ? -21.810 15.227 24.773 1.00 86.06 367 VAL A C 1
ATOM 3013 O O . VAL A 1 367 ? -21.315 15.241 25.890 1.00 86.06 367 VAL A O 1
ATOM 3016 N N . LEU A 1 368 ? -21.663 14.177 23.955 1.00 87.56 368 LEU A N 1
ATOM 3017 C CA . LEU A 1 368 ? -20.949 12.943 24.310 1.00 87.56 368 LEU A CA 1
ATOM 3018 C C . LEU A 1 368 ? -19.522 12.900 23.755 1.00 87.56 368 LEU A C 1
ATOM 3020 O O . LEU A 1 368 ? -18.882 11.850 23.776 1.00 87.56 368 LEU A O 1
ATOM 3024 N N . LYS A 1 369 ? -18.996 14.027 23.251 1.00 84.00 369 LYS A N 1
ATOM 3025 C CA . LYS A 1 369 ? -17.688 14.082 22.577 1.00 84.00 369 LYS A CA 1
ATOM 3026 C C . LYS A 1 369 ? -16.541 13.551 23.439 1.00 84.00 369 LYS A C 1
ATOM 3028 O O . LYS A 1 369 ? -15.616 12.952 22.898 1.00 84.00 369 LYS A O 1
ATOM 3033 N N . ASN A 1 370 ? -16.615 13.768 24.748 1.00 81.56 370 ASN A N 1
ATOM 3034 C CA . ASN A 1 370 ? -15.550 13.431 25.686 1.00 81.56 370 ASN A CA 1
ATOM 3035 C C . ASN A 1 370 ? -15.635 11.996 26.220 1.00 81.56 370 ASN A C 1
ATOM 3037 O O . ASN A 1 370 ? -14.781 11.621 27.020 1.00 81.56 370 ASN A O 1
ATOM 3041 N N . ILE A 1 371 ? -16.631 11.209 25.802 1.00 85.75 371 ILE A N 1
ATOM 3042 C CA . ILE A 1 371 ? -16.850 9.842 26.277 1.00 85.75 371 ILE A CA 1
ATOM 3043 C C . ILE A 1 371 ? -16.147 8.860 25.340 1.00 85.75 371 ILE A C 1
ATOM 3045 O O . ILE A 1 371 ? -16.607 8.590 24.231 1.00 85.75 371 ILE A O 1
ATOM 3049 N N . ASP A 1 372 ? -15.023 8.316 25.797 1.00 84.31 372 ASP A N 1
ATOM 3050 C CA . ASP A 1 372 ? -14.266 7.291 25.086 1.00 84.31 372 ASP A CA 1
ATOM 3051 C C . ASP A 1 372 ? -14.540 5.880 25.642 1.00 84.31 372 ASP A C 1
ATOM 3053 O O . ASP A 1 372 ? -15.316 5.676 26.578 1.00 84.31 372 ASP A O 1
ATOM 3057 N N . GLY A 1 373 ? -13.875 4.870 25.077 1.00 85.50 373 GLY A N 1
ATOM 3058 C CA . GLY A 1 373 ? -14.049 3.483 25.507 1.00 85.50 373 GLY A CA 1
ATOM 3059 C C . GLY A 1 373 ? -13.640 3.196 26.960 1.00 85.50 373 GLY A C 1
ATOM 3060 O O . GLY A 1 373 ? -14.178 2.260 27.550 1.00 85.50 373 GLY A O 1
ATOM 3061 N N . LYS A 1 374 ? -12.712 3.960 27.559 1.00 89.88 374 LYS A N 1
ATOM 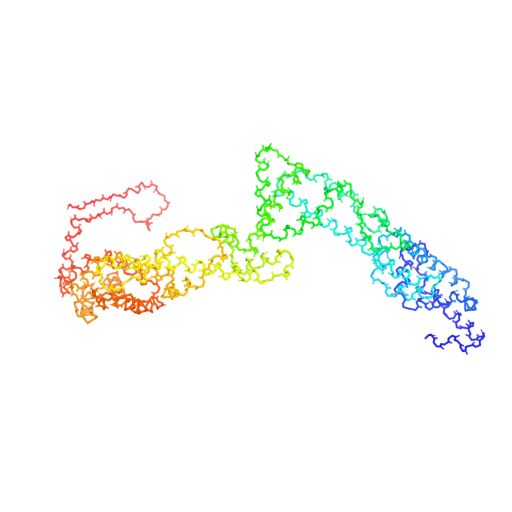3062 C CA . LYS A 1 374 ? -12.320 3.780 28.970 1.00 89.88 374 LYS A CA 1
ATOM 3063 C C . LYS A 1 374 ? -13.405 4.326 29.893 1.00 89.88 374 LYS A C 1
ATOM 3065 O O . LYS A 1 374 ? -13.799 3.650 30.840 1.00 89.88 374 LYS A O 1
ATOM 3070 N N . LYS A 1 375 ? -13.936 5.500 29.561 1.00 91.69 375 LYS A N 1
ATOM 3071 C CA . LYS A 1 375 ? -15.029 6.158 30.285 1.00 91.69 375 LYS A CA 1
ATOM 3072 C C . LYS A 1 375 ? -16.327 5.357 30.218 1.00 91.69 375 LYS A C 1
ATOM 3074 O O . LYS A 1 375 ? -17.000 5.204 31.231 1.00 91.69 375 LYS A O 1
ATOM 3079 N N . ILE A 1 376 ? -16.624 4.742 29.068 1.00 90.81 376 ILE A N 1
ATOM 3080 C CA . ILE A 1 376 ? -17.742 3.790 28.941 1.00 90.81 376 ILE A CA 1
ATOM 3081 C C . ILE A 1 376 ? -17.555 2.611 29.903 1.00 90.81 376 ILE A C 1
ATOM 3083 O O . ILE A 1 376 ? -18.479 2.280 30.637 1.00 90.81 376 ILE A O 1
ATOM 3087 N N . LYS A 1 377 ? -16.363 1.998 29.957 1.00 92.19 377 LYS A N 1
ATOM 3088 C CA . LYS A 1 377 ? -16.085 0.889 30.891 1.00 92.19 377 LYS A CA 1
ATOM 3089 C C . LYS A 1 377 ? -16.228 1.302 32.356 1.00 92.19 377 LYS A C 1
ATOM 3091 O O . LYS A 1 377 ? -16.729 0.516 33.149 1.00 92.19 377 LYS A O 1
ATOM 3096 N N . CYS A 1 378 ? -15.804 2.514 32.702 1.00 94.19 378 CYS A N 1
ATOM 3097 C CA . CYS A 1 378 ? -15.987 3.097 34.030 1.00 94.19 378 CYS A CA 1
ATOM 3098 C C . CYS A 1 378 ? -17.478 3.162 34.413 1.00 94.19 378 CYS A C 1
ATOM 3100 O O . CYS A 1 378 ? -17.858 2.660 35.468 1.00 94.19 378 CYS A O 1
ATOM 3102 N N . LEU A 1 379 ? -18.341 3.650 33.515 1.00 94.62 379 LEU A N 1
ATOM 3103 C CA . LEU A 1 379 ? -19.792 3.680 33.744 1.00 94.62 379 LEU A CA 1
ATOM 3104 C C . LEU A 1 379 ? -20.434 2.284 33.785 1.00 94.62 379 LEU A C 1
ATOM 3106 O O . LEU A 1 379 ? -21.334 2.059 34.589 1.00 94.62 379 LEU A O 1
ATOM 3110 N N . VAL A 1 380 ? -19.954 1.337 32.969 1.00 94.81 380 VAL A N 1
ATOM 3111 C CA . VAL A 1 380 ? -20.381 -0.075 33.035 1.00 94.81 380 VAL A CA 1
ATOM 3112 C C . VAL A 1 380 ? -20.112 -0.649 34.421 1.00 94.81 380 VAL A C 1
ATOM 3114 O O . VAL A 1 380 ? -21.021 -1.196 35.033 1.00 94.81 380 VAL A O 1
ATOM 3117 N N . LYS A 1 381 ? -18.898 -0.469 34.955 1.00 94.69 381 LYS A N 1
ATOM 3118 C CA . LYS A 1 381 ? -18.558 -0.973 36.292 1.00 94.69 381 LYS A CA 1
ATOM 3119 C C . LYS A 1 381 ? -19.342 -0.275 37.396 1.00 94.69 381 LYS A C 1
ATOM 3121 O O . LYS A 1 381 ? -19.809 -0.951 38.300 1.00 94.69 381 LYS A O 1
ATOM 3126 N N . PHE A 1 382 ? -19.569 1.032 37.286 1.00 95.12 382 PHE A N 1
ATOM 3127 C CA . PHE A 1 382 ? -20.443 1.747 38.216 1.00 95.12 382 PHE A CA 1
ATOM 3128 C C . PHE A 1 382 ? -21.866 1.169 38.250 1.00 95.12 382 PHE A C 1
ATOM 3130 O O . PHE A 1 382 ? -22.388 0.898 39.329 1.00 95.12 382 PHE A O 1
ATOM 3137 N N . LYS A 1 383 ? -22.466 0.927 37.077 1.00 95.19 383 LYS A N 1
ATOM 3138 C CA . LYS A 1 383 ? -23.783 0.286 36.949 1.00 95.19 383 LYS A CA 1
ATOM 3139 C C . LYS A 1 383 ? -23.796 -1.109 37.579 1.00 95.19 383 LYS A C 1
ATOM 3141 O O . LYS A 1 383 ? -24.660 -1.403 38.397 1.00 95.19 383 LYS A O 1
ATOM 3146 N N . ASP A 1 384 ? -22.829 -1.950 37.219 1.00 94.44 384 ASP A N 1
ATOM 3147 C CA . ASP A 1 384 ? -22.765 -3.342 37.678 1.00 94.44 384 ASP A CA 1
ATOM 3148 C C . ASP A 1 384 ? -22.499 -3.445 39.194 1.00 94.44 384 ASP A C 1
ATOM 3150 O O . ASP A 1 384 ? -22.888 -4.420 39.832 1.00 94.44 384 ASP A O 1
ATOM 3154 N N . SER A 1 385 ? -21.871 -2.429 39.799 1.00 94.00 385 SER A N 1
ATOM 3155 C CA . SER A 1 385 ? -21.603 -2.351 41.241 1.00 94.00 385 SER A CA 1
ATOM 3156 C C . SER A 1 385 ? -22.757 -1.782 42.073 1.00 94.00 385 SER A C 1
ATOM 3158 O O . SER A 1 385 ? -22.542 -1.427 43.233 1.00 94.00 385 SER A O 1
ATOM 3160 N N . LYS A 1 386 ? -23.986 -1.723 41.537 1.00 93.38 386 LYS A N 1
ATOM 3161 C CA . LYS A 1 386 ? -25.169 -1.210 42.250 1.00 93.38 386 LYS A CA 1
ATOM 3162 C C . LYS A 1 386 ? -25.294 -1.681 43.712 1.00 93.38 386 LYS A C 1
ATOM 3164 O O . LYS A 1 386 ? -25.504 -0.813 44.553 1.00 93.38 386 LYS A O 1
ATOM 3169 N N . PRO A 1 387 ? -25.127 -2.974 44.067 1.00 94.00 387 PRO A N 1
ATOM 3170 C CA . PRO A 1 387 ? -25.276 -3.416 45.457 1.00 94.00 387 PRO A CA 1
ATOM 3171 C C . PRO A 1 387 ? -24.310 -2.726 46.428 1.00 94.00 387 PRO A C 1
ATOM 3173 O O . PRO A 1 387 ? -24.690 -2.385 47.545 1.00 94.00 387 PRO A O 1
ATOM 3176 N N . LEU A 1 388 ? -23.068 -2.494 45.992 1.00 93.12 388 LEU A N 1
ATOM 3177 C CA . LEU A 1 388 ? -22.075 -1.746 46.760 1.00 93.12 388 LEU A CA 1
ATOM 3178 C C . LEU A 1 388 ? -22.467 -0.270 46.866 1.00 93.12 388 LEU A C 1
ATOM 3180 O O . LEU A 1 388 ? -22.341 0.317 47.937 1.00 93.12 388 LEU A O 1
ATOM 3184 N N . ILE A 1 389 ? -22.940 0.329 45.770 1.00 93.62 389 ILE A N 1
ATOM 3185 C CA . ILE A 1 389 ? -23.323 1.745 45.745 1.00 93.62 389 ILE A CA 1
ATOM 3186 C C . ILE A 1 389 ? -24.527 2.005 46.656 1.00 93.62 389 ILE A C 1
ATOM 3188 O O . ILE A 1 389 ? -24.515 2.967 47.419 1.00 93.62 389 ILE A O 1
ATOM 3192 N N . ASP A 1 390 ? -25.543 1.142 46.605 1.00 92.50 390 ASP A N 1
ATOM 3193 C CA . ASP A 1 390 ? -26.723 1.239 47.464 1.00 92.50 390 ASP A CA 1
ATOM 3194 C C . ASP A 1 390 ? -26.324 1.091 48.945 1.00 92.50 390 ASP A C 1
ATOM 3196 O O . ASP A 1 390 ? -26.740 1.902 49.770 1.00 92.50 390 ASP A O 1
ATOM 3200 N N . TRP A 1 391 ? -25.435 0.140 49.270 1.00 94.06 391 TRP A N 1
ATOM 3201 C CA . TRP A 1 391 ? -24.899 -0.019 50.628 1.00 94.06 391 TRP A CA 1
ATOM 3202 C C . TRP A 1 391 ? -24.114 1.212 51.105 1.00 94.06 391 TRP A C 1
ATOM 3204 O O . TRP A 1 391 ? -24.318 1.670 52.227 1.00 94.06 391 TRP A O 1
ATOM 3214 N N . LEU A 1 392 ? -23.258 1.790 50.255 1.00 92.00 392 LEU A N 1
ATOM 3215 C CA . LEU A 1 392 ? -22.510 3.009 50.581 1.00 92.00 392 LEU A CA 1
ATOM 3216 C C . LEU A 1 392 ? -23.435 4.202 50.833 1.00 92.00 392 LEU A C 1
ATOM 3218 O O . LEU A 1 392 ? -23.213 4.951 51.779 1.00 92.00 392 LEU A O 1
ATOM 3222 N N . ARG A 1 393 ? -24.486 4.369 50.024 1.00 90.88 393 ARG A N 1
ATOM 3223 C CA . ARG A 1 393 ? -25.477 5.442 50.206 1.00 90.88 393 ARG A CA 1
ATOM 3224 C C . ARG A 1 393 ? -26.303 5.268 51.479 1.00 90.88 393 ARG A C 1
ATOM 3226 O O . ARG A 1 393 ? -26.641 6.260 52.113 1.00 90.88 393 ARG A O 1
ATOM 3233 N N . GLU A 1 394 ? -26.630 4.029 51.843 1.00 89.88 394 GLU A N 1
ATOM 3234 C CA . GLU A 1 394 ? -27.388 3.721 53.060 1.00 89.88 394 GLU A CA 1
ATOM 3235 C C . GLU A 1 394 ? -26.551 3.934 54.327 1.00 89.88 394 GLU A C 1
ATOM 3237 O O . GLU A 1 394 ? -27.042 4.485 55.311 1.00 89.88 394 GLU A O 1
ATOM 3242 N N . LYS A 1 395 ? -25.290 3.488 54.312 1.00 87.81 395 LYS A N 1
ATOM 3243 C CA . LYS A 1 395 ? -24.422 3.471 55.497 1.00 87.81 395 LYS A CA 1
ATOM 3244 C C . LYS A 1 395 ? -23.574 4.718 55.682 1.00 87.81 395 LYS A C 1
ATOM 3246 O O . LYS A 1 395 ? -23.088 4.936 56.786 1.00 87.81 395 LYS A O 1
ATOM 3251 N N . MET A 1 396 ? -23.379 5.505 54.628 1.00 89.69 396 MET A N 1
ATOM 3252 C CA . MET A 1 396 ? -22.549 6.711 54.654 1.00 89.69 396 MET A CA 1
ATOM 3253 C C . MET A 1 396 ? -23.297 7.909 54.037 1.00 89.69 396 MET A C 1
ATOM 3255 O O . MET A 1 396 ? -22.861 8.445 53.010 1.00 89.69 396 MET A O 1
ATOM 3259 N N . PRO A 1 397 ? -24.451 8.324 54.600 1.00 84.38 397 PRO A N 1
ATOM 3260 C CA . PRO A 1 397 ? -25.245 9.434 54.073 1.00 84.38 397 PRO A CA 1
ATOM 3261 C C . PRO A 1 397 ? -24.517 10.791 54.083 1.00 84.38 397 PRO A C 1
ATOM 3263 O O . PRO A 1 397 ? -24.804 11.624 53.224 1.00 84.38 397 PRO A O 1
ATOM 3266 N N . GLU A 1 398 ? -23.557 11.034 54.988 1.00 83.00 398 GLU A N 1
ATOM 3267 C CA . GLU A 1 398 ? -22.730 12.259 54.985 1.00 83.00 398 GLU A CA 1
ATOM 3268 C C . GLU A 1 398 ? -21.538 12.184 54.003 1.00 83.00 398 GLU A C 1
ATOM 3270 O O . GLU A 1 398 ? -20.672 13.071 53.960 1.00 83.00 398 GLU A O 1
ATOM 3275 N N . GLY A 1 399 ? -21.480 11.124 53.193 1.00 88.25 399 GLY A N 1
ATOM 3276 C CA . GLY A 1 399 ? -20.542 10.950 52.092 1.00 88.25 399 GLY A CA 1
ATOM 3277 C C . GLY A 1 399 ? -19.095 10.767 52.544 1.00 88.25 399 GLY A C 1
ATOM 3278 O O . GLY A 1 399 ? -18.772 9.902 53.357 1.00 88.25 399 GLY A O 1
ATOM 3279 N N . LEU A 1 400 ? -18.185 11.584 52.000 1.00 86.94 400 LEU A N 1
ATOM 3280 C CA . LEU A 1 400 ? -16.735 11.414 52.183 1.00 86.94 400 LEU A CA 1
ATOM 3281 C C . LEU A 1 400 ? -16.264 11.495 53.647 1.00 86.94 400 LEU A C 1
ATOM 3283 O O . LEU A 1 400 ? -15.216 10.938 53.975 1.00 86.94 400 LEU A O 1
ATOM 3287 N N . LYS A 1 401 ? -17.000 12.187 54.527 1.00 86.56 401 LYS A N 1
ATOM 3288 C CA . LYS A 1 401 ? -16.633 12.305 55.948 1.00 86.56 401 LYS A CA 1
ATOM 3289 C C . LYS A 1 401 ? -16.798 10.974 56.678 1.00 86.56 401 LYS A C 1
ATOM 3291 O O . LYS A 1 401 ? -15.857 10.520 57.322 1.00 86.56 401 LYS A O 1
ATOM 3296 N N . GLU A 1 402 ? -17.958 10.341 56.534 1.00 86.50 402 GLU A N 1
ATOM 3297 C CA . GLU A 1 402 ? -18.251 9.031 57.127 1.00 86.50 402 GLU A CA 1
ATOM 3298 C C . GLU A 1 402 ? -17.459 7.916 56.450 1.00 86.50 402 GLU A C 1
ATOM 3300 O O . GLU A 1 402 ? -16.959 7.027 57.135 1.00 86.50 402 GLU A O 1
ATOM 3305 N N . LEU A 1 403 ? -17.234 8.018 55.133 1.00 90.31 403 LEU A N 1
ATOM 3306 C CA . LEU A 1 403 ? -16.334 7.112 54.421 1.00 90.31 403 LEU A CA 1
ATOM 3307 C C . LEU A 1 403 ? -14.938 7.102 55.051 1.00 90.31 403 LEU A C 1
ATOM 3309 O O . LEU A 1 403 ? -14.363 6.034 55.239 1.00 90.31 403 LEU A O 1
ATOM 3313 N N . LYS A 1 404 ? -14.392 8.273 55.404 1.00 89.00 404 LYS A N 1
ATOM 3314 C CA . LYS A 1 404 ? -13.078 8.358 56.049 1.00 89.00 404 LYS A CA 1
ATOM 3315 C C . LYS A 1 404 ? -13.068 7.649 57.405 1.00 89.00 404 LYS A C 1
ATOM 3317 O O . LYS A 1 404 ? -12.163 6.864 57.659 1.00 89.00 404 LYS A O 1
ATOM 3322 N N . VAL A 1 405 ? -14.085 7.885 58.236 1.00 87.31 405 VAL A N 1
ATOM 3323 C CA . VAL A 1 405 ? -14.216 7.220 59.545 1.00 87.31 405 VAL A CA 1
ATOM 3324 C C . VAL A 1 405 ? -14.317 5.704 59.377 1.00 87.31 405 VAL A C 1
ATOM 3326 O O . VAL A 1 405 ? -13.659 4.958 60.096 1.00 87.31 405 VAL A O 1
ATOM 3329 N N . PHE A 1 406 ? -15.093 5.234 58.399 1.00 87.94 406 PHE A N 1
ATOM 3330 C CA . PHE A 1 406 ? -15.211 3.809 58.109 1.00 87.94 406 PHE A CA 1
ATOM 3331 C C . PHE A 1 406 ? -13.891 3.203 57.619 1.00 87.94 406 PHE A C 1
ATOM 3333 O O . PHE A 1 406 ? -13.528 2.110 58.039 1.00 87.94 406 PHE A O 1
ATOM 3340 N N . VAL A 1 407 ? -13.150 3.907 56.762 1.00 88.62 407 VAL A N 1
ATOM 3341 C CA . VAL A 1 407 ? -11.823 3.468 56.309 1.00 88.62 407 VAL A CA 1
ATOM 3342 C C . VAL A 1 407 ? -10.854 3.349 57.489 1.00 88.62 407 VAL A C 1
ATOM 3344 O O . VAL A 1 407 ? -10.149 2.347 57.583 1.00 88.62 407 VAL A O 1
ATOM 3347 N N . ASP A 1 408 ? -10.856 4.314 58.413 1.00 86.56 408 ASP A N 1
ATOM 3348 C CA . ASP A 1 408 ? -10.027 4.259 59.623 1.00 86.56 408 ASP A CA 1
ATOM 3349 C C . ASP A 1 408 ? -10.403 3.039 60.496 1.00 86.56 408 ASP A C 1
ATOM 3351 O O . ASP A 1 408 ? -9.526 2.308 60.953 1.00 86.56 408 ASP A O 1
ATOM 3355 N N . LEU A 1 409 ? -11.701 2.746 60.658 1.00 83.38 409 LEU A N 1
ATOM 3356 C CA . LEU A 1 409 ? -12.190 1.541 61.351 1.00 83.38 409 LEU A CA 1
ATOM 3357 C C . LEU A 1 409 ? -11.819 0.238 60.628 1.00 83.38 409 LEU A C 1
ATOM 3359 O O . LEU A 1 409 ? -11.518 -0.772 61.273 1.00 83.38 409 LEU A O 1
ATOM 3363 N N . ALA A 1 410 ? -11.828 0.247 59.297 1.00 84.81 410 ALA A N 1
ATOM 3364 C CA . ALA A 1 410 ? -11.441 -0.898 58.492 1.00 84.81 410 ALA A CA 1
ATOM 3365 C C . ALA A 1 410 ? -9.950 -1.201 58.665 1.00 84.81 410 ALA A C 1
ATOM 3367 O O . ALA A 1 410 ? -9.619 -2.346 58.945 1.00 84.81 410 ALA A O 1
ATOM 3368 N N . TYR A 1 411 ? -9.072 -0.191 58.623 1.00 84.25 411 TYR A N 1
ATOM 3369 C CA . TYR A 1 411 ? -7.642 -0.371 58.908 1.00 84.25 411 TYR A CA 1
ATOM 3370 C C . TYR A 1 411 ? -7.373 -0.906 60.323 1.00 84.25 411 TYR A C 1
ATOM 3372 O O . TYR A 1 411 ? -6.456 -1.699 60.511 1.00 84.25 411 TYR A O 1
ATOM 3380 N N . ILE A 1 412 ? -8.173 -0.518 61.322 1.00 80.88 412 ILE A N 1
ATOM 3381 C CA . ILE A 1 412 ? -8.059 -1.090 62.675 1.00 80.88 412 ILE A CA 1
ATOM 3382 C C . ILE A 1 412 ? -8.479 -2.570 62.672 1.00 80.88 412 ILE A C 1
ATOM 3384 O O . ILE A 1 412 ? -7.845 -3.392 63.330 1.00 80.88 412 ILE A O 1
ATOM 3388 N N . SER A 1 413 ? -9.510 -2.923 61.898 1.00 74.00 413 SER A N 1
ATOM 3389 C CA . SER A 1 413 ? -10.025 -4.296 61.804 1.00 74.00 413 SER A CA 1
ATOM 3390 C C . SER A 1 413 ? -9.069 -5.262 61.102 1.00 74.00 413 SER A C 1
ATOM 3392 O O . SER A 1 413 ? -9.106 -6.449 61.408 1.00 74.00 413 SER A O 1
ATOM 3394 N N . THR A 1 414 ? -8.229 -4.780 60.179 1.00 76.31 414 THR A N 1
ATOM 3395 C CA . THR A 1 414 ? -7.303 -5.635 59.413 1.00 76.31 414 THR A CA 1
ATOM 3396 C C . THR A 1 414 ? -6.085 -6.106 60.206 1.00 76.31 414 THR A C 1
ATOM 3398 O O . THR A 1 414 ? -5.408 -7.047 59.791 1.00 76.31 414 THR A O 1
ATOM 3401 N N . GLY A 1 415 ? -5.746 -5.437 61.315 1.00 72.75 415 GLY A N 1
ATOM 3402 C CA . GLY A 1 415 ? -4.468 -5.657 61.998 1.00 72.75 415 GLY A CA 1
ATOM 3403 C C . GLY A 1 415 ? -3.275 -5.452 61.049 1.00 72.75 415 GLY A C 1
ATOM 3404 O O . GLY A 1 415 ? -3.245 -4.472 60.306 1.00 72.75 415 GLY A O 1
ATOM 3405 N N . ASP A 1 416 ? -2.329 -6.400 61.043 1.00 73.94 416 ASP A N 1
ATOM 3406 C CA . ASP A 1 416 ? -1.107 -6.376 60.214 1.00 73.94 416 ASP A CA 1
ATOM 3407 C C . ASP A 1 416 ? -1.189 -7.262 58.942 1.00 73.94 416 ASP A C 1
ATOM 3409 O O . ASP A 1 416 ? -0.168 -7.526 58.297 1.00 73.94 416 ASP A O 1
ATOM 3413 N N . ASP A 1 417 ? -2.375 -7.753 58.548 1.00 78.00 417 ASP A N 1
ATOM 3414 C CA . ASP A 1 417 ? -2.516 -8.564 57.328 1.00 78.00 417 ASP A CA 1
ATOM 3415 C C . ASP A 1 417 ? -2.402 -7.691 56.066 1.00 78.00 417 ASP A C 1
ATOM 3417 O O . ASP A 1 417 ? -3.320 -6.963 55.677 1.00 78.00 417 ASP A O 1
ATOM 3421 N N . GLY A 1 418 ? -1.265 -7.805 55.374 1.00 78.56 418 GLY A N 1
ATOM 3422 C CA . GLY A 1 418 ? -0.987 -7.056 54.149 1.00 78.56 418 GLY A CA 1
ATOM 3423 C C . GLY A 1 418 ? -2.012 -7.256 53.024 1.00 78.56 418 GLY A C 1
ATOM 3424 O O . GLY A 1 418 ? -2.211 -6.339 52.224 1.00 78.56 418 GLY A O 1
ATOM 3425 N N . MET A 1 419 ? -2.691 -8.409 52.946 1.00 80.25 419 MET A N 1
ATOM 3426 C CA . MET A 1 419 ? -3.753 -8.619 51.959 1.00 80.25 419 MET A CA 1
ATOM 3427 C C . MET A 1 419 ? -5.019 -7.852 52.324 1.00 80.25 419 MET A C 1
ATOM 3429 O O . MET A 1 419 ? -5.648 -7.281 51.436 1.00 80.25 419 MET A O 1
ATOM 3433 N N . GLU A 1 420 ? -5.408 -7.821 53.599 1.00 80.00 420 GLU A N 1
ATOM 3434 C CA . GLU A 1 420 ? -6.592 -7.075 54.030 1.00 80.00 420 GLU A CA 1
ATOM 3435 C C . GLU A 1 420 ? -6.366 -5.564 53.987 1.00 80.00 420 GLU A C 1
ATOM 3437 O O . GLU A 1 420 ? -7.237 -4.835 53.511 1.00 80.00 420 GLU A O 1
ATOM 3442 N N . ILE A 1 421 ? -5.166 -5.098 54.344 1.00 83.81 421 ILE A N 1
ATOM 3443 C CA . ILE A 1 421 ? -4.749 -3.702 54.152 1.00 83.81 421 ILE A CA 1
ATOM 3444 C C . ILE A 1 421 ? -4.920 -3.302 52.678 1.00 83.81 421 ILE A C 1
ATOM 3446 O O . ILE A 1 421 ? -5.513 -2.264 52.379 1.00 83.81 421 ILE A O 1
ATOM 3450 N N . ALA A 1 422 ? -4.495 -4.155 51.738 1.00 85.69 422 ALA A N 1
ATOM 3451 C CA . ALA A 1 422 ? -4.679 -3.903 50.310 1.00 85.69 422 ALA A CA 1
ATOM 3452 C C . ALA A 1 422 ? -6.164 -3.850 49.891 1.00 85.69 422 ALA A C 1
ATOM 3454 O O . ALA A 1 422 ? -6.513 -3.056 49.013 1.00 85.69 422 ALA A O 1
ATOM 3455 N N . LYS A 1 423 ? -7.052 -4.639 50.521 1.00 87.12 423 LYS A N 1
ATOM 3456 C CA . LYS A 1 423 ? -8.512 -4.548 50.302 1.00 87.12 423 LYS A CA 1
ATOM 3457 C C . LYS A 1 423 ? -9.051 -3.187 50.741 1.00 87.12 423 LYS A C 1
ATOM 3459 O O . LYS A 1 423 ? -9.790 -2.564 49.981 1.00 87.12 423 LYS A O 1
ATOM 3464 N N . VAL A 1 424 ? -8.646 -2.700 51.918 1.00 88.31 424 VAL A N 1
ATOM 3465 C CA . VAL A 1 424 ? -9.066 -1.386 52.438 1.00 88.31 424 VAL A CA 1
ATOM 3466 C C . VAL A 1 424 ? -8.570 -0.255 51.545 1.00 88.31 424 VAL A C 1
ATOM 3468 O O . VAL A 1 424 ? -9.348 0.627 51.186 1.00 88.31 424 VAL A O 1
ATOM 3471 N N . THR A 1 425 ? -7.305 -0.294 51.118 1.00 88.44 425 THR A N 1
ATOM 3472 C CA . THR A 1 425 ? -6.754 0.712 50.200 1.00 88.44 425 THR A CA 1
ATOM 3473 C C . THR A 1 425 ? -7.483 0.706 48.852 1.00 88.44 425 THR A C 1
ATOM 3475 O O . THR A 1 425 ? -7.809 1.770 48.323 1.00 88.44 425 THR A O 1
ATOM 3478 N N . CYS A 1 426 ? -7.792 -0.480 48.314 1.00 90.69 426 CYS A N 1
ATOM 3479 C CA . CYS A 1 426 ? -8.576 -0.644 47.087 1.00 90.69 426 CYS A CA 1
ATOM 3480 C C . CYS A 1 426 ? -9.988 -0.050 47.233 1.00 90.69 426 CYS A C 1
ATOM 3482 O O . CYS A 1 426 ? -10.405 0.759 46.403 1.00 90.69 426 CYS A O 1
ATOM 3484 N N . PHE A 1 427 ? -10.685 -0.372 48.329 1.00 92.81 427 PHE A N 1
ATOM 3485 C CA . PHE A 1 427 ? -11.988 0.200 48.673 1.00 92.81 427 PHE A CA 1
ATOM 3486 C C . PHE A 1 427 ? -11.941 1.728 48.770 1.00 92.81 427 PHE A C 1
ATOM 3488 O O . PHE A 1 427 ? -12.758 2.410 48.154 1.00 92.81 427 PHE A O 1
ATOM 3495 N N . GLN A 1 428 ? -10.972 2.271 49.509 1.00 91.94 428 GLN A N 1
ATOM 3496 C CA . GLN A 1 428 ? -10.810 3.708 49.703 1.00 91.94 428 GLN A CA 1
ATOM 3497 C C . GLN A 1 428 ? -10.594 4.427 48.367 1.00 91.94 428 GLN A C 1
ATOM 3499 O O . GLN A 1 428 ? -11.254 5.428 48.088 1.00 91.94 428 GLN A O 1
ATOM 3504 N N . SER A 1 429 ? -9.701 3.899 47.529 1.00 92.25 429 SER A N 1
ATOM 3505 C CA . SER A 1 429 ? -9.421 4.428 46.192 1.00 92.25 429 SER A CA 1
ATOM 3506 C C . SER A 1 429 ? -10.675 4.435 45.307 1.00 92.25 429 SER A C 1
ATOM 3508 O O . SER A 1 429 ? -11.025 5.467 44.727 1.00 92.25 429 SER A O 1
ATOM 3510 N N . ALA A 1 430 ? -11.411 3.318 45.271 1.00 92.69 430 ALA A N 1
ATOM 3511 C CA . ALA A 1 430 ? -12.646 3.187 44.506 1.00 92.69 430 ALA A CA 1
ATOM 3512 C C . ALA A 1 430 ? -13.752 4.131 45.007 1.00 92.69 430 ALA A C 1
ATOM 3514 O O . ALA A 1 430 ? -14.358 4.853 44.214 1.00 92.69 430 ALA A O 1
ATOM 3515 N N . ALA A 1 431 ? -13.999 4.164 46.317 1.00 91.75 431 ALA A N 1
ATOM 3516 C CA . ALA A 1 431 ? -15.062 4.964 46.915 1.00 91.75 431 ALA A CA 1
ATOM 3517 C C . ALA A 1 431 ? -14.800 6.473 46.785 1.00 91.75 431 ALA A C 1
ATOM 3519 O O . ALA A 1 431 ? -15.732 7.224 46.505 1.00 91.75 431 ALA A O 1
ATOM 3520 N N . ILE A 1 432 ? -13.542 6.918 46.912 1.00 92.69 432 ILE A N 1
ATOM 3521 C CA . ILE A 1 432 ? -13.155 8.318 46.677 1.00 92.69 432 ILE A CA 1
ATOM 3522 C C . ILE A 1 432 ? -13.252 8.661 45.187 1.00 92.69 432 ILE A C 1
ATOM 3524 O O . ILE A 1 432 ? -13.827 9.688 44.834 1.00 92.69 432 ILE A O 1
ATOM 3528 N N . GLY A 1 433 ? -12.726 7.807 44.303 1.00 92.44 433 GLY A N 1
ATOM 3529 C CA . GLY A 1 433 ? -12.711 8.078 42.864 1.00 92.44 433 GLY A CA 1
ATOM 3530 C C . GLY A 1 433 ? -14.106 8.140 42.236 1.00 92.44 433 GLY A C 1
ATOM 3531 O O . GLY A 1 433 ? -14.324 8.934 41.326 1.00 92.44 433 GLY A O 1
ATOM 3532 N N . TYR A 1 434 ? -15.066 7.362 42.746 1.00 94.75 434 TYR A N 1
ATOM 3533 C CA . TYR A 1 434 ? -16.470 7.402 42.315 1.00 94.75 434 TYR A CA 1
ATOM 3534 C C . TYR A 1 434 ? -17.371 8.282 43.194 1.00 94.75 434 TYR A C 1
ATOM 3536 O O . TYR A 1 434 ? -18.565 8.391 42.906 1.00 94.75 434 TYR A O 1
ATOM 3544 N N . ALA A 1 435 ? -16.840 8.948 44.227 1.00 93.19 435 ALA A N 1
ATOM 3545 C CA . ALA A 1 435 ? -17.624 9.749 45.171 1.00 93.19 435 ALA A CA 1
ATOM 3546 C C . ALA A 1 435 ? -18.609 10.742 44.515 1.00 93.19 435 ALA A C 1
ATOM 3548 O O . ALA A 1 435 ? -19.749 10.806 44.984 1.00 93.19 435 ALA A O 1
ATOM 3549 N N . PRO A 1 436 ? -18.263 11.455 43.418 1.00 93.69 436 PRO A N 1
ATOM 3550 C CA . PRO A 1 436 ? -19.204 12.347 42.736 1.00 93.69 436 PRO A CA 1
ATOM 3551 C C . PRO A 1 436 ? -20.476 11.654 42.225 1.00 93.69 436 PRO A C 1
ATOM 3553 O O . PRO A 1 436 ? -21.542 12.261 42.229 1.00 93.69 436 PRO A O 1
ATOM 3556 N N . LEU A 1 437 ? -20.393 10.383 41.813 1.00 93.31 437 LEU A N 1
ATOM 3557 C CA . LEU A 1 437 ? -21.547 9.594 41.359 1.00 93.31 437 LEU A CA 1
ATOM 3558 C C . LEU A 1 437 ? -22.205 8.796 42.496 1.00 93.31 437 LEU A C 1
ATOM 3560 O O . LEU A 1 437 ? -23.406 8.522 42.449 1.00 93.31 437 LEU A O 1
ATOM 3564 N N . ILE A 1 438 ? -21.436 8.409 43.518 1.00 92.69 438 ILE A N 1
ATOM 3565 C CA . ILE A 1 438 ? -21.945 7.649 44.667 1.00 92.69 438 ILE A CA 1
ATOM 3566 C C . ILE A 1 438 ? -22.738 8.564 45.596 1.00 92.69 438 ILE A C 1
ATOM 3568 O O . ILE A 1 438 ? -23.909 8.292 45.840 1.00 92.69 438 ILE A O 1
ATOM 3572 N N . PHE A 1 439 ? -22.132 9.644 46.085 1.00 90.50 439 PHE A N 1
ATOM 3573 C CA . PHE A 1 439 ? -22.708 10.474 47.148 1.00 90.50 439 PHE A CA 1
ATOM 3574 C C . PHE A 1 439 ? -23.376 11.744 46.626 1.00 90.50 439 PHE A C 1
ATOM 3576 O O . PHE A 1 439 ? -24.331 12.220 47.228 1.00 90.50 439 PHE A O 1
ATOM 3583 N N . ASN A 1 440 ? -22.919 12.272 45.488 1.00 88.06 440 ASN A N 1
ATOM 3584 C CA . ASN A 1 440 ? -23.377 13.563 44.977 1.00 88.06 440 ASN A CA 1
ATOM 3585 C C . ASN A 1 440 ? -24.284 13.399 43.745 1.00 88.06 440 ASN A C 1
ATOM 3587 O O . ASN A 1 440 ? -24.180 14.174 42.796 1.00 88.06 440 ASN A O 1
ATOM 3591 N N . LEU A 1 441 ? -25.149 12.385 43.712 1.00 87.44 441 LEU A N 1
ATOM 3592 C CA . LEU A 1 441 ? -26.059 12.169 42.587 1.00 87.44 441 LEU A CA 1
ATOM 3593 C C . LEU A 1 441 ? -27.519 12.251 43.035 1.00 87.44 441 LEU A C 1
ATOM 3595 O O . LEU A 1 441 ? -28.064 11.291 43.575 1.00 87.44 441 LEU A O 1
ATOM 3599 N N . ASP A 1 442 ? -28.146 13.397 42.774 1.00 84.62 442 ASP A N 1
ATOM 3600 C CA . ASP A 1 442 ? -29.548 13.635 43.120 1.00 84.62 442 ASP A CA 1
ATOM 3601 C C . ASP A 1 442 ? -30.496 12.845 42.214 1.00 84.62 442 ASP A C 1
ATOM 3603 O O . ASP A 1 442 ? -30.273 12.715 41.006 1.00 84.62 442 ASP A O 1
ATOM 3607 N N . THR A 1 443 ? -31.617 12.374 42.767 1.00 84.62 443 THR A N 1
ATOM 3608 C CA . THR A 1 443 ? -32.628 11.644 41.987 1.00 84.62 443 THR A CA 1
ATOM 3609 C C . THR A 1 443 ? -33.233 12.486 40.871 1.00 84.62 443 THR A C 1
ATOM 3611 O O . THR A 1 443 ? -33.600 11.932 39.843 1.00 84.62 443 THR A O 1
ATOM 3614 N N . ASP A 1 444 ? -33.301 13.808 41.019 1.00 87.12 444 ASP A N 1
ATOM 3615 C CA . ASP A 1 444 ? -33.872 14.712 40.011 1.00 87.12 444 ASP A CA 1
ATOM 3616 C C . ASP A 1 444 ? -32.818 15.290 39.044 1.00 87.12 444 ASP A C 1
ATOM 3618 O O . ASP A 1 444 ? -33.147 16.138 38.209 1.00 87.12 444 ASP A O 1
ATOM 3622 N N . CYS A 1 445 ? -31.562 14.820 39.118 1.00 89.38 445 CYS A N 1
ATOM 3623 C CA . CYS A 1 445 ? -30.474 15.309 38.272 1.00 89.38 445 CYS A CA 1
ATOM 3624 C C . CYS A 1 445 ? -30.791 15.125 36.783 1.00 89.38 445 CYS A C 1
ATOM 3626 O O . CYS A 1 445 ? -31.317 14.094 36.353 1.00 89.38 445 CYS A O 1
ATOM 3628 N N . ASN A 1 446 ? -30.492 16.141 35.975 1.00 89.94 446 ASN A N 1
ATOM 3629 C CA . ASN A 1 446 ? -30.646 16.062 34.526 1.00 89.94 446 ASN A CA 1
ATOM 3630 C C . ASN A 1 446 ? -29.358 15.536 33.859 1.00 89.94 446 ASN A C 1
ATOM 3632 O O . ASN A 1 446 ? -28.330 15.345 34.508 1.00 89.94 446 ASN A O 1
ATOM 3636 N N . TYR A 1 447 ? -29.389 15.314 32.540 1.00 88.38 447 TYR A N 1
ATOM 3637 C CA . TYR A 1 447 ? -28.221 14.775 31.829 1.00 88.38 447 TYR A CA 1
ATOM 3638 C C . TYR A 1 447 ? -26.951 15.636 31.933 1.00 88.38 447 TYR A C 1
ATOM 3640 O O . TYR A 1 447 ? -25.859 15.082 31.861 1.00 88.38 447 TYR A O 1
ATOM 3648 N N . LYS A 1 448 ? -27.062 16.967 32.053 1.00 90.44 448 LYS A N 1
ATOM 3649 C CA . LYS A 1 448 ? -25.897 17.852 32.193 1.00 90.44 448 LYS A CA 1
ATOM 3650 C C . LYS A 1 448 ? -25.265 17.678 33.560 1.00 90.44 448 LYS A C 1
ATOM 3652 O O . LYS A 1 448 ? -24.074 17.413 33.618 1.00 90.44 448 LYS A O 1
ATOM 3657 N N . ASP A 1 449 ? -26.077 17.729 34.611 1.00 91.12 449 ASP A N 1
ATOM 3658 C CA . ASP A 1 449 ? -25.618 17.541 35.988 1.00 91.12 449 ASP A CA 1
ATOM 3659 C C . ASP A 1 449 ? -24.934 16.169 36.135 1.00 91.12 449 ASP A C 1
ATOM 3661 O O . ASP A 1 449 ? -23.861 16.050 36.721 1.00 91.12 449 ASP A O 1
ATOM 3665 N N . PHE A 1 450 ? -25.513 15.127 35.523 1.00 92.44 450 PHE A N 1
ATOM 3666 C CA . PHE A 1 450 ? -24.913 13.794 35.485 1.00 92.44 450 PHE A CA 1
ATOM 3667 C C . PHE A 1 450 ? -23.552 13.782 34.772 1.00 92.44 450 PHE A C 1
ATOM 3669 O O . PHE A 1 450 ? -22.601 13.176 35.267 1.00 92.44 450 PHE A O 1
ATOM 3676 N N . LEU A 1 451 ? -23.441 14.437 33.611 1.00 91.69 451 LEU A N 1
ATOM 3677 C CA . LEU A 1 451 ? -22.184 14.504 32.860 1.00 91.69 451 LEU A CA 1
ATOM 3678 C C . LEU A 1 451 ? -21.112 15.320 33.590 1.00 91.69 451 LEU A C 1
ATOM 3680 O O . LEU A 1 451 ? -19.953 14.924 33.553 1.00 91.69 451 LEU A O 1
ATOM 3684 N N . GLU A 1 452 ? -21.485 16.384 34.300 1.00 92.00 452 GLU A N 1
ATOM 3685 C CA . GLU A 1 452 ? -20.562 17.149 35.149 1.00 92.00 452 GLU A CA 1
ATOM 3686 C C . GLU A 1 452 ? -19.979 16.268 36.264 1.00 92.00 452 GLU A C 1
ATOM 3688 O O . GLU A 1 452 ? -18.764 16.238 36.462 1.00 92.00 452 GLU A O 1
ATOM 3693 N N . ARG A 1 453 ? -20.810 15.451 36.928 1.00 93.38 453 ARG A N 1
ATOM 3694 C CA . ARG A 1 453 ? -20.328 14.481 37.929 1.00 93.38 453 ARG A CA 1
ATOM 3695 C C . ARG A 1 453 ? -19.485 13.370 37.306 1.00 93.38 453 ARG A C 1
ATOM 3697 O O . ARG A 1 453 ? -18.526 12.904 37.920 1.00 93.38 453 ARG A O 1
ATOM 3704 N N . CYS A 1 454 ? -19.803 12.954 36.081 1.00 92.62 454 CYS A N 1
ATOM 3705 C CA . CYS A 1 454 ? -18.966 12.017 35.338 1.00 92.62 454 CYS A CA 1
ATOM 3706 C C . CYS A 1 454 ? -17.595 12.610 35.004 1.00 92.62 454 CYS A C 1
ATOM 3708 O O . CYS A 1 454 ? -16.609 11.890 35.108 1.00 92.62 454 CYS A O 1
ATOM 3710 N N . ASP A 1 455 ? -17.514 13.893 34.640 1.00 92.00 455 ASP A N 1
ATOM 3711 C CA . ASP A 1 455 ? -16.240 14.565 34.367 1.00 92.00 455 ASP A CA 1
ATOM 3712 C C . ASP A 1 455 ? -15.330 14.550 35.608 1.00 92.00 455 ASP A C 1
ATOM 3714 O O . ASP A 1 455 ? -14.135 14.280 35.487 1.00 92.00 455 ASP A O 1
ATOM 3718 N N . GLU A 1 456 ? -15.883 14.733 36.812 1.00 92.44 456 GLU A N 1
ATOM 3719 C CA . GLU A 1 456 ? -15.130 14.602 38.069 1.00 92.44 456 GLU A CA 1
ATOM 3720 C C . GLU A 1 456 ? -14.572 13.180 38.272 1.00 92.44 456 GLU A C 1
ATOM 3722 O O . GLU A 1 456 ? -13.386 13.015 38.569 1.00 92.44 456 GLU A O 1
ATOM 3727 N N . VAL A 1 457 ? -15.387 12.144 38.041 1.00 93.56 457 VAL A N 1
ATOM 3728 C CA . VAL A 1 457 ? -14.937 10.739 38.113 1.00 93.56 457 VAL A CA 1
ATOM 3729 C C . VAL A 1 457 ? -13.913 10.424 37.024 1.00 93.56 457 VAL A C 1
ATOM 3731 O O . VAL A 1 457 ? -12.959 9.681 37.251 1.00 93.56 457 VAL A O 1
ATOM 3734 N N . TRP A 1 458 ? -14.062 10.990 35.829 1.00 93.56 458 TRP A N 1
ATOM 3735 C CA . TRP A 1 458 ? -13.115 10.777 34.741 1.00 93.56 458 TRP A CA 1
ATOM 3736 C C . TRP A 1 458 ? -11.767 11.453 34.998 1.00 93.56 458 TRP A C 1
ATOM 3738 O O . TRP A 1 458 ? -10.745 10.872 34.648 1.00 93.56 458 TRP A O 1
ATOM 3748 N N . ASN A 1 459 ? -11.734 12.596 35.686 1.00 92.56 459 ASN A N 1
ATOM 3749 C CA . ASN A 1 459 ? -10.477 13.188 36.155 1.00 92.56 459 ASN A CA 1
ATOM 3750 C C . ASN A 1 459 ? -9.756 12.258 37.153 1.00 92.56 459 ASN A C 1
ATOM 3752 O O . ASN A 1 459 ? -8.528 12.116 37.113 1.00 92.56 459 ASN A O 1
ATOM 3756 N N . ALA A 1 460 ? -10.514 11.573 38.019 1.00 91.12 460 ALA A N 1
ATOM 3757 C CA . ALA A 1 460 ? -9.968 10.550 38.910 1.00 91.12 460 ALA A CA 1
ATOM 3758 C C . ALA A 1 460 ? -9.486 9.307 38.136 1.00 91.12 460 ALA A C 1
ATOM 3760 O O . ALA A 1 460 ? -8.424 8.769 38.442 1.00 91.12 460 ALA A O 1
ATOM 3761 N N . LEU A 1 461 ? -10.209 8.890 37.091 1.00 91.88 461 LEU A N 1
ATOM 3762 C CA . LEU A 1 461 ? -9.831 7.785 36.201 1.00 91.88 461 LEU A CA 1
ATOM 3763 C C . LEU A 1 461 ? -8.546 8.070 35.409 1.00 91.88 461 LEU A C 1
ATOM 3765 O O . LEU A 1 461 ? -7.736 7.166 35.207 1.00 91.88 461 LEU A O 1
ATOM 3769 N N . ASP A 1 462 ? -8.352 9.309 34.959 1.00 90.69 462 ASP A N 1
ATOM 3770 C CA . ASP A 1 462 ? -7.130 9.718 34.260 1.00 90.69 462 ASP A CA 1
ATOM 3771 C C . ASP A 1 462 ? -5.908 9.665 35.195 1.00 90.69 462 ASP A C 1
ATOM 3773 O O . ASP A 1 462 ? -4.808 9.325 34.756 1.00 90.69 462 ASP A O 1
ATOM 3777 N N . SER A 1 463 ? -6.114 9.921 36.493 1.00 91.12 463 SER A N 1
ATOM 3778 C CA . SER A 1 463 ? -5.085 9.799 37.537 1.00 91.12 463 SER A CA 1
ATOM 3779 C C . SER A 1 463 ? -4.852 8.346 37.976 1.00 91.12 463 SER A C 1
ATOM 3781 O O . SER A 1 463 ? -3.712 7.954 38.223 1.00 91.12 463 SER A O 1
ATOM 3783 N N . ASN A 1 464 ? -5.911 7.531 38.039 1.00 90.94 464 ASN A N 1
ATOM 3784 C CA . ASN A 1 464 ? -5.859 6.106 38.368 1.00 90.94 464 ASN A CA 1
ATOM 3785 C C . ASN A 1 464 ? -6.589 5.248 37.309 1.00 90.94 464 ASN A C 1
ATOM 3787 O O . ASN A 1 464 ? -7.789 4.979 37.430 1.00 90.94 464 ASN A O 1
ATOM 3791 N N . PRO A 1 465 ? -5.867 4.711 36.308 1.00 91.31 465 PRO A N 1
ATOM 3792 C CA . PRO A 1 465 ? -6.466 3.877 35.265 1.00 91.31 465 PRO A CA 1
ATOM 3793 C C . PRO A 1 465 ? -7.071 2.550 35.754 1.00 91.31 465 PRO A C 1
ATOM 3795 O O . PRO A 1 465 ? -7.839 1.927 35.016 1.00 91.31 465 PRO A O 1
ATOM 3798 N N . ASN A 1 466 ? -6.720 2.087 36.961 1.00 91.56 466 ASN A N 1
ATOM 3799 C CA . ASN A 1 466 ? -7.248 0.851 37.545 1.00 91.56 466 ASN A CA 1
ATOM 3800 C C . ASN A 1 466 ? -8.552 1.060 38.324 1.00 91.56 466 ASN A C 1
ATOM 3802 O O . ASN A 1 466 ? -9.182 0.072 38.699 1.00 91.56 466 ASN A O 1
ATOM 3806 N N . LEU A 1 467 ? -9.013 2.304 38.476 1.00 93.00 467 LEU A N 1
ATOM 3807 C CA . LEU A 1 467 ? -10.201 2.667 39.247 1.00 93.00 467 LEU A CA 1
ATOM 3808 C C . LEU A 1 467 ? -11.456 1.804 38.945 1.00 93.00 467 LEU A C 1
ATOM 3810 O O . LEU A 1 467 ? -12.124 1.375 39.885 1.00 93.00 467 LEU A O 1
ATOM 3814 N N . PRO A 1 468 ? -11.794 1.446 37.684 1.00 92.81 468 PRO A N 1
ATOM 3815 C CA . PRO A 1 468 ? -12.936 0.568 37.408 1.00 92.81 468 PRO A CA 1
ATOM 3816 C C . PRO A 1 468 ? -12.746 -0.876 37.895 1.00 92.81 468 PRO A C 1
ATOM 3818 O O . PRO A 1 468 ? -13.722 -1.521 38.264 1.00 92.81 468 PRO A O 1
ATOM 3821 N N . LYS A 1 469 ? -11.508 -1.389 37.891 1.00 92.25 469 LYS A N 1
ATOM 3822 C CA . LYS A 1 469 ? -11.189 -2.723 38.425 1.00 92.25 469 LYS A CA 1
ATOM 3823 C C . LYS A 1 469 ? -11.198 -2.727 39.949 1.00 92.25 469 LYS A C 1
ATOM 3825 O O . LYS A 1 469 ? -11.599 -3.722 40.546 1.00 92.25 469 LYS A O 1
ATOM 3830 N N . GLU A 1 470 ? -10.749 -1.634 40.562 1.00 91.81 470 GLU A N 1
ATOM 3831 C CA . GLU A 1 470 ? -10.801 -1.452 42.013 1.00 91.81 470 GLU A CA 1
ATOM 3832 C C . GLU A 1 470 ? -12.255 -1.486 42.490 1.00 91.81 470 GLU A C 1
ATOM 3834 O O . GLU A 1 470 ? -12.579 -2.306 43.341 1.00 91.81 470 GLU A O 1
ATOM 3839 N N . LEU A 1 471 ? -13.157 -0.734 41.841 1.00 93.19 471 LEU A N 1
ATOM 3840 C CA . LEU A 1 471 ? -14.591 -0.759 42.161 1.00 93.19 471 LEU A CA 1
ATOM 3841 C C . LEU A 1 471 ? -15.208 -2.159 42.019 1.00 93.19 471 LEU A C 1
ATOM 3843 O O . LEU A 1 471 ? -15.950 -2.605 42.891 1.00 93.19 471 LEU A O 1
ATOM 3847 N N . GLU A 1 472 ? -14.872 -2.877 40.948 1.00 92.56 472 GLU A N 1
ATOM 3848 C CA . GLU A 1 472 ? -15.316 -4.259 40.748 1.00 92.56 472 GLU A CA 1
ATOM 3849 C C . GLU A 1 472 ? -14.819 -5.193 41.862 1.00 92.56 472 GLU A C 1
ATOM 3851 O O . GLU A 1 472 ? -15.598 -5.971 42.412 1.00 92.56 472 GLU A O 1
ATOM 3856 N N . SER A 1 473 ? -13.542 -5.080 42.234 1.00 90.00 473 SER A N 1
ATOM 3857 C CA . SER A 1 473 ? -12.931 -5.884 43.300 1.00 90.00 473 SER A CA 1
ATOM 3858 C C . SER A 1 473 ? -13.558 -5.573 44.658 1.00 90.00 473 SER A C 1
ATOM 3860 O O . SER A 1 473 ? -13.863 -6.475 45.432 1.00 90.00 473 SER A O 1
ATOM 3862 N N . THR A 1 474 ? -13.814 -4.294 44.927 1.00 90.19 474 THR A N 1
ATOM 3863 C CA . THR A 1 474 ? -14.531 -3.836 46.114 1.00 90.19 474 THR A CA 1
ATOM 3864 C C . THR A 1 474 ? -15.955 -4.387 46.161 1.00 90.19 474 THR A C 1
ATOM 3866 O O . THR A 1 474 ? -16.404 -4.844 47.208 1.00 90.19 474 THR A O 1
ATOM 3869 N N . CYS A 1 475 ? -16.670 -4.396 45.033 1.00 90.88 475 CYS A N 1
ATOM 3870 C CA . CYS A 1 475 ? -18.033 -4.919 44.975 1.00 90.88 475 CYS A CA 1
ATOM 3871 C C . CYS A 1 475 ? -18.083 -6.421 45.296 1.00 90.88 475 CYS A C 1
ATOM 3873 O O . CYS A 1 475 ? -19.011 -6.874 45.961 1.00 90.88 475 CYS A O 1
ATOM 3875 N N . GLN A 1 476 ? -17.070 -7.189 44.883 1.00 89.31 476 GLN A N 1
ATOM 3876 C CA . GLN A 1 476 ? -16.933 -8.607 45.246 1.00 89.31 476 GLN A CA 1
ATOM 3877 C C . GLN A 1 476 ? -16.657 -8.810 46.745 1.00 89.31 476 GLN A C 1
ATOM 3879 O O . GLN A 1 476 ? -16.970 -9.862 47.295 1.00 89.31 476 GLN A O 1
ATOM 3884 N N . GLN A 1 477 ? -16.098 -7.802 47.415 1.00 88.56 477 GLN A N 1
ATOM 3885 C CA . GLN A 1 477 ? -15.745 -7.818 48.838 1.00 88.56 477 GLN A CA 1
ATOM 3886 C C . GLN A 1 477 ? -16.820 -7.183 49.734 1.00 88.56 477 GLN A C 1
ATOM 3888 O O . GLN A 1 477 ? -16.586 -6.977 50.924 1.00 88.56 477 GLN A O 1
ATOM 3893 N N . LEU A 1 478 ? -18.010 -6.895 49.198 1.00 88.75 478 LEU A N 1
ATOM 3894 C CA . LEU A 1 478 ? -19.083 -6.207 49.919 1.00 88.75 478 LEU A CA 1
ATOM 3895 C C . LEU A 1 478 ? -19.482 -6.900 51.234 1.00 88.75 478 LEU A C 1
ATOM 3897 O O . LEU A 1 478 ? -19.728 -6.224 52.229 1.00 88.75 478 LEU A O 1
ATOM 3901 N N . GLU A 1 479 ? -19.520 -8.233 51.270 1.00 85.62 479 GLU A N 1
ATOM 3902 C CA . GLU A 1 479 ? -19.855 -8.962 52.504 1.00 85.62 479 GLU A CA 1
ATOM 3903 C C . GLU A 1 479 ? -18.794 -8.788 53.592 1.00 85.62 479 GLU A C 1
ATOM 3905 O O . GLU 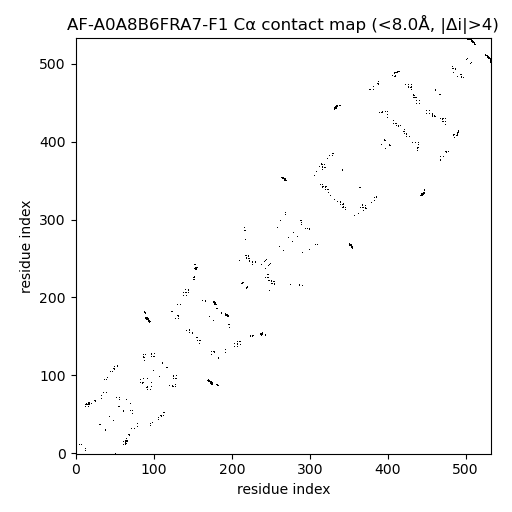A 1 479 ? -19.128 -8.598 54.758 1.00 85.62 479 GLU A O 1
ATOM 3910 N N . TRP A 1 480 ? -17.516 -8.750 53.212 1.00 86.44 480 TRP A N 1
ATOM 3911 C CA . TRP A 1 480 ? -16.439 -8.448 54.151 1.00 86.44 480 TRP A CA 1
ATOM 3912 C C . TRP A 1 480 ? -16.572 -7.019 54.708 1.00 86.44 480 TRP A C 1
ATOM 3914 O O . TRP A 1 480 ? -16.491 -6.829 55.919 1.00 86.44 480 TRP A O 1
ATOM 3924 N N . LEU A 1 481 ? -16.897 -6.031 53.863 1.00 86.25 481 LEU A N 1
ATOM 3925 C CA . LEU A 1 481 ? -17.141 -4.646 54.301 1.00 86.25 481 LEU A CA 1
ATOM 3926 C C . LEU A 1 481 ? -18.323 -4.536 55.281 1.00 86.25 481 LEU A C 1
ATOM 3928 O O . LEU A 1 481 ? -18.248 -3.792 56.257 1.00 86.25 481 LEU A O 1
ATOM 3932 N N . LYS A 1 482 ? -19.397 -5.311 55.072 1.00 85.75 482 LYS A N 1
ATOM 3933 C CA . LYS A 1 482 ? -20.537 -5.381 56.006 1.00 85.75 482 LYS A CA 1
ATOM 3934 C C . LYS A 1 482 ? -20.155 -5.976 57.362 1.00 85.75 482 LYS A C 1
ATOM 3936 O O . LYS A 1 482 ? -20.701 -5.560 58.380 1.00 85.75 482 LYS A O 1
ATOM 3941 N N . ILE A 1 483 ? -19.247 -6.953 57.393 1.00 81.88 483 ILE A N 1
ATOM 3942 C CA . ILE A 1 483 ? -18.744 -7.530 58.649 1.00 81.88 483 ILE A CA 1
ATOM 3943 C C . ILE A 1 483 ? -17.925 -6.483 59.414 1.00 81.88 483 ILE A C 1
ATOM 3945 O O . ILE A 1 483 ? -18.133 -6.321 60.614 1.00 81.88 483 ILE A O 1
ATOM 3949 N N . VAL A 1 484 ? -17.063 -5.737 58.716 1.00 81.75 484 VAL A N 1
ATOM 3950 C CA . VAL A 1 484 ? -16.266 -4.636 59.290 1.00 81.75 484 VAL A CA 1
ATOM 3951 C C . VAL A 1 484 ? -17.152 -3.510 59.840 1.00 81.75 484 VAL A C 1
ATOM 3953 O O . VAL A 1 484 ? -16.873 -2.960 60.902 1.00 81.75 484 VAL A O 1
ATOM 3956 N N . GLU A 1 485 ? -18.256 -3.186 59.160 1.00 81.81 485 GLU A N 1
ATOM 3957 C CA . GLU A 1 485 ? -19.234 -2.206 59.657 1.00 81.81 485 GLU A CA 1
ATOM 3958 C C . GLU A 1 485 ? -19.873 -2.656 60.975 1.00 81.81 485 GLU A C 1
ATOM 3960 O O . GLU A 1 485 ? -19.903 -1.892 61.939 1.00 81.81 485 GLU A O 1
ATOM 3965 N N . LYS A 1 486 ? -20.322 -3.914 61.046 1.00 78.69 486 LYS A N 1
ATOM 3966 C CA . LYS A 1 486 ? -20.958 -4.483 62.245 1.00 78.69 486 LYS A CA 1
ATOM 3967 C C . LYS A 1 486 ? -19.994 -4.684 63.413 1.00 78.69 486 LYS A C 1
ATOM 3969 O O . LYS A 1 486 ? -20.432 -4.693 64.561 1.00 78.69 486 LYS A O 1
ATOM 3974 N N . SER A 1 487 ? -18.705 -4.880 63.142 1.00 70.94 487 SER A N 1
ATOM 3975 C CA . SER A 1 487 ? -17.694 -5.118 64.174 1.00 70.94 487 SER A CA 1
ATOM 3976 C C . SER A 1 487 ? -17.162 -3.836 64.822 1.00 70.94 487 SER A C 1
ATOM 3978 O O . SER A 1 487 ? -16.439 -3.934 65.813 1.00 70.94 487 SER A O 1
ATOM 3980 N N . HIS A 1 488 ? -17.495 -2.650 64.289 1.00 67.19 488 HIS A N 1
ATOM 3981 C CA . HIS A 1 488 ? -17.023 -1.344 64.771 1.00 67.19 488 HIS A CA 1
ATOM 3982 C C . HIS A 1 488 ? -15.500 -1.269 65.002 1.00 67.19 488 HIS A C 1
ATOM 3984 O O . HIS A 1 488 ? -15.043 -0.628 65.948 1.00 67.19 488 HIS A O 1
ATOM 3990 N N . GLY A 1 489 ? -14.692 -1.923 64.163 1.00 58.91 489 GLY A N 1
ATOM 3991 C CA . GLY A 1 489 ? -13.234 -1.910 64.330 1.00 58.91 489 GLY A CA 1
ATOM 3992 C C . GLY A 1 489 ? -12.671 -3.004 65.246 1.00 58.91 489 GLY A C 1
ATOM 3993 O O . GLY A 1 489 ? -11.469 -3.018 65.491 1.00 58.91 489 GLY A O 1
ATOM 3994 N N . SER A 1 490 ? -13.498 -3.912 65.784 1.00 59.38 490 SER A N 1
ATOM 3995 C CA . SER A 1 490 ? -13.026 -4.989 66.664 1.00 59.38 490 SER A CA 1
ATOM 3996 C C . SER A 1 490 ? -12.453 -6.173 65.875 1.00 59.38 490 SER A C 1
ATOM 3998 O O . SER A 1 490 ? -13.162 -6.854 65.124 1.00 59.38 490 SER A O 1
ATOM 4000 N N . VAL A 1 491 ? -11.165 -6.449 66.096 1.00 58.78 491 VAL A N 1
ATOM 4001 C CA . VAL A 1 491 ? -10.414 -7.572 65.497 1.00 58.78 491 VAL A CA 1
ATOM 4002 C C . VAL A 1 491 ? -10.954 -8.936 65.964 1.00 58.78 491 VAL A C 1
ATOM 4004 O O . VAL A 1 491 ? -10.932 -9.921 65.227 1.00 58.78 491 VAL A O 1
ATOM 4007 N N . GLU A 1 492 ? -11.503 -9.010 67.178 1.00 57.81 492 GLU A N 1
ATOM 4008 C CA . GLU A 1 492 ? -12.007 -10.261 67.763 1.00 57.81 492 GLU A CA 1
ATOM 4009 C C . GLU A 1 492 ? -13.319 -10.719 67.104 1.00 57.81 492 GLU A C 1
ATOM 4011 O O . GLU A 1 492 ? -13.504 -11.902 66.821 1.00 57.81 492 GLU A O 1
ATOM 4016 N N . VAL A 1 493 ? -14.213 -9.775 66.793 1.00 59.06 493 VAL A N 1
ATOM 4017 C CA . VAL A 1 493 ? -15.526 -10.051 66.179 1.00 59.06 493 VAL A CA 1
ATOM 4018 C C . VAL A 1 493 ? -15.387 -10.388 64.692 1.00 59.06 493 VAL A C 1
ATOM 4020 O O . VAL A 1 493 ? -16.090 -11.260 64.183 1.00 59.06 493 VAL A O 1
ATOM 4023 N N . THR A 1 494 ? -14.454 -9.738 63.994 1.00 60.03 494 THR A N 1
ATOM 4024 C CA . THR A 1 494 ? -14.140 -10.021 62.581 1.00 60.03 494 THR A CA 1
ATOM 4025 C C . THR A 1 494 ? -13.491 -11.393 62.409 1.00 60.03 494 THR A C 1
ATOM 4027 O O . THR A 1 494 ? -13.899 -12.144 61.522 1.00 60.03 494 THR A O 1
ATOM 4030 N N . SER A 1 495 ? -12.571 -11.767 63.304 1.00 65.12 495 SER A N 1
ATOM 4031 C CA . SER A 1 495 ? -11.963 -13.106 63.337 1.00 65.12 495 SER A CA 1
ATOM 4032 C C . SER A 1 495 ? -13.001 -14.204 63.604 1.00 65.12 495 SER A C 1
ATOM 4034 O O . SER A 1 495 ? -12.970 -15.261 62.971 1.00 65.12 495 SER A O 1
ATOM 4036 N N . LEU A 1 496 ? -13.962 -13.949 64.502 1.00 65.56 496 LEU A N 1
ATOM 4037 C CA . LEU A 1 496 ? -15.053 -14.881 64.794 1.00 65.56 496 LEU A CA 1
ATOM 4038 C C . LEU A 1 496 ? -15.993 -15.053 63.588 1.00 65.56 496 LEU A C 1
ATOM 4040 O O . LEU A 1 496 ? -16.303 -16.179 63.210 1.00 65.56 496 LEU A O 1
ATOM 4044 N N . ALA A 1 497 ? -16.386 -13.955 62.936 1.00 65.25 497 ALA A N 1
ATOM 4045 C CA . ALA A 1 497 ? -17.237 -13.989 61.747 1.00 65.25 497 ALA A CA 1
ATOM 4046 C C . ALA A 1 497 ? -16.543 -14.659 60.544 1.00 65.25 497 ALA A C 1
ATOM 4048 O O . ALA A 1 497 ? -17.185 -15.382 59.783 1.00 65.25 497 ALA A O 1
ATOM 4049 N N . GLN A 1 498 ? -15.227 -14.472 60.380 1.00 66.75 498 GLN A N 1
ATOM 4050 C CA . GLN A 1 498 ? -14.440 -15.217 59.393 1.00 66.75 498 GLN A CA 1
ATOM 4051 C C . GLN A 1 498 ? -14.414 -16.715 59.708 1.00 66.75 498 GLN A C 1
ATOM 4053 O O . GLN A 1 498 ? -14.601 -17.522 58.800 1.00 66.75 498 GLN A O 1
ATOM 4058 N N . ALA A 1 499 ? -14.238 -17.101 60.976 1.00 75.94 499 ALA A N 1
ATOM 4059 C CA . ALA A 1 499 ? -14.310 -18.502 61.383 1.00 75.94 499 ALA A CA 1
ATOM 4060 C C . ALA A 1 499 ? -15.701 -19.104 61.111 1.00 75.94 499 ALA A C 1
ATOM 4062 O O . ALA A 1 499 ? -15.798 -20.227 60.619 1.00 75.94 499 ALA A O 1
ATOM 4063 N N . GLU A 1 500 ? -16.780 -18.357 61.356 1.00 72.69 500 GLU A N 1
ATOM 4064 C CA . GLU A 1 500 ? -18.150 -18.768 61.021 1.00 72.69 500 GLU A CA 1
ATOM 4065 C C . GLU A 1 500 ? -18.366 -18.914 59.508 1.00 72.69 500 GLU A C 1
ATOM 4067 O O . GLU A 1 500 ? -18.920 -19.921 59.071 1.00 72.69 500 GLU A O 1
ATOM 4072 N N . ALA A 1 501 ? -17.882 -17.971 58.694 1.00 71.56 501 ALA A N 1
ATOM 4073 C CA . ALA A 1 501 ? -17.976 -18.047 57.235 1.00 71.56 501 ALA A CA 1
ATOM 4074 C C . ALA A 1 501 ? -17.176 -19.228 56.663 1.00 71.56 501 ALA A C 1
ATOM 4076 O O . ALA A 1 501 ? -17.670 -19.947 55.792 1.00 71.56 501 ALA A O 1
ATOM 4077 N N . ILE A 1 502 ? -15.970 -19.473 57.191 1.00 76.25 502 ILE A N 1
ATOM 4078 C CA . ILE A 1 502 ? -15.171 -20.657 56.858 1.00 76.25 502 ILE A CA 1
ATOM 4079 C C . ILE A 1 502 ? -15.918 -21.924 57.260 1.00 76.25 502 ILE A C 1
ATOM 4081 O O . ILE A 1 502 ? -15.881 -22.877 56.501 1.00 76.25 502 ILE A O 1
ATOM 4085 N N . ASN A 1 503 ? -16.614 -21.952 58.398 1.00 78.44 503 ASN A N 1
ATOM 4086 C CA . ASN A 1 503 ? -17.391 -23.119 58.815 1.00 78.44 503 ASN A CA 1
ATOM 4087 C C . ASN A 1 503 ? -18.642 -23.352 57.953 1.00 78.44 503 ASN A C 1
ATOM 4089 O O . ASN A 1 503 ? -19.023 -24.506 57.768 1.00 78.44 503 ASN A O 1
ATOM 4093 N N . TYR A 1 504 ? -19.252 -22.291 57.420 1.00 72.62 504 TYR A N 1
ATOM 4094 C CA . TYR A 1 504 ? -20.507 -22.354 56.665 1.00 72.62 504 TYR A CA 1
ATOM 4095 C C . TYR A 1 504 ? -20.323 -22.633 55.161 1.00 72.62 504 TYR A C 1
ATOM 4097 O O . TYR A 1 504 ? -21.122 -23.347 54.569 1.00 72.62 504 TYR A O 1
ATOM 4105 N N . ASP A 1 505 ? -19.285 -22.088 54.513 1.00 71.56 505 ASP A N 1
ATOM 4106 C CA . ASP A 1 505 ? -19.084 -22.257 53.054 1.00 71.56 505 ASP A CA 1
ATOM 4107 C C . ASP A 1 505 ? -17.603 -22.362 52.635 1.00 71.56 505 ASP A C 1
ATOM 4109 O O . ASP A 1 505 ? -17.261 -22.303 51.452 1.00 71.56 505 ASP A O 1
ATOM 4113 N N . GLY A 1 506 ? -16.694 -22.532 53.597 1.00 75.94 506 GLY A N 1
ATOM 4114 C CA . GLY A 1 506 ? -15.278 -22.741 53.331 1.00 75.94 506 GLY A CA 1
ATOM 4115 C C . GLY A 1 506 ? -15.006 -24.040 52.571 1.00 75.94 506 GLY A C 1
ATOM 4116 O O . GLY A 1 506 ? -15.747 -25.021 52.629 1.00 75.94 506 GLY A O 1
ATOM 4117 N N . THR A 1 507 ? -13.901 -24.070 51.830 1.00 79.06 507 THR A N 1
ATOM 4118 C CA . THR A 1 507 ? -13.405 -25.296 51.196 1.00 79.06 507 THR A CA 1
ATOM 4119 C C . THR A 1 507 ? -11.943 -25.493 51.564 1.00 79.06 507 THR A C 1
ATOM 4121 O O . THR A 1 507 ? -11.099 -24.646 51.278 1.00 79.06 507 THR A O 1
ATOM 4124 N N . TYR A 1 508 ? -11.638 -26.617 52.204 1.00 77.12 508 TYR A N 1
ATOM 4125 C CA . TYR A 1 508 ? -10.272 -27.016 52.513 1.00 77.12 508 TYR A CA 1
ATOM 4126 C C . TYR A 1 508 ? -9.678 -27.774 51.334 1.00 77.12 508 TYR A C 1
ATOM 4128 O O . TYR A 1 508 ? -10.239 -28.778 50.896 1.00 77.12 508 TYR A O 1
ATOM 4136 N N . HIS A 1 509 ? -8.518 -27.327 50.860 1.00 71.94 509 HIS A N 1
ATOM 4137 C CA . HIS A 1 509 ? -7.743 -28.020 49.838 1.00 71.94 509 HIS A CA 1
ATOM 4138 C C . HIS A 1 509 ? -6.529 -28.685 50.483 1.00 71.94 509 HIS A C 1
ATOM 4140 O O . HIS A 1 509 ? -5.670 -28.005 51.044 1.00 71.94 509 HIS A O 1
ATOM 4146 N N . ILE A 1 510 ? -6.451 -30.013 50.399 1.00 73.06 510 ILE A N 1
ATOM 4147 C CA . ILE A 1 510 ? -5.313 -30.791 50.894 1.00 73.06 510 ILE A CA 1
ATOM 4148 C C . ILE A 1 510 ? -4.539 -31.316 49.688 1.00 73.06 510 ILE A C 1
ATOM 4150 O O . ILE A 1 510 ? -5.084 -32.031 48.849 1.00 73.06 510 ILE A O 1
ATOM 4154 N N . GLY A 1 511 ? -3.262 -30.946 49.602 1.00 72.38 511 GLY A N 1
ATOM 4155 C CA . GLY A 1 511 ? -2.364 -31.351 48.526 1.00 72.38 511 GLY A CA 1
ATOM 4156 C C . GLY A 1 511 ? -0.902 -31.048 48.853 1.00 72.38 511 GLY A C 1
ATOM 4157 O O . GLY A 1 511 ? -0.595 -30.374 49.836 1.00 72.38 511 GLY A O 1
ATOM 4158 N N . VAL A 1 512 ? 0.013 -31.558 48.027 1.00 69.69 512 VAL A N 1
ATOM 4159 C CA . VAL A 1 512 ? 1.461 -31.356 48.188 1.00 69.69 512 VAL A CA 1
ATOM 4160 C C . VAL A 1 512 ? 1.867 -30.001 47.598 1.00 69.69 512 VAL A C 1
ATOM 4162 O O . VAL A 1 512 ? 1.491 -29.659 46.475 1.00 69.69 512 VAL A O 1
ATOM 4165 N N . ARG A 1 513 ? 2.636 -29.210 48.355 1.00 57.62 513 ARG A N 1
ATOM 4166 C CA . ARG A 1 513 ? 3.119 -27.887 47.932 1.00 57.62 513 ARG A CA 1
ATOM 4167 C C . ARG A 1 513 ? 4.105 -28.052 46.766 1.00 57.62 513 ARG A C 1
ATOM 4169 O O . ARG A 1 513 ? 5.093 -28.769 46.893 1.00 57.62 513 ARG A O 1
ATOM 4176 N N . LYS A 1 514 ? 3.844 -27.391 45.630 1.00 57.91 514 LYS A N 1
ATOM 4177 C CA . LYS A 1 514 ? 4.639 -27.542 44.391 1.00 57.91 514 LYS A CA 1
ATOM 4178 C C . LYS A 1 514 ? 6.122 -27.175 44.538 1.00 57.91 514 LYS A C 1
ATOM 4180 O O . LYS A 1 514 ? 6.929 -27.683 43.772 1.00 57.91 514 LYS A O 1
ATOM 4185 N N . ASP A 1 515 ? 6.488 -26.386 45.546 1.00 56.00 515 ASP A N 1
ATOM 4186 C CA . ASP A 1 515 ? 7.879 -25.985 45.807 1.00 56.00 515 ASP A CA 1
ATOM 4187 C C . ASP A 1 515 ? 8.730 -27.092 46.468 1.00 56.00 515 ASP A C 1
ATOM 4189 O O . ASP A 1 515 ? 9.892 -26.869 46.794 1.00 56.00 515 ASP A O 1
ATOM 4193 N N . SER A 1 516 ? 8.161 -28.279 46.717 1.00 52.31 516 SER A N 1
ATOM 4194 C CA . SER A 1 516 ? 8.807 -29.372 47.466 1.00 52.31 516 SER A CA 1
ATOM 4195 C C . SER A 1 516 ? 8.982 -30.667 46.663 1.00 52.31 516 SER A C 1
ATOM 4197 O O . SER A 1 516 ? 9.354 -31.688 47.235 1.00 52.31 516 SER A O 1
ATOM 4199 N N . ILE A 1 517 ? 8.712 -30.653 45.354 1.00 53.03 517 ILE A N 1
ATOM 4200 C CA . ILE A 1 517 ? 8.830 -31.844 44.503 1.00 53.03 517 ILE A CA 1
ATOM 4201 C C . ILE A 1 517 ? 10.193 -31.813 43.803 1.00 53.03 517 ILE A C 1
ATOM 4203 O O . ILE A 1 517 ? 10.367 -31.124 42.800 1.00 53.03 517 ILE A O 1
ATOM 4207 N N . HIS A 1 518 ? 11.163 -32.568 44.327 1.00 50.34 518 HIS A N 1
ATOM 4208 C CA . HIS A 1 518 ? 12.281 -33.029 43.506 1.00 50.34 518 HIS A CA 1
ATOM 4209 C C . HIS A 1 518 ? 11.747 -34.059 42.504 1.00 50.34 518 HIS A C 1
ATOM 4211 O O . HIS A 1 518 ? 10.986 -34.956 42.870 1.00 50.34 518 HIS A O 1
ATOM 4217 N N . GLU A 1 519 ? 12.106 -33.878 41.234 1.00 48.38 519 GLU A N 1
ATOM 4218 C CA . GLU A 1 519 ? 11.787 -34.771 40.121 1.00 48.38 519 GLU A CA 1
ATOM 4219 C C . GLU A 1 519 ? 12.308 -36.184 40.401 1.00 48.38 519 GLU A C 1
ATOM 4221 O O . GLU A 1 519 ? 13.458 -36.474 40.116 1.00 48.38 519 GLU A O 1
ATOM 4226 N N . GLU A 1 520 ? 11.480 -37.035 41.002 1.00 44.94 520 GLU A N 1
ATOM 4227 C CA . GLU A 1 520 ? 11.458 -38.494 40.828 1.00 44.94 520 GLU A CA 1
ATOM 4228 C C . GLU A 1 520 ? 10.399 -39.089 41.764 1.00 44.94 520 GLU A C 1
ATOM 4230 O O . GLU A 1 520 ? 10.698 -39.732 42.763 1.00 44.94 520 GLU A O 1
ATOM 4235 N N . GLN A 1 521 ? 9.127 -38.819 41.467 1.00 44.88 521 GLN A N 1
ATOM 4236 C CA . GLN A 1 521 ? 8.001 -39.739 41.666 1.00 44.88 521 GLN A CA 1
ATOM 4237 C C . GLN A 1 521 ? 6.725 -39.020 41.243 1.00 44.88 521 GLN A C 1
ATOM 4239 O O . GLN A 1 521 ? 6.289 -38.045 41.851 1.00 44.88 521 GLN A O 1
ATOM 4244 N N . GLN A 1 522 ? 6.129 -39.515 40.164 1.00 45.50 522 GLN A N 1
ATOM 4245 C CA . GLN A 1 522 ? 4.837 -39.082 39.656 1.00 45.50 522 GLN A CA 1
ATOM 4246 C C . GLN A 1 522 ? 3.744 -39.594 40.612 1.00 45.50 522 GLN A C 1
ATOM 4248 O O . GLN A 1 522 ? 3.056 -40.572 40.338 1.00 45.50 522 GLN A O 1
ATOM 4253 N N . LEU A 1 523 ? 3.640 -38.971 41.788 1.00 48.06 523 LEU A N 1
ATOM 4254 C CA . LEU A 1 523 ? 2.518 -39.155 42.697 1.00 48.06 523 LEU A CA 1
ATOM 4255 C C . LEU A 1 523 ? 1.335 -38.372 42.137 1.00 48.06 523 LEU A C 1
ATOM 4257 O O . LEU A 1 523 ? 1.432 -37.175 41.868 1.00 48.06 523 LEU A O 1
ATOM 4261 N N . VAL A 1 524 ? 0.227 -39.080 41.946 1.00 49.34 524 VAL A N 1
ATOM 4262 C CA . VAL A 1 524 ? -1.077 -38.527 41.587 1.00 49.34 524 VAL A CA 1
ATOM 4263 C C . VAL A 1 524 ? -1.377 -37.361 42.538 1.00 49.34 524 VAL A C 1
ATOM 4265 O O . VAL A 1 524 ? -1.604 -37.565 43.728 1.00 49.34 524 VAL A O 1
ATOM 4268 N N . CYS A 1 525 ? -1.298 -36.122 42.045 1.00 49.72 525 CYS A N 1
ATOM 4269 C CA . CYS A 1 525 ? -1.642 -34.934 42.824 1.00 49.72 525 CYS A CA 1
ATOM 4270 C C . CYS A 1 525 ? -3.167 -34.796 42.894 1.00 49.72 525 CYS A C 1
ATOM 4272 O O . CYS A 1 525 ? -3.738 -33.887 42.291 1.00 49.72 525 CYS A O 1
ATOM 4274 N N . ASP A 1 526 ? -3.826 -35.698 43.615 1.00 53.19 526 ASP A N 1
ATOM 4275 C CA . ASP A 1 526 ? -5.241 -35.546 43.928 1.00 53.19 526 ASP A CA 1
ATOM 4276 C C . ASP A 1 526 ? -5.380 -34.427 44.965 1.00 53.19 526 ASP A C 1
ATOM 4278 O O . ASP A 1 526 ? -5.127 -34.611 46.155 1.00 53.19 526 ASP A O 1
ATOM 4282 N N . ILE A 1 527 ? -5.745 -33.228 44.503 1.00 57.81 527 ILE A N 1
ATOM 4283 C CA . ILE A 1 527 ? -6.181 -32.150 45.392 1.00 57.81 527 ILE A CA 1
ATOM 4284 C C . ILE A 1 527 ? -7.545 -32.564 45.939 1.00 57.81 527 ILE A C 1
ATOM 4286 O O . ILE A 1 527 ? -8.570 -32.424 45.268 1.00 57.81 527 ILE A O 1
ATOM 4290 N N . MET A 1 528 ? -7.564 -33.077 47.166 1.00 58.47 528 MET A N 1
ATOM 4291 C CA . MET A 1 528 ? -8.815 -33.357 47.860 1.00 58.47 528 MET A CA 1
ATOM 4292 C C . MET A 1 528 ? -9.400 -32.040 48.363 1.00 58.47 528 MET A C 1
ATOM 4294 O O . MET A 1 528 ? -8.745 -31.297 49.095 1.00 58.47 528 MET A O 1
ATOM 4298 N N . SER A 1 529 ? -10.626 -31.745 47.933 1.00 62.03 529 SER A N 1
ATOM 4299 C CA . SER A 1 529 ? -11.355 -30.537 48.317 1.00 62.03 529 SER A CA 1
ATOM 4300 C C . SER A 1 529 ? -12.529 -30.923 49.211 1.00 62.03 529 SER A C 1
ATOM 4302 O O . SER A 1 529 ? -13.425 -31.643 48.773 1.00 62.03 529 SER A O 1
ATOM 4304 N N . PHE A 1 530 ? -12.517 -30.463 50.460 1.00 66.81 530 PHE A N 1
ATOM 4305 C CA . PHE A 1 530 ? -13.569 -30.722 51.441 1.00 66.81 530 PHE A CA 1
ATOM 4306 C C . PHE A 1 530 ? -14.338 -29.441 51.698 1.00 66.81 530 PHE A C 1
ATOM 4308 O O . PHE A 1 530 ? -13.763 -28.458 52.162 1.00 66.81 530 PHE A O 1
ATOM 4315 N N . LYS A 1 531 ? -15.636 -29.459 51.411 1.00 64.19 531 LYS A N 1
ATOM 4316 C CA . LYS A 1 531 ? -16.511 -28.344 51.743 1.00 64.19 531 LYS A CA 1
ATOM 4317 C C . LYS A 1 531 ? -16.888 -28.421 53.220 1.00 64.19 531 LYS A C 1
ATOM 4319 O O . LYS A 1 531 ? -17.184 -29.507 53.723 1.00 64.19 531 LYS A O 1
ATOM 4324 N N . THR A 1 532 ? -16.841 -27.294 53.911 1.00 66.62 532 THR A N 1
ATOM 4325 C CA . THR A 1 532 ? -17.415 -27.170 55.249 1.00 66.62 532 THR A CA 1
ATOM 4326 C C . THR A 1 532 ? -18.943 -27.195 55.159 1.00 66.62 532 THR A C 1
ATOM 4328 O O . THR A 1 532 ? -19.507 -27.254 54.065 1.00 66.62 532 THR A O 1
ATOM 4331 N N . ARG A 1 533 ? -19.604 -27.315 56.307 1.00 57.34 533 ARG A N 1
ATOM 4332 C CA . ARG A 1 533 ? -20.955 -27.871 56.401 1.00 57.34 533 ARG A CA 1
ATOM 4333 C C . ARG A 1 533 ? -22.058 -26.868 56.117 1.00 57.34 533 ARG A C 1
ATOM 4335 O O . ARG A 1 533 ? -22.007 -25.784 56.733 1.00 57.34 533 ARG A O 1
#

Solvent-accessible surface area (backbone atoms only — not comparable to full-atom values): 29213 Å² total; per-residue (Å²): 116,89,80,65,73,87,81,54,54,72,72,55,45,35,56,50,22,44,51,53,24,52,54,49,48,64,73,46,66,90,55,63,90,82,42,62,68,55,45,51,52,50,56,51,66,42,85,67,43,39,58,54,46,40,34,58,69,32,74,73,54,32,70,29,40,41,68,68,42,51,57,53,49,50,53,47,50,51,49,52,49,50,53,53,53,21,42,54,69,30,57,32,35,40,44,58,52,50,52,44,67,75,36,43,68,46,46,52,55,34,40,68,44,43,102,57,66,52,72,58,49,55,54,24,54,56,51,55,49,53,43,51,53,48,43,56,48,50,54,54,40,49,57,52,48,50,55,57,38,52,71,35,52,31,58,49,63,68,61,54,49,27,50,67,76,46,69,86,83,31,82,46,39,42,51,62,40,25,64,61,69,61,68,91,76,62,64,94,86,68,69,76,43,73,58,50,50,83,59,63,65,71,57,64,71,43,34,66,59,55,55,58,49,58,74,27,68,72,44,44,53,38,37,48,52,35,20,51,54,49,34,67,72,66,73,52,72,34,50,63,67,51,42,49,63,62,18,48,52,54,31,52,52,54,44,52,49,49,52,50,25,60,64,68,22,64,37,31,51,61,60,46,40,72,75,47,60,88,48,56,71,71,57,45,52,55,46,59,36,55,55,86,72,48,78,71,60,66,56,55,54,51,51,54,53,45,50,54,52,48,55,50,45,54,38,33,18,55,42,27,47,53,51,53,49,40,38,61,76,68,61,49,65,33,65,45,62,72,43,52,51,44,20,61,72,39,69,52,84,71,70,49,34,51,65,70,68,52,70,67,58,58,60,69,45,48,86,41,66,87,49,47,75,66,56,44,49,39,53,50,39,56,50,75,29,41,73,46,48,53,49,46,46,71,75,25,75,76,27,71,64,45,47,49,56,51,50,57,33,42,54,51,37,39,65,87,42,69,69,50,49,50,52,52,52,35,36,51,52,22,54,60,40,40,30,44,63,60,66,65,58,60,53,65,45,31,54,64,61,49,48,56,32,46,52,56,29,47,56,39,35,74,76,36,81,56,41,46,59,29,39,51,54,37,40,76,40,42,69,60,54,53,47,46,62,76,33,74,31,38,48,68,55,45,53,51,52,50,52,49,48,41,46,50,68,26,70,50,76,48,71,82,65,80,92,72,68,73,96,82,72,94,66,82,83,66,67,47,72,44,72,42,98

Sequence (533 aa):
MNRFCNELDIKQMKAFGDLLSSVFEEKIKDVDLHDTTFLLNYSLAWKPFPTYIKMYNNNIHANCLRKKCKDSLTLFYQCLKHVVDTLISGNILVGNLLLVKEKQESLSTIVKEMDVDHALFIKAVELRSAEYDAYQQCERNLKQFIYLCHRCEANTEHLEDAMQRFKDDGSTKLNRICQTADIKKGIKKYRPKIIAFEVDKQILELLPEIISCSKGIFFLTMWDKYGKQVVQKMNRQLEVAEIIEHVWIPAKQEFKNLVKTLKSGDIMFREFDIICGKYAVDNLRKELKLIEGGKDEKWIGQRIDQMEKYKNLQNYGKGAEIIIEVFREFQLKGNFKPIQDIFEMTKGGQDFPMNKLKPKLMKQCAVLKNIDGKKIKCLVKFKDSKPLIDWLREKMPEGLKELKVFVDLAYISTGDDGMEIAKVTCFQSAAIGYAPLIFNLDTDCNYKDFLERCDEVWNALDSNPNLPKELESTCQQLEWLKIVEKSHGSVEVTSLAQAEAINYDGTYHIGVRKDSIHEEQQLVCDIMSFKTR